Protein AF-0000000074489204 (afdb_homodimer)

Structure (mmCIF, N/CA/C/O backbone):
data_AF-0000000074489204-model_v1
#
loop_
_entity.id
_entity.type
_entity.pdbx_description
1 polymer 'CTLH domain-containing protein'
#
loop_
_atom_site.group_PDB
_atom_site.id
_atom_site.type_symbol
_atom_site.label_atom_id
_atom_site.label_alt_id
_atom_site.label_comp_id
_atom_site.label_asym_id
_atom_site.label_entity_id
_atom_site.label_seq_id
_atom_site.pdbx_PDB_ins_code
_atom_site.Cartn_x
_atom_site.Cartn_y
_atom_site.Cartn_z
_atom_site.occupancy
_atom_site.B_iso_or_equiv
_atom_site.auth_seq_id
_atom_site.auth_comp_id
_atom_site.auth_asym_id
_atom_site.auth_atom_id
_atom_site.pdbx_PDB_model_num
ATOM 1 N N . MET A 1 1 ? -36.438 -19.734 43.625 1 25.48 1 MET A N 1
ATOM 2 C CA . MET A 1 1 ? -35.062 -19.844 43.156 1 25.48 1 MET A CA 1
ATOM 3 C C . MET A 1 1 ? -34.969 -19.75 41.625 1 25.48 1 MET A C 1
ATOM 5 O O . MET A 1 1 ? -35.312 -20.703 40.938 1 25.48 1 MET A O 1
ATOM 9 N N . SER A 1 2 ? -35.375 -18.625 41 1 30.36 2 SER A N 1
ATOM 10 C CA . SER A 1 2 ? -35.656 -18.375 39.594 1 30.36 2 SER A CA 1
ATOM 11 C C . SER A 1 2 ? -34.406 -18.547 38.75 1 30.36 2 SER A C 1
ATOM 13 O O . SER A 1 2 ? -33.375 -17.938 39.031 1 30.36 2 SER A O 1
ATOM 15 N N . SER A 1 3 ? -34.125 -19.828 38.281 1 34.47 3 SER A N 1
ATOM 16 C CA . SER A 1 3 ? -32.969 -20.203 37.438 1 34.47 3 SER A CA 1
ATOM 17 C C . SER A 1 3 ? -32.844 -19.25 36.219 1 34.47 3 SER A C 1
ATOM 19 O O . SER A 1 3 ? -33.688 -19.25 35.344 1 34.47 3 SER A O 1
ATOM 21 N N . THR A 1 4 ? -32.469 -18 36.469 1 32.53 4 THR A N 1
ATOM 22 C CA . THR A 1 4 ? -32.125 -17.062 35.375 1 32.53 4 THR A CA 1
ATOM 23 C C . THR A 1 4 ? -31.188 -17.703 34.375 1 32.53 4 THR A C 1
ATOM 25 O O . THR A 1 4 ? -30.031 -18.016 34.688 1 32.53 4 THR A O 1
ATOM 28 N N . ASN A 1 5 ? -31.641 -18.688 33.594 1 31.75 5 ASN A N 1
ATOM 29 C CA . ASN A 1 5 ? -30.938 -19.281 32.469 1 31.75 5 ASN A CA 1
ATOM 30 C C . ASN A 1 5 ? -30.219 -18.219 31.625 1 31.75 5 ASN A C 1
ATOM 32 O O . ASN A 1 5 ? -30.859 -17.438 30.938 1 31.75 5 ASN A O 1
ATOM 36 N N . GLN A 1 6 ? -29.25 -17.484 32.219 1 32.38 6 GLN A N 1
ATOM 37 C CA . GLN A 1 6 ? -28.344 -16.641 31.469 1 32.38 6 GLN A CA 1
ATOM 38 C C . GLN A 1 6 ? -27.922 -17.328 30.156 1 32.38 6 GLN A C 1
ATOM 40 O O . GLN A 1 6 ? -27.328 -18.406 30.188 1 32.38 6 GLN A O 1
ATOM 45 N N . ASN A 1 7 ? -28.719 -17.453 29.125 1 34.62 7 ASN A N 1
ATOM 46 C CA . ASN A 1 7 ? -28.484 -17.922 27.75 1 34.62 7 ASN A CA 1
ATOM 47 C C . ASN A 1 7 ? -27.109 -17.5 27.25 1 34.62 7 ASN A C 1
ATOM 49 O O . ASN A 1 7 ? -26.891 -16.328 26.938 1 34.62 7 ASN A O 1
ATOM 53 N N . ASN A 1 8 ? -25.969 -17.797 27.812 1 42.25 8 ASN A N 1
ATOM 54 C CA . ASN A 1 8 ? -24.547 -17.734 27.484 1 42.25 8 ASN A CA 1
ATOM 55 C C . ASN A 1 8 ? -24.297 -18.078 26.016 1 42.25 8 ASN A C 1
ATOM 57 O O . ASN A 1 8 ? -24.203 -19.266 25.672 1 42.25 8 ASN A O 1
ATOM 61 N N . GLY A 1 9 ? -25.031 -17.609 25.094 1 47.66 9 GLY A N 1
ATOM 62 C CA . GLY A 1 9 ? -25.078 -18 23.688 1 47.66 9 GLY A CA 1
ATOM 63 C C . GLY A 1 9 ? -23.703 -18.234 23.094 1 47.66 9 GLY A C 1
ATOM 64 O O . GLY A 1 9 ? -22.781 -17.453 23.297 1 47.66 9 GLY A O 1
ATOM 65 N N . ALA A 1 10 ? -23.266 -19.422 22.766 1 56.78 10 ALA A N 1
ATOM 66 C CA . ALA A 1 10 ? -22.031 -20 22.219 1 56.78 10 ALA A CA 1
ATOM 67 C C . ALA A 1 10 ? -21.516 -19.172 21.047 1 56.78 10 ALA A C 1
ATOM 69 O O . ALA A 1 10 ? -22.266 -18.844 20.141 1 56.78 10 ALA A O 1
ATOM 70 N N . LYS A 1 11 ? -20.406 -18.422 21.25 1 72.75 11 LYS A N 1
ATOM 71 C CA . LYS A 1 11 ? -19.734 -17.688 20.172 1 72.75 11 LYS A CA 1
ATOM 72 C C . LYS A 1 11 ? -19.562 -18.562 18.938 1 72.75 11 LYS A C 1
ATOM 74 O O . LYS A 1 11 ? -19.219 -19.734 19.047 1 72.75 11 LYS A O 1
ATOM 79 N N . LYS A 1 12 ? -20 -18.078 17.75 1 84.19 12 LYS A N 1
ATOM 80 C CA . LYS A 1 12 ? -19.719 -18.719 16.469 1 84.19 12 LYS A CA 1
ATOM 81 C C . LYS A 1 12 ? -18.219 -18.922 16.266 1 84.19 12 LYS A C 1
ATOM 83 O O . LYS A 1 12 ? -17.422 -18.062 16.609 1 84.19 12 LYS A O 1
ATOM 88 N N . ILE A 1 13 ? -17.812 -20.172 15.961 1 86.44 13 ILE A N 1
ATOM 89 C CA . ILE A 1 13 ? -16.406 -20.5 15.742 1 86.44 13 ILE A CA 1
ATOM 90 C C . ILE A 1 13 ? -16.141 -20.75 14.258 1 86.44 13 ILE A C 1
ATOM 92 O O . ILE A 1 13 ? -16.859 -21.531 13.625 1 86.44 13 ILE A O 1
ATOM 96 N N . ILE A 1 14 ? -15.258 -20 13.711 1 87.81 14 ILE A N 1
ATOM 97 C CA . ILE A 1 14 ? -14.805 -20.25 12.352 1 87.81 14 ILE A CA 1
ATOM 98 C C . ILE A 1 14 ? -13.344 -20.703 12.367 1 87.81 14 ILE A C 1
ATOM 100 O O . ILE A 1 14 ? -12.477 -20 12.883 1 87.81 14 ILE A O 1
ATOM 104 N N . GLY A 1 15 ? -13.086 -21.875 11.812 1 86.44 15 GLY A N 1
ATOM 105 C CA . GLY A 1 15 ? -11.742 -22.422 11.758 1 86.44 15 GLY A CA 1
ATOM 106 C C . GLY A 1 15 ? -10.898 -21.812 10.648 1 86.44 15 GLY A C 1
ATOM 107 O O . GLY A 1 15 ? -11.406 -21.062 9.812 1 86.44 15 GLY A O 1
ATOM 108 N N . LEU A 1 16 ? -9.617 -22.203 10.625 1 86.69 16 LEU A N 1
ATOM 109 C CA . LEU A 1 16 ? -8.648 -21.609 9.711 1 86.69 16 LEU A CA 1
ATOM 110 C C . LEU A 1 16 ? -8.984 -21.938 8.258 1 86.69 16 LEU A C 1
ATOM 112 O O . LEU A 1 16 ? -8.961 -21.062 7.395 1 86.69 16 LEU A O 1
ATOM 116 N N . GLU A 1 17 ? -9.273 -23.172 7.98 1 86.75 17 GLU A N 1
ATOM 117 C CA . GLU A 1 17 ? -9.547 -23.609 6.613 1 86.75 17 GLU A CA 1
ATOM 118 C C . GLU A 1 17 ? -10.789 -22.922 6.055 1 86.75 17 GLU A C 1
ATOM 120 O O . GLU A 1 17 ? -10.781 -22.453 4.922 1 86.75 17 GLU A O 1
ATOM 125 N N . GLU A 1 18 ? -11.82 -22.953 6.844 1 86.69 18 GLU A N 1
ATOM 126 C CA . GLU A 1 18 ? -13.055 -22.297 6.422 1 86.69 18 GLU A CA 1
ATOM 127 C C . GLU A 1 18 ? -12.836 -20.797 6.23 1 86.69 18 GLU A C 1
ATOM 129 O O . GLU A 1 18 ? -13.375 -20.203 5.293 1 86.69 18 GLU A O 1
ATOM 134 N N . TRP A 1 19 ? -12.086 -20.281 7.059 1 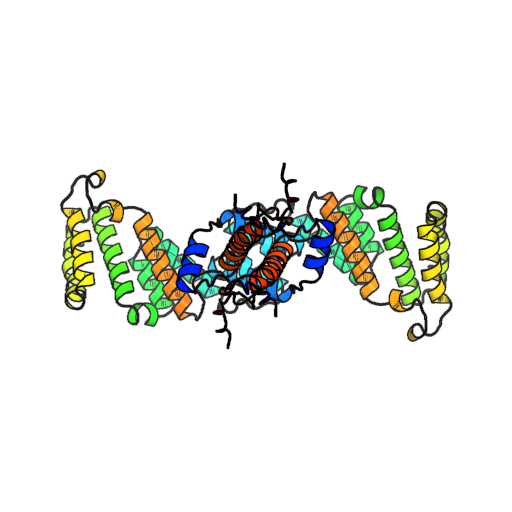85.06 19 TRP A N 1
ATOM 135 C CA . TRP A 1 19 ? -11.789 -18.859 7.016 1 85.06 19 TRP A CA 1
ATOM 136 C C . TRP A 1 19 ? -11.047 -18.5 5.734 1 85.06 19 TRP A C 1
ATOM 138 O O . TRP A 1 19 ? -11.391 -17.531 5.059 1 85.06 19 TRP A O 1
ATOM 148 N N . GLU A 1 20 ? -10.078 -19.297 5.418 1 86.44 20 GLU A N 1
ATOM 149 C CA . GLU A 1 20 ? -9.312 -19.062 4.199 1 86.44 20 GLU A CA 1
ATOM 150 C C . GLU A 1 20 ? -10.203 -19.156 2.963 1 86.44 20 GLU A C 1
ATOM 152 O O . GLU A 1 20 ? -10.031 -18.391 2.01 1 86.44 20 GLU A O 1
ATOM 157 N N . ARG A 1 21 ? -11.094 -20.047 3.01 1 89.88 21 ARG A N 1
ATOM 158 C CA . ARG A 1 21 ? -12.039 -20.188 1.906 1 89.88 21 ARG A CA 1
ATOM 159 C C . ARG A 1 21 ? -12.922 -18.953 1.778 1 89.88 21 ARG A C 1
ATOM 161 O O . ARG A 1 21 ? -13.141 -18.453 0.673 1 89.88 21 ARG A O 1
ATOM 168 N N . LYS A 1 22 ? -13.422 -18.484 2.898 1 87.56 22 LYS A N 1
ATOM 169 C CA . LYS A 1 22 ? -14.273 -17.297 2.91 1 87.56 22 LYS A CA 1
ATOM 170 C C . LYS A 1 22 ? -13.5 -16.078 2.426 1 87.56 22 LYS A C 1
ATOM 172 O O . LYS A 1 22 ? -14.039 -15.25 1.682 1 87.56 22 LYS A O 1
ATOM 177 N N . LEU A 1 23 ? -12.273 -15.945 2.848 1 88.25 23 LEU A N 1
ATOM 178 C CA . LEU A 1 23 ? -11.445 -14.82 2.432 1 88.25 23 LEU A CA 1
ATOM 179 C C . LEU A 1 23 ? -11.172 -14.867 0.931 1 88.25 23 LEU A C 1
ATOM 181 O O . LEU A 1 23 ? -11.094 -13.828 0.276 1 88.25 23 LEU A O 1
ATOM 185 N N . ALA A 1 24 ? -11 -16.094 0.431 1 88.81 24 ALA A N 1
ATOM 186 C CA . ALA A 1 24 ? -10.703 -16.281 -0.987 1 88.81 24 ALA A CA 1
ATOM 187 C C . ALA A 1 24 ? -11.859 -15.805 -1.856 1 88.81 24 ALA A C 1
ATOM 189 O O . ALA A 1 24 ? -11.672 -15.484 -3.033 1 88.81 24 ALA A O 1
ATOM 190 N N . GLU A 1 25 ? -13.039 -15.719 -1.336 1 90.44 25 GLU A N 1
ATOM 191 C CA . GLU A 1 25 ? -14.227 -15.289 -2.07 1 90.44 25 GLU A CA 1
ATOM 192 C C . GLU A 1 25 ? -14.258 -13.773 -2.244 1 90.44 25 GLU A C 1
ATOM 194 O O . GLU A 1 25 ? -14.977 -13.258 -3.094 1 90.44 25 GLU A O 1
ATOM 199 N N . VAL A 1 26 ? -13.578 -13.141 -1.346 1 90.25 26 VAL A N 1
ATOM 200 C CA . VAL A 1 26 ? -13.523 -11.688 -1.426 1 90.25 26 VAL A CA 1
ATOM 201 C C . VAL A 1 26 ? -12.57 -11.266 -2.541 1 90.25 26 VAL A C 1
ATOM 203 O O . VAL A 1 26 ? -11.422 -11.719 -2.586 1 90.25 26 VAL A O 1
ATOM 206 N N . LYS A 1 27 ? -13.062 -10.508 -3.451 1 88.88 27 LYS A N 1
ATOM 207 C CA . LYS A 1 27 ? -12.266 -10.086 -4.602 1 88.88 27 LYS A CA 1
ATOM 208 C C . LYS A 1 27 ? -11.672 -8.695 -4.383 1 88.88 27 LYS A C 1
ATOM 210 O O . LYS A 1 27 ? -12.398 -7.75 -4.07 1 88.88 27 LYS A O 1
ATOM 215 N N . VAL A 1 28 ? -10.43 -8.57 -4.434 1 92.19 28 VAL A N 1
ATOM 216 C CA . VAL A 1 28 ? -9.672 -7.32 -4.453 1 92.19 28 VAL A CA 1
ATOM 217 C C . VAL A 1 28 ? -8.812 -7.258 -5.711 1 92.19 28 VAL A C 1
ATOM 219 O O . VAL A 1 28 ? -7.934 -8.102 -5.918 1 92.19 28 VAL A O 1
ATOM 222 N N . SER A 1 29 ? -9.102 -6.344 -6.551 1 93.88 29 SER A N 1
ATOM 223 C CA . SER A 1 29 ? -8.414 -6.316 -7.84 1 93.88 29 SER A CA 1
ATOM 224 C C . SER A 1 29 ? -7.012 -5.727 -7.707 1 93.88 29 SER A C 1
ATOM 226 O O . SER A 1 29 ? -6.773 -4.859 -6.863 1 93.88 29 SER A O 1
ATOM 228 N N . LYS A 1 30 ? -6.188 -6.137 -8.602 1 94.06 30 LYS A N 1
ATOM 229 C CA . LYS A 1 30 ? -4.832 -5.602 -8.672 1 94.06 30 LYS A CA 1
ATOM 230 C C . LYS A 1 30 ? -4.852 -4.109 -9.008 1 94.06 30 LYS A C 1
ATOM 232 O O . LYS A 1 30 ? -4.051 -3.342 -8.469 1 94.06 30 LYS A O 1
ATOM 237 N N . GLN A 1 31 ? -5.703 -3.77 -9.859 1 95.25 31 GLN A N 1
ATOM 238 C CA . GLN A 1 31 ? -5.82 -2.371 -10.266 1 95.25 31 GLN A CA 1
ATOM 239 C C . GLN A 1 31 ? -6.16 -1.484 -9.07 1 95.25 31 GLN A C 1
ATOM 241 O O . GLN A 1 31 ? -5.578 -0.411 -8.898 1 95.25 31 GLN A O 1
ATOM 246 N N . ASP A 1 32 ? -7.102 -1.905 -8.25 1 95.5 32 ASP A N 1
ATOM 247 C CA . ASP A 1 32 ? -7.477 -1.153 -7.059 1 95.5 32 ASP A CA 1
ATOM 248 C C . ASP A 1 32 ? -6.312 -1.069 -6.074 1 95.5 32 ASP A C 1
ATOM 250 O O . ASP A 1 32 ? -6.078 -0.022 -5.465 1 95.5 32 ASP A O 1
ATOM 254 N N . LEU A 1 33 ? -5.633 -2.182 -5.957 1 97.31 33 LEU A N 1
ATOM 255 C CA . LEU A 1 33 ? -4.461 -2.193 -5.09 1 97.31 33 LEU A CA 1
ATOM 256 C C . LEU A 1 33 ? -3.406 -1.205 -5.582 1 97.31 33 LEU A C 1
ATOM 258 O O . LEU A 1 33 ? -2.838 -0.451 -4.789 1 97.31 33 LEU A O 1
ATOM 262 N N . ASN A 1 34 ? -3.207 -1.206 -6.863 1 97.62 34 ASN A N 1
ATOM 263 C CA . ASN A 1 34 ? -2.246 -0.277 -7.449 1 97.62 34 ASN A CA 1
ATOM 264 C C . ASN A 1 34 ? -2.65 1.174 -7.207 1 97.62 34 ASN A C 1
ATOM 266 O O . ASN A 1 34 ? -1.799 2.025 -6.949 1 97.62 34 ASN A O 1
ATOM 270 N N . LYS A 1 35 ? -3.891 1.444 -7.312 1 96.75 35 LYS A N 1
ATOM 271 C CA . LYS A 1 35 ? -4.379 2.795 -7.051 1 96.75 35 LYS A CA 1
ATOM 272 C C . LYS A 1 35 ? -4.113 3.205 -5.605 1 96.75 35 LYS A C 1
ATOM 274 O O . LYS A 1 35 ? -3.74 4.348 -5.34 1 96.75 35 LYS A O 1
ATOM 279 N N . LEU A 1 36 ? -4.305 2.311 -4.676 1 96.94 36 LEU A N 1
ATOM 280 C CA . LEU A 1 36 ? -4.043 2.574 -3.266 1 96.94 36 LEU A CA 1
ATOM 281 C C . LEU A 1 36 ? -2.564 2.857 -3.031 1 96.94 36 LEU A C 1
ATOM 283 O O . LEU A 1 36 ? -2.215 3.773 -2.285 1 96.94 36 LEU A O 1
ATOM 287 N N . ILE A 1 37 ? -1.752 2.027 -3.682 1 98.06 37 ILE A N 1
ATOM 288 C CA . ILE A 1 37 ? -0.309 2.207 -3.568 1 98.06 37 ILE A CA 1
ATOM 289 C C . ILE A 1 37 ? 0.089 3.568 -4.137 1 98.06 37 ILE A C 1
ATOM 291 O O . ILE A 1 37 ? 0.86 4.305 -3.516 1 98.06 37 ILE A O 1
ATOM 295 N N . MET A 1 38 ? -0.449 3.885 -5.305 1 97.06 38 MET A N 1
ATOM 296 C CA . MET A 1 38 ? -0.164 5.172 -5.934 1 97.06 38 MET A CA 1
ATOM 297 C C . MET A 1 38 ? -0.583 6.324 -5.031 1 97.06 38 MET A C 1
ATOM 299 O O . MET A 1 38 ? 0.178 7.273 -4.832 1 97.06 38 MET A O 1
ATOM 303 N N . ASN A 1 39 ? -1.773 6.258 -4.508 1 96.06 39 ASN A N 1
ATOM 304 C CA . ASN A 1 39 ? -2.271 7.258 -3.566 1 96.06 39 ASN A CA 1
ATOM 305 C C . ASN A 1 39 ? -1.312 7.449 -2.395 1 96.06 39 ASN A C 1
ATOM 307 O O . ASN A 1 39 ? -0.996 8.578 -2.027 1 96.06 39 ASN A O 1
ATOM 311 N N . TYR A 1 40 ? -0.854 6.426 -1.801 1 97.25 40 TYR A N 1
ATOM 312 C CA . TYR A 1 40 ? 0.065 6.48 -0.669 1 97.25 40 TYR A CA 1
ATOM 313 C C . TYR A 1 40 ? 1.376 7.148 -1.062 1 97.25 40 TYR A C 1
ATOM 315 O O . TYR A 1 40 ? 1.86 8.039 -0.36 1 97.25 40 TYR A O 1
ATOM 323 N N . LEU A 1 41 ? 1.992 6.703 -2.193 1 97.25 41 LEU A N 1
ATOM 324 C CA . LEU A 1 41 ? 3.27 7.238 -2.65 1 97.25 41 LEU A CA 1
ATOM 325 C C . LEU A 1 41 ? 3.172 8.742 -2.898 1 97.25 41 LEU A C 1
ATOM 327 O O . LEU A 1 41 ? 4.066 9.5 -2.514 1 97.25 41 LEU A O 1
ATOM 331 N N . VAL A 1 42 ? 2.094 9.188 -3.451 1 95.06 42 VAL A N 1
ATOM 332 C CA . VAL A 1 42 ? 1.898 10.586 -3.822 1 95.06 42 VAL A CA 1
ATOM 333 C C . VAL A 1 42 ? 1.697 11.43 -2.566 1 95.06 42 VAL A C 1
ATOM 335 O O . VAL A 1 42 ? 2.393 12.43 -2.365 1 95.06 42 VAL A O 1
ATOM 338 N N . ILE A 1 43 ? 0.815 11.039 -1.712 1 94 43 ILE A N 1
ATOM 339 C CA . ILE A 1 43 ? 0.449 11.836 -0.546 1 94 43 ILE A CA 1
ATOM 340 C C . ILE A 1 43 ? 1.626 11.898 0.425 1 94 43 ILE A C 1
ATOM 342 O O . ILE A 1 43 ? 1.904 12.953 1.003 1 94 43 ILE A O 1
ATOM 346 N N . GLU A 1 44 ? 2.365 10.828 0.59 1 93.69 44 GLU A N 1
ATOM 347 C CA . GLU A 1 44 ? 3.492 10.781 1.519 1 93.69 44 GLU A CA 1
ATOM 348 C C . GLU A 1 44 ? 4.711 11.492 0.94 1 93.69 44 GLU A C 1
ATOM 350 O O . GLU A 1 44 ? 5.676 11.773 1.659 1 93.69 44 GLU A O 1
ATOM 355 N N . GLY A 1 45 ? 4.707 11.703 -0.385 1 94.12 45 GLY A N 1
ATOM 356 C CA . GLY A 1 45 ? 5.75 12.516 -0.991 1 94.12 45 GLY A CA 1
ATOM 357 C C . GLY A 1 45 ? 6.891 11.695 -1.559 1 94.12 45 GLY A C 1
ATOM 358 O O . GLY A 1 45 ? 8.023 12.18 -1.665 1 94.12 45 GLY A O 1
ATOM 359 N N . TYR A 1 46 ? 6.68 10.422 -1.811 1 95.62 46 TYR A N 1
ATOM 360 C CA . TYR A 1 46 ? 7.676 9.586 -2.465 1 95.62 46 TYR A CA 1
ATOM 361 C C . TYR A 1 46 ? 7.641 9.773 -3.977 1 95.62 46 TYR A C 1
ATOM 363 O O . TYR A 1 46 ? 7.23 8.875 -4.711 1 95.62 46 TYR A O 1
ATOM 371 N N . LYS A 1 47 ? 8.117 10.867 -4.379 1 95.88 47 LYS A N 1
ATOM 372 C CA . LYS A 1 47 ? 7.945 11.344 -5.746 1 95.88 47 LYS A CA 1
ATOM 373 C C . LYS A 1 47 ? 8.594 10.391 -6.75 1 95.88 47 LYS A C 1
ATOM 375 O O . LYS A 1 47 ? 7.965 9.992 -7.73 1 95.88 47 LYS A O 1
ATOM 380 N N . ASP A 1 48 ? 9.922 10.109 -6.547 1 96.81 48 ASP A N 1
ATOM 381 C CA . ASP A 1 48 ? 10.641 9.266 -7.496 1 96.81 48 ASP A CA 1
ATOM 382 C C . ASP A 1 48 ? 10.023 7.871 -7.566 1 96.81 48 ASP A C 1
ATOM 384 O O . ASP A 1 48 ? 9.898 7.293 -8.648 1 96.81 48 ASP A O 1
ATOM 388 N N . ALA A 1 49 ? 9.664 7.328 -6.484 1 97.56 49 ALA A N 1
ATOM 389 C CA . ALA A 1 49 ? 8.984 6.039 -6.449 1 97.56 49 ALA A CA 1
ATOM 390 C C . ALA A 1 49 ? 7.656 6.098 -7.203 1 97.56 49 ALA A C 1
ATOM 392 O O . ALA A 1 49 ? 7.332 5.191 -7.977 1 97.56 49 ALA A O 1
ATOM 393 N N . ALA A 1 50 ? 6.875 7.156 -6.98 1 97.44 50 ALA A N 1
ATOM 394 C CA . ALA A 1 50 ? 5.598 7.328 -7.668 1 97.44 50 ALA A CA 1
ATOM 395 C C . ALA A 1 50 ? 5.793 7.367 -9.18 1 97.44 50 ALA A C 1
ATOM 397 O O . ALA A 1 50 ? 5.004 6.777 -9.93 1 97.44 50 ALA A O 1
ATOM 398 N N . GLU A 1 51 ? 6.762 8.008 -9.578 1 97.25 51 GLU A N 1
ATOM 399 C CA . GLU A 1 51 ? 7.059 8.117 -11 1 97.25 51 GLU A CA 1
ATOM 400 C C . GLU A 1 51 ? 7.344 6.75 -11.617 1 97.25 51 GLU A C 1
ATOM 402 O O . GLU A 1 51 ? 6.793 6.406 -12.664 1 97.25 51 GLU A O 1
ATOM 407 N N . LYS A 1 52 ? 8.273 6.035 -11.031 1 97.62 52 LYS A N 1
ATOM 408 C CA . LYS A 1 52 ? 8.625 4.715 -11.539 1 97.62 52 LYS A CA 1
ATOM 409 C C . LYS A 1 52 ? 7.434 3.76 -11.461 1 97.62 52 LYS A C 1
ATOM 411 O O . LYS A 1 52 ? 7.195 2.98 -12.391 1 97.62 52 LYS A O 1
ATOM 416 N N . PHE A 1 53 ? 6.676 3.836 -10.414 1 98 53 PHE A N 1
ATOM 417 C CA . PHE A 1 53 ? 5.5 2.986 -10.25 1 98 53 PHE A CA 1
ATOM 418 C C . PHE A 1 53 ? 4.461 3.279 -11.32 1 98 53 PHE A C 1
ATOM 420 O O . PHE A 1 53 ? 3.844 2.359 -11.859 1 98 53 PHE A O 1
ATOM 427 N N . SER A 1 54 ? 4.25 4.547 -11.516 1 97.12 54 SER A N 1
ATOM 428 C CA . SER A 1 54 ? 3.336 4.949 -12.578 1 97.12 54 SER A CA 1
ATOM 429 C C . SER A 1 54 ? 3.734 4.324 -13.914 1 97.12 54 SER A C 1
ATOM 431 O O . SER A 1 54 ? 2.893 3.764 -14.617 1 97.12 54 SER A O 1
ATOM 433 N N . ARG A 1 55 ? 4.961 4.367 -14.242 1 96.56 55 ARG A N 1
ATOM 434 C CA . ARG A 1 55 ? 5.473 3.826 -15.492 1 96.56 55 ARG A CA 1
ATOM 435 C C . ARG A 1 55 ? 5.301 2.311 -15.547 1 96.56 55 ARG A C 1
ATOM 437 O O . ARG A 1 55 ? 4.836 1.768 -16.547 1 96.56 55 ARG A O 1
ATOM 444 N N . GLU A 1 56 ? 5.672 1.652 -14.508 1 95.81 56 GLU A N 1
ATOM 445 C CA . GLU A 1 56 ? 5.676 0.193 -14.484 1 95.81 56 GLU A CA 1
ATOM 446 C C . GLU A 1 56 ? 4.254 -0.362 -14.422 1 95.81 56 GLU A C 1
ATOM 448 O O . GLU A 1 56 ? 3.979 -1.44 -14.953 1 95.81 56 GLU A O 1
ATOM 453 N N . SER A 1 57 ? 3.404 0.276 -13.742 1 95.81 57 SER A N 1
ATOM 454 C CA . SER A 1 57 ? 2.041 -0.212 -13.555 1 95.81 57 SER A CA 1
ATOM 455 C C . SER A 1 57 ? 1.118 0.29 -14.664 1 95.81 57 SER A C 1
ATOM 457 O O . SER A 1 57 ? 0.019 -0.237 -14.844 1 95.81 57 SER A O 1
ATOM 459 N N . GLY A 1 58 ? 1.453 1.39 -15.273 1 94.88 58 GLY A N 1
ATOM 460 C CA . GLY A 1 58 ? 0.618 2.021 -16.281 1 94.88 58 GLY A CA 1
ATOM 461 C C . GLY A 1 58 ? -0.432 2.945 -15.695 1 94.88 58 GLY A C 1
ATOM 462 O O . GLY A 1 58 ? -1.286 3.463 -16.422 1 94.88 58 GLY A O 1
ATOM 463 N N . LEU A 1 59 ? -0.333 3.232 -14.398 1 94.44 59 LEU A N 1
ATOM 464 C CA . LEU A 1 59 ? -1.302 4.09 -13.727 1 94.44 59 LEU A CA 1
ATOM 465 C C . LEU A 1 59 ? -0.837 5.543 -13.727 1 94.44 59 LEU A C 1
ATOM 467 O O . LEU A 1 59 ? 0.354 5.816 -13.562 1 94.44 59 LEU A O 1
ATOM 471 N N . GLN A 1 60 ? -1.783 6.367 -13.828 1 91.62 60 GLN A N 1
ATOM 472 C CA . GLN A 1 60 ? -1.475 7.789 -13.688 1 91.62 60 GLN A CA 1
ATOM 473 C C . GLN A 1 60 ? -1.578 8.234 -12.234 1 91.62 60 GLN A C 1
ATOM 475 O O . GLN A 1 60 ? -2.498 7.832 -11.523 1 91.62 60 GLN A O 1
ATOM 480 N N . PRO A 1 61 ? -0.651 9.008 -11.758 1 87.94 61 PRO A N 1
ATOM 481 C CA . PRO A 1 61 ? -0.646 9.438 -10.359 1 87.94 61 PRO A CA 1
ATOM 482 C C . PRO A 1 61 ? -1.835 10.336 -10.016 1 87.94 61 PRO A C 1
ATOM 484 O O . PRO A 1 61 ? -2.203 10.453 -8.844 1 87.94 61 PRO A O 1
ATOM 487 N N . GLY A 1 62 ? -2.453 10.867 -10.93 1 82.94 62 GLY A N 1
ATOM 488 C CA . GLY A 1 62 ? -3.588 11.742 -10.672 1 82.94 62 GLY A CA 1
ATOM 489 C C . GLY A 1 62 ? -3.184 13.172 -10.344 1 82.94 62 GLY A C 1
ATOM 490 O O . GLY A 1 62 ? -4.039 14.031 -10.141 1 82.94 62 GLY A O 1
ATOM 491 N N . ILE A 1 63 ? -2.014 13.469 -10.109 1 84.88 63 ILE A N 1
ATOM 492 C CA . ILE A 1 63 ? -1.467 14.797 -9.852 1 84.88 63 ILE A CA 1
ATOM 493 C C . ILE A 1 63 ? -0.167 14.977 -10.633 1 84.88 63 ILE A C 1
ATOM 495 O O . ILE A 1 63 ? 0.459 14 -11.047 1 84.88 63 ILE A O 1
ATOM 499 N N . ASP A 1 64 ? 0.17 16.234 -10.836 1 86.94 64 ASP A N 1
ATOM 500 C CA . ASP A 1 64 ? 1.477 16.547 -11.398 1 86.94 64 ASP A CA 1
ATOM 501 C C . ASP A 1 64 ? 2.602 16.172 -10.438 1 86.94 64 ASP A C 1
ATOM 503 O O . ASP A 1 64 ? 2.727 16.75 -9.359 1 86.94 64 ASP A O 1
ATOM 507 N N . LEU A 1 65 ? 3.455 15.25 -10.852 1 88.69 65 LEU A N 1
ATOM 508 C CA . LEU A 1 65 ? 4.523 14.734 -10 1 88.69 65 LEU A CA 1
ATOM 509 C C . LEU A 1 65 ? 5.484 15.852 -9.602 1 88.69 65 LEU A C 1
ATOM 511 O O . LEU A 1 65 ? 6.07 15.812 -8.516 1 88.69 65 LEU A O 1
ATOM 515 N N . ALA A 1 66 ? 5.656 16.859 -10.453 1 88.19 66 ALA A N 1
ATOM 516 C CA . ALA A 1 66 ? 6.48 18.016 -10.117 1 88.19 66 ALA A CA 1
ATOM 517 C C . ALA A 1 66 ? 5.926 18.75 -8.891 1 88.19 66 ALA A C 1
ATOM 519 O O . ALA A 1 66 ? 6.688 19.297 -8.086 1 88.19 66 ALA A O 1
ATOM 520 N N . SER A 1 67 ? 4.68 18.703 -8.758 1 90.44 67 SER A N 1
ATOM 521 C CA . SER A 1 67 ? 4.043 19.375 -7.621 1 90.44 67 SER A CA 1
ATOM 522 C C . SER A 1 67 ? 4.379 18.656 -6.316 1 90.44 67 SER A C 1
ATOM 524 O O . SER A 1 67 ? 4.414 19.281 -5.254 1 90.44 67 SER A O 1
ATOM 526 N N . ILE A 1 68 ? 4.609 17.359 -6.391 1 92.12 68 ILE A N 1
ATOM 527 C CA . ILE A 1 68 ? 5 16.609 -5.207 1 92.12 68 ILE A CA 1
ATOM 528 C C . ILE A 1 68 ? 6.344 17.109 -4.691 1 92.12 68 ILE A C 1
ATOM 530 O O . ILE A 1 68 ? 6.516 17.312 -3.484 1 92.12 68 ILE A O 1
ATOM 534 N N . GLU A 1 69 ? 7.215 17.344 -5.598 1 91.31 69 GLU A N 1
ATOM 535 C CA . GLU A 1 69 ? 8.531 17.859 -5.23 1 91.31 69 GLU A CA 1
ATOM 536 C C . GLU A 1 69 ? 8.414 19.25 -4.594 1 91.31 69 GLU A C 1
ATOM 538 O O . GLU A 1 69 ? 9.094 19.531 -3.607 1 91.31 69 GLU A O 1
ATOM 543 N N . ASP A 1 70 ? 7.688 20.047 -5.207 1 94.12 70 ASP A N 1
ATOM 544 C CA . ASP A 1 70 ? 7.465 21.375 -4.652 1 94.12 70 ASP A CA 1
ATOM 545 C C . ASP A 1 70 ? 6.922 21.297 -3.229 1 94.12 70 ASP A C 1
ATOM 547 O O . ASP A 1 70 ? 7.395 22.016 -2.34 1 94.12 70 ASP A O 1
ATOM 551 N N . ARG A 1 71 ? 5.996 20.469 -3.113 1 95.31 71 ARG A N 1
ATOM 552 C CA . ARG A 1 71 ? 5.391 20.297 -1.795 1 95.31 71 ARG A CA 1
ATOM 553 C C . ARG A 1 71 ? 6.434 19.875 -0.766 1 95.31 71 ARG A C 1
ATOM 555 O O . ARG A 1 71 ? 6.465 20.391 0.349 1 95.31 71 ARG A O 1
ATOM 562 N N . MET A 1 72 ? 7.297 18.938 -1.109 1 93.94 72 MET A N 1
ATOM 563 C CA . MET A 1 72 ? 8.32 18.469 -0.182 1 93.94 72 MET A CA 1
ATOM 564 C C . MET A 1 72 ? 9.328 19.562 0.124 1 93.94 72 MET A C 1
ATOM 566 O O . MET A 1 72 ? 9.797 19.688 1.26 1 93.94 72 MET A O 1
ATOM 570 N N . ASN A 1 73 ? 9.656 20.359 -0.858 1 95.44 73 ASN A N 1
ATOM 571 C CA . ASN A 1 73 ? 10.57 21.469 -0.652 1 95.44 73 ASN A CA 1
ATOM 572 C C . ASN A 1 73 ? 9.977 22.516 0.289 1 95.44 73 ASN A C 1
ATOM 574 O O . ASN A 1 73 ? 10.68 23.062 1.135 1 95.44 73 ASN A O 1
ATOM 578 N N . ILE A 1 74 ? 8.766 22.75 0.14 1 97.56 74 ILE A N 1
ATOM 579 C CA . ILE A 1 74 ? 8.055 23.688 1.003 1 97.56 74 ILE A CA 1
ATOM 580 C C . ILE A 1 74 ? 8.055 23.172 2.439 1 97.56 74 ILE A C 1
ATOM 582 O O . ILE A 1 74 ? 8.398 23.906 3.369 1 97.56 74 ILE A O 1
ATOM 586 N N . ARG A 1 75 ? 7.691 21.969 2.588 1 96.06 75 ARG A N 1
ATOM 587 C CA . ARG A 1 75 ? 7.684 21.344 3.908 1 96.06 75 ARG A CA 1
ATOM 588 C C . ARG A 1 75 ? 9.062 21.422 4.559 1 96.06 75 ARG A C 1
ATOM 590 O O . ARG A 1 75 ? 9.18 21.781 5.73 1 96.06 75 ARG A O 1
ATOM 597 N N . ASN A 1 76 ? 10.055 21.125 3.812 1 94.94 76 ASN A N 1
ATOM 598 C CA . ASN A 1 76 ? 11.422 21.156 4.312 1 94.94 76 ASN A CA 1
ATOM 599 C C . ASN A 1 76 ? 11.828 22.578 4.719 1 94.94 76 ASN A C 1
ATOM 601 O O . ASN A 1 76 ? 12.555 22.75 5.699 1 94.94 76 ASN A O 1
ATOM 605 N N . ALA A 1 77 ? 11.453 23.484 3.971 1 97.44 77 ALA A N 1
ATOM 606 C CA . ALA A 1 77 ? 11.758 24.891 4.281 1 97.44 77 ALA A CA 1
ATOM 607 C C . ALA A 1 77 ? 11.188 25.281 5.637 1 97.44 77 ALA A C 1
ATOM 609 O O . ALA A 1 77 ? 11.883 25.891 6.453 1 97.44 77 ALA A O 1
ATOM 610 N N . ILE A 1 78 ? 9.961 24.906 5.914 1 98 78 ILE A N 1
ATOM 611 C CA . ILE A 1 78 ? 9.336 25.219 7.191 1 98 78 ILE A CA 1
ATOM 612 C C . ILE A 1 78 ? 10.062 24.484 8.32 1 98 78 ILE A C 1
ATOM 614 O O . ILE A 1 78 ? 10.367 25.078 9.359 1 98 78 ILE A O 1
ATOM 618 N N . GLN A 1 79 ? 10.352 23.281 8.062 1 95.5 79 GLN A N 1
ATOM 619 C CA . GLN A 1 79 ? 10.977 22.453 9.086 1 95.5 79 GLN A CA 1
ATOM 620 C C . GLN A 1 79 ? 12.383 22.938 9.414 1 95.5 79 GLN A C 1
ATOM 622 O O . GLN A 1 79 ? 12.883 22.734 10.523 1 95.5 79 GLN A O 1
ATOM 627 N N . SER A 1 80 ? 12.969 23.641 8.461 1 95.62 80 SER A N 1
ATOM 628 C CA . SER A 1 80 ? 14.297 24.203 8.68 1 95.62 80 SER A CA 1
ATOM 629 C C . SER A 1 80 ? 14.227 25.625 9.195 1 95.62 80 SER A C 1
ATOM 631 O O . SER A 1 80 ? 15.258 26.266 9.398 1 95.62 80 SER A O 1
ATOM 633 N N . GLY A 1 81 ? 13.039 26.172 9.305 1 96.44 81 GLY A N 1
ATOM 634 C CA . GLY A 1 81 ? 12.836 27.5 9.867 1 96.44 81 GLY A CA 1
ATOM 635 C C . GLY A 1 81 ? 12.867 28.594 8.82 1 96.44 81 GLY A C 1
ATOM 636 O O . GLY A 1 81 ? 12.844 29.781 9.156 1 96.44 81 GLY A O 1
ATOM 637 N N . ASP A 1 82 ? 12.961 28.203 7.594 1 97.56 82 ASP A N 1
ATOM 638 C CA . ASP A 1 82 ? 12.961 29.188 6.523 1 97.56 82 ASP A CA 1
ATOM 639 C C . ASP A 1 82 ? 11.547 29.438 6.008 1 97.56 82 ASP A C 1
ATOM 641 O O . ASP A 1 82 ? 11.203 29.031 4.895 1 97.56 82 ASP A O 1
ATOM 645 N N . ILE A 1 83 ? 10.852 30.25 6.75 1 98.38 83 ILE A N 1
ATOM 646 C CA . ILE A 1 83 ? 9.438 30.469 6.48 1 98.38 83 I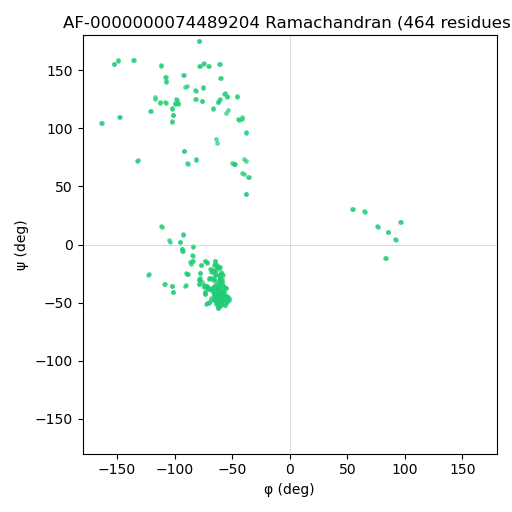LE A CA 1
ATOM 647 C C . ILE A 1 83 ? 9.273 31.344 5.25 1 98.38 83 ILE A C 1
ATOM 649 O O . ILE A 1 83 ? 8.344 31.172 4.461 1 98.38 83 ILE A O 1
ATOM 653 N N . GLU A 1 84 ? 10.109 32.25 5.074 1 97.19 84 GLU A N 1
ATOM 654 C CA . GLU A 1 84 ? 10.047 33.125 3.912 1 97.19 84 GLU A CA 1
ATOM 655 C C . GLU A 1 84 ? 10.156 32.344 2.613 1 97.19 84 GLU A C 1
ATOM 657 O O . GLU A 1 84 ? 9.391 32.562 1.673 1 97.19 84 GLU A O 1
ATOM 662 N N . ASP A 1 85 ? 11.133 31.484 2.627 1 97.88 85 ASP A N 1
ATOM 663 C CA . ASP A 1 85 ? 11.297 30.625 1.455 1 97.88 85 ASP A CA 1
ATOM 664 C C . ASP A 1 85 ? 10.047 29.766 1.225 1 97.88 85 ASP A C 1
ATOM 666 O O . ASP A 1 85 ? 9.609 29.594 0.085 1 97.88 85 ASP A O 1
ATOM 670 N N . ALA A 1 86 ? 9.484 29.219 2.264 1 98.44 86 ALA A N 1
ATOM 671 C CA . ALA A 1 86 ? 8.266 28.422 2.156 1 98.44 86 ALA A CA 1
ATOM 672 C C . ALA A 1 86 ? 7.129 29.234 1.544 1 98.44 86 ALA A C 1
ATOM 674 O O . ALA A 1 86 ? 6.434 28.75 0.643 1 98.44 86 ALA A O 1
ATOM 675 N N . ILE A 1 87 ? 6.977 30.469 1.985 1 98.06 87 ILE A N 1
ATOM 676 C CA . ILE A 1 87 ? 5.906 31.344 1.506 1 98.06 87 ILE A CA 1
ATOM 677 C C . ILE A 1 87 ? 6.125 31.656 0.028 1 98.06 87 ILE A C 1
ATOM 679 O O . ILE A 1 87 ? 5.18 31.625 -0.763 1 98.06 87 ILE A O 1
ATOM 683 N N . GLU A 1 88 ? 7.316 31.891 -0.328 1 97.88 88 GLU A N 1
ATOM 684 C CA . GLU A 1 88 ? 7.637 32.188 -1.726 1 97.88 88 GLU A CA 1
ATOM 685 C C . GLU A 1 88 ? 7.32 30.969 -2.613 1 97.88 88 GLU A C 1
ATOM 687 O O . GLU A 1 88 ? 6.703 31.125 -3.67 1 97.88 88 GLU A O 1
ATOM 692 N N . ARG A 1 89 ? 7.738 29.844 -2.201 1 97.19 89 ARG A N 1
ATOM 693 C CA . ARG A 1 89 ? 7.535 28.625 -2.973 1 97.19 89 ARG A CA 1
ATOM 694 C C . ARG A 1 89 ? 6.051 28.312 -3.123 1 97.19 89 ARG A C 1
ATOM 696 O O . ARG A 1 89 ? 5.605 27.891 -4.191 1 97.19 89 ARG A O 1
ATOM 703 N N . VAL A 1 90 ? 5.289 28.453 -2.068 1 97.56 90 VAL A N 1
ATOM 704 C CA . VAL A 1 90 ? 3.859 28.172 -2.141 1 97.56 90 VAL A CA 1
ATOM 705 C C . VAL A 1 90 ? 3.182 29.156 -3.086 1 97.56 90 VAL A C 1
ATOM 707 O O . VAL A 1 90 ? 2.287 28.781 -3.848 1 97.56 90 VAL A O 1
ATOM 710 N N . ASN A 1 91 ? 3.578 30.375 -3.059 1 96.75 91 ASN A N 1
ATOM 711 C CA . ASN A 1 91 ? 3.025 31.375 -3.967 1 96.75 91 ASN A CA 1
ATOM 712 C C . ASN A 1 91 ? 3.359 31.062 -5.422 1 96.75 91 ASN A C 1
ATOM 714 O O . ASN A 1 91 ? 2.555 31.312 -6.316 1 96.75 91 ASN A O 1
ATOM 718 N N . ASP A 1 92 ? 4.57 30.547 -5.648 1 95.38 92 ASP A N 1
ATOM 719 C CA . ASP A 1 92 ? 4.953 30.109 -6.984 1 95.38 92 ASP A CA 1
ATOM 720 C C . ASP A 1 92 ? 4.105 28.922 -7.441 1 95.38 92 ASP A C 1
ATOM 722 O O . ASP A 1 92 ? 3.787 28.797 -8.625 1 95.38 92 ASP A O 1
ATOM 726 N N . LEU A 1 93 ? 3.793 28.078 -6.508 1 93.62 93 LEU A N 1
ATOM 727 C CA . LEU A 1 93 ? 2.986 26.891 -6.793 1 93.62 93 LEU A CA 1
ATOM 728 C C . LEU A 1 93 ? 1.544 27.281 -7.098 1 93.62 93 LEU A C 1
ATOM 730 O O . LEU A 1 93 ? 0.97 26.828 -8.094 1 93.62 93 LEU A O 1
ATOM 734 N N . ASP A 1 94 ? 0.91 28.078 -6.301 1 94.94 94 ASP A N 1
ATOM 735 C CA . ASP A 1 94 ? -0.463 28.562 -6.426 1 94.94 94 ASP A CA 1
ATOM 736 C C . ASP A 1 94 ? -0.709 29.766 -5.52 1 94.94 94 ASP A C 1
ATOM 738 O O . ASP A 1 94 ? -0.944 29.609 -4.32 1 94.94 94 ASP A O 1
ATOM 742 N N . PRO A 1 95 ? -0.763 30.938 -6.074 1 94.75 95 PRO A N 1
ATOM 743 C CA . PRO A 1 95 ? -0.877 32.156 -5.262 1 94.75 95 PRO A CA 1
ATOM 744 C C . PRO A 1 95 ? -2.193 32.219 -4.492 1 94.75 95 PRO A C 1
ATOM 746 O O . PRO A 1 95 ? -2.305 32.969 -3.525 1 94.75 95 PRO A O 1
ATOM 749 N N . GLU A 1 96 ? -3.182 31.375 -4.848 1 96.69 96 GLU A N 1
ATOM 750 C CA . GLU A 1 96 ? -4.496 31.453 -4.223 1 96.69 96 GLU A CA 1
ATOM 751 C C . GLU A 1 96 ? -4.527 30.688 -2.902 1 96.69 96 GLU A C 1
ATOM 753 O O . GLU A 1 96 ? -5.422 30.891 -2.08 1 96.69 96 GLU A O 1
ATOM 758 N N . ILE A 1 97 ? -3.525 29.844 -2.623 1 96.75 97 ILE A N 1
ATOM 759 C CA . ILE A 1 97 ? -3.553 28.984 -1.451 1 96.75 97 ILE A CA 1
ATOM 760 C C . ILE A 1 97 ? -3.539 29.828 -0.181 1 96.75 97 ILE A C 1
ATOM 762 O O . ILE A 1 97 ? -4.402 29.672 0.687 1 96.75 97 ILE A O 1
ATOM 766 N N . LEU A 1 98 ? -2.635 30.719 -0.098 1 97.19 98 LEU A N 1
ATOM 767 C CA . LEU A 1 98 ? -2.531 31.531 1.109 1 97.19 98 LEU A CA 1
ATOM 768 C C . LEU A 1 98 ? -3.586 32.625 1.113 1 97.19 98 LEU A C 1
ATOM 770 O O . LEU A 1 98 ? -4.102 33 2.172 1 97.19 98 LEU A O 1
ATOM 774 N N . ASP A 1 99 ? -4 33.125 -0.054 1 95.75 99 ASP A N 1
ATOM 775 C CA . ASP A 1 99 ? -5.008 34.156 -0.165 1 95.75 99 ASP A CA 1
ATOM 776 C C . ASP A 1 99 ? -6.359 33.688 0.366 1 95.75 99 ASP A C 1
ATOM 778 O O . ASP A 1 99 ? -7.117 34.469 0.938 1 95.75 99 ASP A O 1
ATOM 782 N N . THR A 1 100 ? -6.621 32.469 0.145 1 96.31 100 THR A N 1
ATOM 783 C CA . THR A 1 100 ? -7.926 31.953 0.517 1 96.31 100 THR A CA 1
ATOM 784 C C . THR A 1 100 ? -7.871 31.297 1.893 1 96.31 100 THR A C 1
ATOM 786 O O . THR A 1 100 ? -8.875 30.75 2.367 1 96.31 100 THR A O 1
ATOM 789 N N . ASN A 1 101 ? -6.723 31.312 2.562 1 96.06 101 ASN A N 1
ATOM 790 C CA . ASN A 1 101 ? -6.543 30.75 3.896 1 96.06 101 ASN A CA 1
ATOM 791 C C . ASN A 1 101 ? -5.824 31.719 4.824 1 96.06 101 ASN A C 1
ATOM 793 O O . ASN A 1 101 ? -4.68 31.484 5.211 1 96.06 101 ASN A O 1
ATOM 797 N N . PRO A 1 102 ? -6.516 32.781 5.25 1 94.81 102 PRO A N 1
ATOM 798 C CA . PRO A 1 102 ? -5.859 33.812 6.062 1 94.81 102 PRO A CA 1
ATOM 799 C C . PRO A 1 102 ? -5.328 33.281 7.387 1 94.81 102 PRO A C 1
ATOM 801 O O . PRO A 1 102 ? -4.309 33.75 7.887 1 94.81 102 PRO A O 1
ATOM 804 N N . LYS A 1 103 ? -6.039 32.312 7.949 1 96.38 103 LYS A N 1
ATOM 805 C CA . LYS A 1 103 ? -5.574 31.734 9.195 1 96.38 103 LYS A CA 1
ATOM 806 C C . LYS A 1 103 ? -4.242 31.016 9 1 96.38 103 LYS A C 1
ATOM 808 O O . LYS A 1 103 ? -3.33 31.156 9.82 1 96.38 103 LYS A O 1
ATOM 813 N N . LEU A 1 104 ? -4.164 30.266 7.93 1 97.62 104 LEU A N 1
ATOM 814 C CA . LEU A 1 104 ? -2.91 29.594 7.59 1 97.62 104 LEU A CA 1
ATOM 815 C C . LEU A 1 104 ? -1.791 30.609 7.383 1 97.62 104 LEU A C 1
ATOM 817 O O . LEU A 1 104 ? -0.672 30.406 7.863 1 97.62 104 LEU A O 1
ATOM 821 N N . TYR A 1 105 ? -2.062 31.641 6.684 1 97.31 105 TYR A N 1
ATOM 822 C CA . TYR A 1 105 ? -1.062 32.688 6.453 1 97.31 105 TYR A CA 1
ATOM 823 C C . TYR A 1 105 ? -0.602 33.281 7.77 1 97.31 105 TYR A C 1
ATOM 825 O O . TYR A 1 105 ? 0.59 33.562 7.957 1 97.31 105 TYR A O 1
ATOM 833 N N . PHE A 1 106 ? -1.489 33.531 8.68 1 97.38 106 PHE A N 1
ATOM 834 C CA . PHE A 1 106 ? -1.129 34.062 9.984 1 97.38 106 PHE A CA 1
ATOM 835 C C . PHE A 1 106 ? -0.205 33.094 10.734 1 97.38 106 PHE A C 1
ATOM 837 O O . PHE A 1 106 ? 0.774 33.531 11.344 1 97.38 106 PHE A O 1
ATOM 844 N N . HIS A 1 107 ? -0.548 31.828 10.656 1 97.62 107 HIS A N 1
ATOM 845 C CA . HIS A 1 107 ? 0.282 30.828 11.328 1 97.62 107 HIS A CA 1
ATOM 846 C C . HIS A 1 107 ? 1.697 30.828 10.758 1 97.62 107 HIS A C 1
ATOM 848 O O . HIS A 1 107 ? 2.664 30.625 11.5 1 97.62 107 HIS A O 1
ATOM 854 N N . LEU A 1 108 ? 1.832 31 9.492 1 98.31 108 LEU A N 1
ATOM 855 C CA . LEU A 1 108 ? 3.148 31.094 8.867 1 98.31 108 LEU A CA 1
ATOM 856 C C . LEU A 1 108 ? 3.906 32.312 9.367 1 98.31 108 LEU A C 1
ATOM 858 O O . LEU A 1 108 ? 5.082 32.219 9.727 1 98.31 108 LEU A O 1
ATOM 862 N N . GLN A 1 109 ? 3.254 33.438 9.422 1 97.75 109 GLN A N 1
ATOM 863 C CA . GLN A 1 109 ? 3.873 34.656 9.93 1 97.75 109 GLN A CA 1
ATOM 864 C C . GLN A 1 109 ? 4.238 34.5 11.406 1 97.75 109 GLN A C 1
ATOM 866 O O . GLN A 1 109 ? 5.281 35 11.844 1 97.75 109 GLN A O 1
ATOM 871 N N . GLN A 1 110 ? 3.311 33.906 12.086 1 97.75 110 GLN A N 1
ATOM 872 C CA . GLN A 1 110 ? 3.607 33.625 13.484 1 97.75 110 GLN A CA 1
ATOM 873 C C . GLN A 1 110 ? 4.875 32.781 13.625 1 97.75 110 GLN A C 1
ATOM 875 O O . GLN A 1 110 ? 5.707 33.031 14.492 1 97.75 110 GLN A O 1
ATOM 880 N N . GLN A 1 111 ? 4.988 31.75 12.773 1 98.12 111 GLN A N 1
ATOM 881 C CA . GLN A 1 111 ? 6.191 30.938 12.797 1 98.12 111 GLN A CA 1
ATOM 882 C C . GLN A 1 111 ? 7.434 31.75 12.477 1 98.12 111 GLN A C 1
ATOM 884 O O . GLN A 1 111 ? 8.5 31.531 13.055 1 98.12 111 GLN A O 1
ATOM 889 N N . ARG A 1 112 ? 7.34 32.656 11.578 1 97.69 112 ARG A N 1
ATOM 890 C CA . ARG A 1 112 ? 8.445 33.531 11.266 1 97.69 112 ARG A CA 1
ATOM 891 C C . ARG A 1 112 ? 8.859 34.344 12.492 1 97.69 112 ARG A C 1
ATOM 893 O O . ARG A 1 112 ? 10.047 34.531 12.758 1 97.69 112 ARG A O 1
ATOM 900 N N . LEU A 1 113 ? 7.875 34.844 13.219 1 97.69 113 LEU A N 1
ATOM 901 C CA . LEU A 1 113 ? 8.141 35.562 14.453 1 97.69 113 LEU A CA 1
ATOM 902 C C . LEU A 1 113 ? 8.891 34.688 15.453 1 97.69 113 LEU A C 1
ATOM 904 O O . LEU A 1 113 ? 9.859 35.125 16.062 1 97.69 113 LEU A O 1
ATOM 908 N N . ILE A 1 114 ? 8.398 33.5 15.586 1 97.31 114 ILE A N 1
ATOM 909 C CA . ILE A 1 114 ? 9.031 32.562 16.5 1 97.31 114 ILE A CA 1
ATOM 910 C C . ILE A 1 114 ? 10.492 32.375 16.109 1 97.31 114 ILE A C 1
ATOM 912 O O . ILE A 1 114 ? 11.375 32.312 16.969 1 97.31 114 ILE A O 1
ATOM 916 N N . GLU A 1 115 ? 10.797 32.281 14.805 1 97.5 115 GLU A N 1
ATOM 917 C CA . GLU A 1 115 ? 12.164 32.094 14.344 1 97.5 115 GLU A CA 1
ATOM 918 C C . GLU A 1 115 ? 13.039 33.312 14.719 1 97.5 115 GLU A C 1
ATOM 920 O O . GLU A 1 115 ? 14.211 33.125 15.086 1 97.5 115 GLU A O 1
ATOM 925 N N . PHE A 1 116 ? 12.516 34.531 14.586 1 96 116 PHE A N 1
ATOM 926 C CA . PHE A 1 116 ? 13.258 35.719 15.023 1 96 116 PHE A CA 1
ATOM 927 C C . PHE A 1 116 ? 13.648 35.594 16.484 1 96 116 PHE A C 1
ATOM 929 O O . PHE A 1 116 ? 14.797 35.844 16.859 1 96 116 PHE A O 1
ATOM 936 N N . ILE A 1 117 ? 12.703 35.219 17.297 1 94.38 117 ILE A N 1
ATOM 937 C CA . ILE A 1 117 ? 12.922 35.094 18.734 1 94.38 117 ILE A CA 1
ATOM 938 C C . ILE A 1 117 ? 13.953 34.031 19.016 1 94.38 117 ILE A C 1
ATOM 940 O O . ILE A 1 117 ? 14.867 34.219 19.812 1 94.38 117 ILE A O 1
ATOM 944 N N . ARG A 1 118 ? 13.727 32.875 18.328 1 92.69 118 ARG A N 1
ATOM 945 C CA . ARG A 1 118 ? 14.648 31.766 18.484 1 92.69 118 ARG A CA 1
ATOM 946 C C . ARG A 1 118 ? 16.078 32.188 18.172 1 92.69 118 ARG A C 1
ATOM 948 O O . ARG A 1 118 ? 17.016 31.734 18.812 1 92.69 118 ARG A O 1
ATOM 955 N N . ASP A 1 119 ? 16.25 33.031 17.203 1 93.44 119 ASP A N 1
ATOM 956 C CA . ASP A 1 119 ? 17.562 33.469 16.734 1 93.44 119 ASP A CA 1
ATOM 957 C C . ASP A 1 119 ? 18.094 34.625 17.594 1 93.44 119 ASP A C 1
ATOM 959 O O . ASP A 1 119 ? 19.188 35.125 17.328 1 93.44 119 ASP A O 1
ATOM 963 N N . GLY A 1 120 ? 17.328 35.031 18.5 1 91.62 120 GLY A N 1
ATOM 964 C CA . GLY A 1 120 ? 17.75 36.125 19.375 1 91.62 120 GLY A CA 1
ATOM 965 C C . GLY A 1 120 ? 17.656 37.5 18.719 1 91.62 120 GLY A C 1
ATOM 966 O O . GLY A 1 120 ? 18.281 38.438 19.188 1 91.62 120 GLY A O 1
ATOM 967 N N . ARG A 1 121 ? 16.969 37.562 17.656 1 94.94 121 ARG A N 1
ATOM 968 C CA . ARG A 1 121 ? 16.766 38.812 16.953 1 94.94 121 ARG A CA 1
ATOM 969 C C . ARG A 1 121 ? 15.539 39.562 17.469 1 94.94 121 ARG A C 1
ATOM 971 O O . ARG A 1 121 ? 14.586 39.781 16.734 1 94.94 121 ARG A O 1
ATOM 978 N N . VAL A 1 122 ? 15.609 40.062 18.656 1 92.75 122 VAL A N 1
ATOM 979 C CA . VAL A 1 122 ? 14.484 40.562 19.422 1 92.75 122 VAL A CA 1
ATOM 980 C C . VAL A 1 122 ? 13.945 41.844 18.75 1 92.75 122 VAL A C 1
ATOM 982 O O . VAL A 1 122 ? 12.727 42 18.625 1 92.75 122 VAL A O 1
ATOM 985 N N . GLY A 1 123 ? 14.805 42.719 18.422 1 94.19 123 GLY A N 1
ATOM 986 C CA . GLY A 1 123 ? 14.359 43.938 17.75 1 94.19 123 GLY A CA 1
ATOM 987 C C . GLY A 1 123 ? 13.555 43.688 16.5 1 94.19 123 GLY A C 1
ATOM 988 O O . GLY A 1 123 ? 12.492 44.281 16.297 1 94.19 123 GLY A O 1
ATOM 989 N N . GLU A 1 124 ? 14.125 42.844 15.672 1 96.19 124 GLU A N 1
ATOM 990 C CA . GLU A 1 124 ? 13.43 42.469 14.445 1 96.19 124 GLU A CA 1
ATOM 991 C C . GLU A 1 124 ? 12.109 41.781 14.742 1 96.19 124 GLU A C 1
ATOM 993 O O . GLU A 1 124 ? 11.125 41.969 14.023 1 96.19 124 GLU A O 1
ATOM 998 N N . ALA A 1 125 ? 12.078 41 15.766 1 96.12 125 ALA A N 1
ATOM 999 C CA . ALA A 1 125 ? 10.867 40.281 16.172 1 96.12 125 ALA A CA 1
ATOM 1000 C C . ALA A 1 125 ? 9.75 41.25 16.531 1 96.12 125 ALA A C 1
ATOM 1002 O O . ALA A 1 125 ?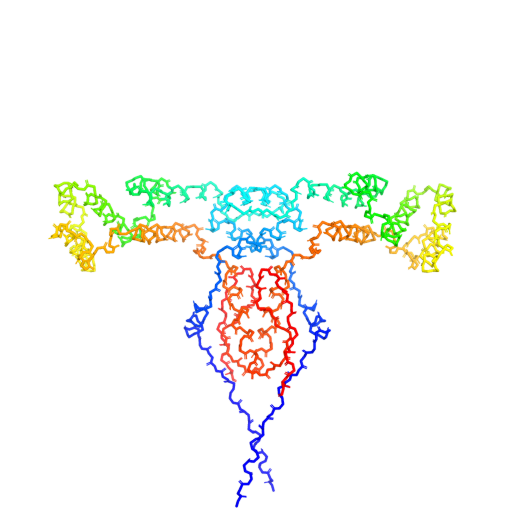 8.609 41.094 16.078 1 96.12 125 ALA A O 1
ATOM 1003 N N . ILE A 1 126 ? 10.086 42.125 17.328 1 93.88 126 ILE A N 1
ATOM 1004 C CA . ILE A 1 126 ? 9.102 43.094 17.781 1 93.88 126 ILE A CA 1
ATOM 1005 C C . ILE A 1 126 ? 8.578 43.906 16.594 1 93.88 126 ILE A C 1
ATOM 1007 O O . ILE A 1 126 ? 7.375 44.125 16.453 1 93.88 126 ILE A O 1
ATOM 1011 N N . GLU A 1 127 ? 9.508 44.406 15.789 1 96.44 127 GLU A N 1
ATOM 1012 C CA . GLU A 1 127 ? 9.117 45.156 14.602 1 96.44 127 GLU A CA 1
ATOM 1013 C C . GLU A 1 127 ? 8.211 44.344 13.695 1 96.44 127 GLU A C 1
ATOM 1015 O O . GLU A 1 127 ? 7.203 44.844 13.188 1 96.44 127 GLU A O 1
ATOM 1020 N N . PHE A 1 128 ? 8.594 43.125 13.477 1 96.94 128 PHE A N 1
ATOM 1021 C CA . PHE A 1 128 ? 7.832 42.219 12.625 1 96.94 128 PHE A CA 1
ATOM 1022 C C . PHE A 1 128 ? 6.434 42 13.188 1 96.94 128 PHE A C 1
ATOM 1024 O O . PHE A 1 128 ? 5.453 42 12.445 1 96.94 128 PHE A O 1
ATOM 1031 N N . ALA A 1 129 ? 6.301 41.719 14.453 1 96.19 129 ALA A N 1
ATOM 1032 C CA . ALA A 1 129 ? 5.012 41.531 15.109 1 96.19 129 ALA A CA 1
ATOM 1033 C C . ALA A 1 129 ? 4.105 42.719 14.906 1 96.19 129 ALA A C 1
ATOM 1035 O O . ALA A 1 129 ? 2.918 42.594 14.609 1 96.19 129 ALA A O 1
ATOM 1036 N N . GLN A 1 130 ? 4.66 43.844 15.062 1 95.06 130 GLN A N 1
ATOM 1037 C CA . GLN A 1 130 ? 3.898 45.094 14.977 1 95.06 130 GLN A CA 1
ATOM 1038 C C . GLN A 1 130 ? 3.455 45.375 13.547 1 95.06 130 GLN A C 1
ATOM 1040 O O . GLN A 1 130 ? 2.336 45.812 13.312 1 95.06 130 GLN A O 1
ATOM 1045 N N . GLU A 1 131 ? 4.297 45.062 12.617 1 95.19 131 GLU A N 1
ATOM 1046 C CA . GLU A 1 131 ? 4.043 45.469 11.234 1 95.19 131 GLU A CA 1
ATOM 1047 C C . GLU A 1 131 ? 3.25 44.375 10.492 1 95.19 131 GLU A C 1
ATOM 1049 O O . GLU A 1 131 ? 2.404 44.688 9.656 1 95.19 131 GLU A O 1
ATOM 1054 N N . GLU A 1 132 ? 3.506 43.156 10.789 1 94.5 132 GLU A N 1
ATOM 1055 C CA . GLU A 1 132 ? 2.979 42.094 9.953 1 94.5 132 GLU A CA 1
ATOM 1056 C C . GLU A 1 132 ? 1.863 41.312 10.664 1 94.5 132 GLU A C 1
ATOM 1058 O O . GLU A 1 132 ? 0.911 40.875 10.031 1 94.5 132 GLU A O 1
ATOM 1063 N N . LEU A 1 133 ? 1.952 41.156 11.977 1 95.62 133 LEU A N 1
ATOM 1064 C CA . LEU A 1 133 ? 1.018 40.281 12.664 1 95.62 133 LEU A CA 1
ATOM 1065 C C . LEU A 1 133 ? -0.078 41.062 13.359 1 95.62 133 LEU A C 1
ATOM 1067 O O . LEU A 1 133 ? -1.256 40.719 13.281 1 95.62 133 LEU A O 1
ATOM 1071 N N . ALA A 1 134 ? 0.237 42.156 13.969 1 92.62 134 ALA A N 1
ATOM 1072 C CA . ALA A 1 134 ? -0.706 42.938 14.766 1 92.62 134 ALA A CA 1
ATOM 1073 C C . ALA A 1 134 ? -1.883 43.406 13.914 1 92.62 134 ALA A C 1
ATOM 1075 O O . ALA A 1 134 ? -3.041 43.25 14.312 1 92.62 134 ALA A O 1
ATOM 1076 N N . PRO A 1 135 ? -1.647 43.969 12.688 1 92.12 135 PRO A N 1
ATOM 1077 C CA . PRO A 1 135 ? -2.775 44.406 11.859 1 92.12 135 PRO A CA 1
ATOM 1078 C C . PRO A 1 135 ? -3.729 43.281 11.508 1 92.12 135 PRO A C 1
ATOM 1080 O O . PRO A 1 135 ? -4.941 43.469 11.43 1 92.12 135 PRO A O 1
ATOM 1083 N N . ARG A 1 136 ? -3.256 42.125 11.336 1 89.88 136 ARG A N 1
ATOM 1084 C CA . ARG A 1 136 ? -4.062 40.969 10.992 1 89.88 136 ARG A CA 1
ATOM 1085 C C . ARG A 1 136 ? -4.844 40.438 12.195 1 89.88 136 ARG A C 1
ATOM 1087 O O . ARG A 1 136 ? -5.953 39.938 12.055 1 89.88 136 ARG A O 1
ATOM 1094 N N . GLY A 1 137 ? -4.293 40.562 13.312 1 86.62 137 GLY A N 1
ATOM 1095 C CA . GLY A 1 137 ? -4.953 40.188 14.547 1 86.62 137 GLY A CA 1
ATOM 1096 C C . GLY A 1 137 ? -6.152 41.062 14.875 1 86.62 137 GLY A C 1
ATOM 1097 O O . GLY A 1 137 ? -7.113 40.594 15.492 1 86.62 137 GLY A O 1
ATOM 1098 N N . GLU A 1 138 ? -6.09 42.25 14.477 1 85.75 138 GLU A N 1
ATOM 1099 C CA . GLU A 1 138 ? -7.191 43.188 14.734 1 85.75 138 GLU A CA 1
ATOM 1100 C C . GLU A 1 138 ? -8.461 42.75 14 1 85.75 138 GLU A C 1
ATOM 1102 O O . GLU A 1 138 ? -9.57 42.969 14.492 1 85.75 138 GLU A O 1
ATOM 1107 N N . GLU A 1 139 ? -8.273 42.062 12.984 1 84.12 139 GLU A N 1
ATOM 1108 C CA . GLU A 1 139 ? -9.398 41.594 12.172 1 84.12 139 GLU A CA 1
ATOM 1109 C C . GLU A 1 139 ? -9.977 40.281 12.703 1 84.12 139 GLU A C 1
ATOM 1111 O O . GLU A 1 139 ? -11.133 39.969 12.438 1 84.12 139 GLU A O 1
ATOM 1116 N N . ASN A 1 140 ? -9.227 39.625 13.531 1 89.56 140 ASN A N 1
ATOM 1117 C CA . ASN A 1 140 ? -9.617 38.312 14.055 1 89.56 140 ASN A CA 1
ATOM 1118 C C . ASN A 1 140 ? -9.102 38.094 15.477 1 89.56 140 ASN A C 1
ATOM 1120 O O . ASN A 1 140 ? -7.914 37.812 15.672 1 89.56 140 ASN A O 1
ATOM 1124 N N . PRO A 1 141 ? -9.969 38.094 16.375 1 87.75 141 PRO A N 1
ATOM 1125 C CA . PRO A 1 141 ? -9.562 38 17.781 1 87.75 141 PRO A CA 1
ATOM 1126 C C . PRO A 1 141 ? -8.727 36.75 18.062 1 87.75 141 PRO A C 1
ATOM 1128 O O . PRO A 1 141 ? -7.832 36.781 18.906 1 87.75 141 PRO A O 1
ATOM 1131 N N . GLU A 1 142 ? -8.977 35.656 17.469 1 91.06 142 GLU A N 1
ATOM 1132 C CA . GLU A 1 142 ? -8.195 34.438 17.656 1 91.06 142 GLU A CA 1
ATOM 1133 C C . GLU A 1 142 ? -6.727 34.656 17.281 1 91.06 142 GLU A C 1
ATOM 1135 O O . GLU A 1 142 ? -5.832 34.094 17.922 1 91.06 142 GLU A O 1
ATOM 1140 N N . PHE A 1 143 ? -6.469 35.531 16.375 1 92.81 143 PHE A N 1
ATOM 1141 C CA . PHE A 1 143 ? -5.109 35.844 15.938 1 92.81 143 PHE A CA 1
ATOM 1142 C C . PHE A 1 143 ? -4.367 36.625 17 1 92.81 143 PHE A C 1
ATOM 1144 O O . PHE A 1 143 ? -3.17 36.438 17.219 1 92.81 143 PHE A O 1
ATOM 1151 N N . LEU A 1 144 ? -5.145 37.469 17.625 1 90.81 144 LEU A N 1
ATOM 1152 C CA . LEU A 1 144 ? -4.535 38.281 18.656 1 90.81 144 LEU A CA 1
ATOM 1153 C C . LEU A 1 144 ? -4.078 37.438 19.844 1 90.81 144 LEU A C 1
ATOM 1155 O O . LEU A 1 144 ? -3.043 37.719 20.453 1 90.81 144 LEU A O 1
ATOM 1159 N N . GLU A 1 145 ? -4.871 36.5 20.156 1 91.94 145 GLU A N 1
ATOM 1160 C CA . GLU A 1 145 ? -4.488 35.594 21.234 1 91.94 145 GLU A CA 1
ATOM 1161 C C . GLU A 1 145 ? -3.205 34.844 20.906 1 91.94 145 GLU A C 1
ATOM 1163 O O . GLU A 1 145 ? -2.312 34.719 21.734 1 91.94 145 GLU A O 1
ATOM 1168 N N . ASP A 1 146 ? -3.092 34.344 19.734 1 93.5 146 ASP A N 1
ATOM 1169 C CA . ASP A 1 146 ? -1.894 33.656 19.281 1 93.5 146 ASP A CA 1
ATOM 1170 C C . ASP A 1 146 ? -0.679 34.562 19.281 1 93.5 146 ASP A C 1
ATOM 1172 O O . ASP A 1 146 ? 0.417 34.156 19.672 1 93.5 146 ASP A O 1
ATOM 1176 N N . LEU A 1 147 ? -0.889 35.75 18.844 1 94.38 147 LEU A N 1
ATOM 1177 C CA . LEU A 1 147 ? 0.191 36.75 18.844 1 94.38 147 LEU A CA 1
ATOM 1178 C C . LEU A 1 147 ? 0.673 37 20.266 1 94.38 147 LEU A C 1
ATOM 1180 O O . LEU A 1 147 ? 1.879 37.062 20.516 1 94.38 147 LEU A O 1
ATOM 1184 N N . GLU A 1 148 ? -0.234 37.125 21.141 1 92.56 148 GLU A N 1
ATOM 1185 C CA . GLU A 1 148 ? 0.103 37.406 22.531 1 92.56 148 GLU A CA 1
ATOM 1186 C C . GLU A 1 148 ? 0.924 36.25 23.125 1 92.56 148 GLU A C 1
ATOM 1188 O O . GLU A 1 148 ? 1.908 36.5 23.828 1 92.56 148 GLU A O 1
ATOM 1193 N N . ARG A 1 149 ? 0.465 35.156 22.875 1 92.12 149 ARG A N 1
ATOM 1194 C CA . ARG A 1 149 ? 1.181 33.969 23.375 1 92.12 149 ARG A CA 1
ATOM 1195 C C . ARG A 1 149 ? 2.6 33.938 22.812 1 92.12 149 ARG A C 1
ATOM 1197 O O . ARG A 1 149 ? 3.547 33.625 23.547 1 92.12 149 ARG A O 1
ATOM 1204 N N . THR A 1 150 ? 2.789 34.219 21.578 1 95.19 150 THR A N 1
ATOM 1205 C CA . THR A 1 150 ? 4.105 34.188 20.953 1 95.19 150 THR A CA 1
ATOM 1206 C C . THR A 1 150 ? 5 35.281 21.5 1 95.19 150 THR A C 1
ATOM 1208 O O . THR A 1 150 ? 6.176 35.062 21.781 1 95.19 150 THR A O 1
ATOM 1211 N N . MET A 1 151 ? 4.453 36.469 21.734 1 92.88 151 MET A N 1
ATOM 1212 C CA . MET A 1 151 ? 5.207 37.594 22.266 1 92.88 151 MET A CA 1
ATOM 1213 C C . MET A 1 151 ? 5.668 37.312 23.688 1 92.88 151 MET A C 1
ATOM 1215 O O . MET A 1 151 ? 6.703 37.812 24.125 1 92.88 151 MET A O 1
ATOM 1219 N N . ALA A 1 152 ? 4.883 36.531 24.359 1 91.12 152 ALA A N 1
ATOM 1220 C CA . ALA A 1 152 ? 5.219 36.188 25.734 1 91.12 152 ALA A CA 1
ATOM 1221 C C . ALA A 1 152 ? 6.559 35.438 25.812 1 91.12 152 ALA A C 1
ATOM 1223 O O . ALA A 1 152 ? 7.227 35.469 26.844 1 91.12 152 ALA A O 1
ATOM 1224 N N . LEU A 1 153 ? 6.996 34.875 24.734 1 91.5 153 LEU A N 1
ATOM 1225 C CA . LEU A 1 153 ? 8.289 34.219 24.688 1 91.5 153 LEU A CA 1
ATOM 1226 C C . LEU A 1 153 ? 9.414 35.188 25.031 1 91.5 153 LEU A C 1
ATOM 1228 O O . LEU A 1 153 ? 10.438 34.781 25.594 1 91.5 153 LEU A O 1
ATOM 1232 N N . LEU A 1 154 ? 9.25 36.438 24.688 1 89.69 154 LEU A N 1
ATOM 1233 C CA . LEU A 1 154 ? 10.273 37.438 24.875 1 89.69 154 LEU A CA 1
ATOM 1234 C C . LEU A 1 154 ? 10.414 37.812 26.359 1 89.69 154 LEU A C 1
ATOM 1236 O O . LEU A 1 154 ? 11.43 38.375 26.766 1 89.69 154 LEU A O 1
ATOM 1240 N N . ALA A 1 155 ? 9.414 37.406 27.125 1 85.12 155 ALA A N 1
ATOM 1241 C CA . ALA A 1 155 ? 9.406 37.75 28.547 1 85.12 155 ALA A CA 1
ATOM 1242 C C . ALA A 1 155 ? 10.234 36.75 29.359 1 85.12 155 ALA A C 1
ATOM 1244 O O . ALA A 1 155 ? 10.57 37.031 30.516 1 85.12 155 ALA A O 1
ATOM 1245 N N . PHE A 1 156 ? 10.602 35.719 28.703 1 81.75 156 PHE A N 1
ATOM 1246 C CA . PHE A 1 156 ? 11.312 34.688 29.453 1 81.75 156 PHE A CA 1
ATOM 1247 C C . PHE A 1 156 ? 12.734 34.5 28.938 1 81.75 156 PHE A C 1
ATOM 1249 O O . PHE A 1 156 ? 12.945 34.344 27.719 1 81.75 156 PHE A O 1
ATOM 1256 N N . GLU A 1 157 ? 13.695 34.594 29.75 1 75.31 157 GLU A N 1
ATOM 1257 C CA . GLU A 1 157 ? 15.086 34.344 29.375 1 75.31 157 GLU A CA 1
ATOM 1258 C C . GLU A 1 157 ? 15.336 32.844 29.188 1 75.31 157 GLU A C 1
ATOM 1260 O O . GLU A 1 157 ? 16 32.438 28.219 1 75.31 157 GLU A O 1
ATOM 1265 N N . ASP A 1 158 ? 14.727 32.094 30.172 1 81.38 158 ASP A N 1
ATOM 1266 C CA . ASP A 1 158 ? 14.844 30.656 30.125 1 81.38 158 ASP A CA 1
ATOM 1267 C C . ASP A 1 158 ? 13.555 30.016 29.594 1 81.38 158 ASP A C 1
ATOM 1269 O O . ASP A 1 158 ? 12.555 29.953 30.312 1 81.38 158 ASP A O 1
ATOM 1273 N N . THR A 1 159 ? 13.656 29.578 28.391 1 77.5 159 THR A N 1
ATOM 1274 C CA . THR A 1 159 ? 12.477 29.062 27.703 1 77.5 159 THR A CA 1
ATOM 1275 C C . THR A 1 159 ? 12.008 27.766 28.344 1 77.5 159 THR A C 1
ATOM 1277 O O . THR A 1 159 ? 10.844 27.375 28.188 1 77.5 159 THR A O 1
ATOM 1280 N N . SER A 1 160 ? 12.867 27.031 29.031 1 80.5 160 SER A N 1
ATOM 1281 C CA . SER A 1 160 ? 12.508 25.766 29.656 1 80.5 160 SER A CA 1
ATOM 1282 C C . SER A 1 160 ? 11.469 25.969 30.75 1 80.5 160 SER A C 1
ATOM 1284 O O . SER A 1 160 ? 10.727 25.047 31.094 1 80.5 160 SER A O 1
ATOM 1286 N N . VAL A 1 161 ? 11.398 27.125 31.328 1 82.38 161 VAL A N 1
ATOM 1287 C CA . VAL A 1 161 ? 10.453 27.375 32.406 1 82.38 161 VAL A CA 1
ATOM 1288 C C . VAL A 1 161 ? 9.281 28.203 31.875 1 82.38 161 VAL A C 1
ATOM 1290 O O . VAL A 1 161 ? 8.359 28.531 32.625 1 82.38 161 VAL A O 1
ATOM 1293 N N . SER A 1 162 ? 9.266 28.484 30.688 1 87.06 162 SER A N 1
ATOM 1294 C CA . SER A 1 162 ? 8.203 29.266 30.078 1 87.06 162 SER A CA 1
ATOM 1295 C C . SER A 1 162 ? 6.988 28.406 29.75 1 87.06 162 SER A C 1
ATOM 1297 O O . SER A 1 162 ? 7.137 27.297 29.234 1 87.06 162 SER A O 1
ATOM 1299 N N . PRO A 1 163 ? 5.727 28.844 30.109 1 90.31 163 PRO A N 1
ATOM 1300 C CA . PRO A 1 163 ? 4.512 28.094 29.766 1 90.31 163 PRO A CA 1
ATOM 1301 C C . PRO A 1 163 ? 4.273 28.031 28.25 1 90.31 163 PRO A C 1
ATOM 1303 O O . PRO A 1 163 ? 3.477 27.219 27.781 1 90.31 163 PRO A O 1
ATOM 1306 N N . VAL A 1 164 ? 4.926 28.891 27.516 1 92.06 164 VAL A N 1
ATOM 1307 C CA . VAL A 1 164 ? 4.738 28.922 26.078 1 92.06 164 VAL A CA 1
ATOM 1308 C C . VAL A 1 164 ? 6.012 28.438 25.375 1 92.06 164 VAL A C 1
ATOM 1310 O O . VAL A 1 164 ? 6.211 28.703 24.188 1 92.06 164 VAL A O 1
ATOM 1313 N N . GLY A 1 165 ? 6.891 27.812 26.094 1 92.12 165 GLY A N 1
ATOM 1314 C CA . GLY A 1 165 ? 8.148 27.312 25.562 1 92.12 165 GLY A CA 1
ATOM 1315 C C . GLY A 1 165 ? 7.969 26.312 24.438 1 92.12 165 GLY A C 1
ATOM 1316 O O . GLY A 1 165 ? 8.867 26.141 23.609 1 92.12 165 GLY A O 1
ATOM 1317 N N . TYR A 1 166 ? 6.77 25.641 24.422 1 92.06 166 TYR A N 1
ATOM 1318 C CA . TYR A 1 166 ? 6.477 24.641 23.391 1 92.06 166 TYR A CA 1
ATOM 1319 C C . TYR A 1 166 ? 6.5 25.266 22 1 92.06 166 TYR A C 1
ATOM 1321 O O . TYR A 1 166 ? 6.742 24.578 21.016 1 92.06 166 TYR A O 1
ATOM 1329 N N . LEU A 1 167 ? 6.379 26.578 21.891 1 94.94 167 LEU A N 1
ATOM 1330 C CA . LEU A 1 167 ? 6.398 27.281 20.609 1 94.94 167 LEU A CA 1
ATOM 1331 C C . LEU A 1 167 ? 7.781 27.203 19.969 1 94.94 167 LEU A C 1
ATOM 1333 O O . LEU A 1 167 ? 7.922 27.375 18.766 1 94.94 167 LEU A O 1
ATOM 1337 N N . LEU A 1 168 ? 8.812 26.953 20.781 1 94 168 LEU A N 1
ATOM 1338 C CA . LEU A 1 168 ? 10.18 26.922 20.297 1 94 168 LEU A CA 1
ATOM 1339 C C . LEU A 1 168 ? 10.578 25.484 19.922 1 94 168 LEU A C 1
ATOM 1341 O O . LEU A 1 168 ? 11.656 25.266 19.359 1 94 168 LEU A O 1
ATOM 1345 N N . ASP A 1 169 ? 9.672 24.594 20.219 1 92.06 169 ASP A N 1
ATOM 1346 C CA . ASP A 1 169 ? 9.953 23.203 19.938 1 92.06 169 ASP A CA 1
ATOM 1347 C C . ASP A 1 169 ? 9.836 22.906 18.438 1 92.06 169 ASP A C 1
ATOM 1349 O O . ASP A 1 169 ? 9.086 23.578 17.734 1 92.06 169 ASP A O 1
ATOM 1353 N N . HIS A 1 170 ? 10.531 21.859 18.016 1 92.38 170 HIS A N 1
ATOM 1354 C CA . HIS A 1 170 ? 10.461 21.406 16.625 1 92.38 170 HIS A CA 1
ATOM 1355 C C . HIS A 1 170 ? 9.0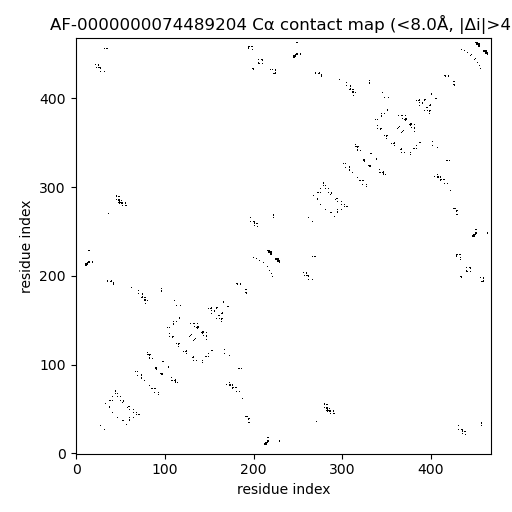47 20.984 16.25 1 92.38 170 HIS A C 1
ATOM 1357 O O . HIS A 1 170 ? 8.633 21.141 15.102 1 92.38 170 HIS A O 1
ATOM 1363 N N . ALA A 1 171 ? 8.352 20.594 17.219 1 94.19 171 ALA A N 1
ATOM 1364 C CA . ALA A 1 171 ? 6.965 20.188 16.984 1 94.19 171 ALA A CA 1
ATOM 1365 C C . ALA A 1 171 ? 6.129 21.344 16.453 1 94.19 171 ALA A C 1
ATOM 1367 O O . ALA A 1 171 ? 5.191 21.125 15.68 1 94.19 171 ALA A O 1
ATOM 1368 N N . GLN A 1 172 ? 6.414 22.5 16.875 1 95.88 172 GLN A N 1
ATOM 1369 C CA . GLN A 1 172 ? 5.707 23.672 16.391 1 95.88 172 GLN A CA 1
ATOM 1370 C C . GLN A 1 172 ? 5.914 23.875 14.891 1 95.88 172 GLN A C 1
ATOM 1372 O O . GLN A 1 172 ? 4.961 24.125 14.156 1 95.88 172 GLN A O 1
ATOM 1377 N N . ARG A 1 173 ? 7.141 23.703 14.398 1 95.75 173 ARG A N 1
ATOM 1378 C CA . ARG A 1 173 ? 7.441 23.766 12.969 1 95.75 173 ARG A CA 1
ATOM 1379 C C . ARG A 1 173 ? 6.684 22.672 12.211 1 95.75 173 ARG A C 1
ATOM 1381 O O . ARG A 1 173 ? 6.145 22.922 11.133 1 95.75 173 ARG A O 1
ATOM 1388 N N . GLN A 1 174 ? 6.656 21.5 12.781 1 95.56 174 GLN A N 1
ATOM 1389 C CA . GLN A 1 174 ? 6.008 20.359 12.148 1 95.56 174 GLN A CA 1
ATOM 1390 C C . GLN A 1 174 ? 4.508 20.609 11.984 1 95.56 174 GLN A C 1
ATOM 1392 O O . GLN A 1 174 ? 3.928 20.266 10.953 1 95.56 174 GLN A O 1
ATOM 1397 N N . LYS A 1 175 ? 3.957 21.141 13 1 96.75 175 LYS A N 1
ATOM 1398 C CA . LYS A 1 175 ? 2.531 21.453 12.961 1 96.75 175 LYS A CA 1
ATOM 1399 C C . LYS A 1 175 ? 2.215 22.438 11.836 1 96.75 175 LYS A C 1
ATOM 1401 O O . LYS A 1 175 ? 1.271 22.234 11.07 1 96.75 175 LYS A O 1
ATOM 1406 N N . THR A 1 176 ? 2.941 23.469 11.758 1 97.75 176 THR A N 1
ATOM 1407 C CA . THR A 1 176 ? 2.75 24.469 10.727 1 97.75 176 THR A CA 1
ATOM 1408 C C . THR A 1 176 ? 2.975 23.875 9.344 1 97.75 176 THR A C 1
ATOM 1410 O O . THR A 1 176 ? 2.215 24.156 8.406 1 97.75 176 THR A O 1
ATOM 1413 N N . ALA A 1 177 ? 4.07 23.031 9.195 1 97.25 177 ALA A N 1
ATOM 1414 C CA . ALA A 1 177 ? 4.355 22.359 7.93 1 97.25 177 ALA A CA 1
ATOM 1415 C C . ALA A 1 177 ? 3.199 21.469 7.508 1 97.25 177 ALA A C 1
ATOM 1417 O O . ALA A 1 177 ? 2.814 21.453 6.336 1 97.25 177 ALA A O 1
ATOM 1418 N N . SER A 1 178 ? 2.658 20.766 8.414 1 95.56 178 SER A N 1
ATOM 1419 C CA . SER A 1 178 ? 1.546 19.859 8.141 1 95.56 178 SER A CA 1
ATOM 1420 C C . SER A 1 178 ? 0.309 20.625 7.688 1 95.56 178 SER A C 1
ATOM 1422 O O . SER A 1 178 ? -0.401 20.203 6.777 1 95.56 178 SER A O 1
ATOM 1424 N N . GLU A 1 179 ? 0.044 21.719 8.406 1 97.12 179 GLU A N 1
ATOM 1425 C CA . GLU A 1 179 ? -1.093 22.562 8.039 1 97.12 179 GLU A CA 1
ATOM 1426 C C . GLU A 1 179 ? -0.96 23.062 6.605 1 97.12 179 GLU A C 1
ATOM 1428 O O . GLU A 1 179 ? -1.918 23.016 5.832 1 97.12 179 GLU A O 1
ATOM 1433 N N . LEU A 1 180 ? 0.208 23.547 6.266 1 97.56 180 LEU A N 1
ATOM 1434 C CA . LEU A 1 180 ? 0.446 24.062 4.914 1 97.56 180 LEU A CA 1
ATOM 1435 C C . LEU A 1 180 ? 0.367 22.922 3.895 1 97.56 180 LEU A C 1
ATOM 1437 O O . LEU A 1 180 ? -0.223 23.094 2.824 1 97.56 180 LEU A O 1
ATOM 1441 N N . ASN A 1 181 ? 0.972 21.812 4.215 1 94.62 181 ASN A N 1
ATOM 1442 C CA . ASN A 1 181 ? 0.906 20.656 3.344 1 94.62 181 ASN A CA 1
ATOM 1443 C C . ASN A 1 181 ? -0.537 20.25 3.045 1 94.62 181 ASN A C 1
ATOM 1445 O O . ASN A 1 181 ? -0.882 19.969 1.895 1 94.62 181 ASN A O 1
ATOM 1449 N N . ALA A 1 182 ? -1.326 20.219 4.055 1 95.12 182 ALA A N 1
ATOM 1450 C CA . ALA A 1 182 ? -2.736 19.875 3.895 1 95.12 182 ALA A CA 1
ATOM 1451 C C . ALA A 1 182 ? -3.443 20.859 2.969 1 95.12 182 ALA A C 1
ATOM 1453 O O . ALA A 1 182 ? -4.262 20.453 2.137 1 95.12 182 ALA A O 1
ATOM 1454 N N . ALA A 1 183 ? -3.182 22.094 3.131 1 96.12 183 ALA A N 1
ATOM 1455 C CA . ALA A 1 183 ? -3.787 23.125 2.293 1 96.12 183 ALA A CA 1
ATOM 1456 C C . ALA A 1 183 ? -3.375 22.953 0.833 1 96.12 183 ALA A C 1
ATOM 1458 O O . ALA A 1 183 ? -4.188 23.141 -0.074 1 96.12 183 ALA A O 1
ATOM 1459 N N . ILE A 1 184 ? -2.092 22.656 0.593 1 95.75 184 ILE A N 1
ATOM 1460 C CA . ILE A 1 184 ? -1.596 22.453 -0.763 1 95.75 184 ILE A CA 1
ATOM 1461 C C . ILE A 1 184 ? -2.32 21.266 -1.4 1 95.75 184 ILE A C 1
ATOM 1463 O O . ILE A 1 184 ? -2.795 21.359 -2.535 1 95.75 184 ILE A O 1
ATOM 1467 N N . LEU A 1 185 ? -2.418 20.203 -0.697 1 93.25 185 LEU A N 1
ATOM 1468 C CA . LEU A 1 185 ? -3.092 19.016 -1.2 1 93.25 185 LEU A CA 1
ATOM 1469 C C . LEU A 1 185 ? -4.555 19.312 -1.521 1 93.25 185 LEU A C 1
ATOM 1471 O O . LEU A 1 185 ? -5.059 18.891 -2.564 1 93.25 185 LEU A O 1
ATOM 1475 N N . THR A 1 186 ? -5.219 20.031 -0.619 1 92.44 186 THR A N 1
ATOM 1476 C CA . THR A 1 186 ? -6.613 20.391 -0.824 1 92.44 186 THR A CA 1
ATOM 1477 C C . THR A 1 186 ? -6.77 21.234 -2.092 1 92.44 186 THR A C 1
ATOM 1479 O O . THR A 1 186 ? -7.691 21 -2.879 1 92.44 186 THR A O 1
ATOM 1482 N N . ALA A 1 187 ? -5.922 22.125 -2.223 1 91.25 187 ALA A N 1
ATOM 1483 C CA . ALA A 1 187 ? -5.949 22.984 -3.408 1 91.25 187 ALA A CA 1
ATOM 1484 C C . ALA A 1 187 ? -5.773 22.156 -4.68 1 91.25 187 ALA A C 1
ATOM 1486 O O . ALA A 1 187 ? -6.254 22.547 -5.75 1 91.25 187 ALA A O 1
ATOM 1487 N N . GLN A 1 188 ? -5.121 21.078 -4.648 1 88.12 188 GLN A N 1
ATOM 1488 C CA . GLN A 1 188 ? -4.879 20.188 -5.781 1 88.12 188 GLN A CA 1
ATOM 1489 C C . GLN A 1 188 ? -5.949 19.109 -5.867 1 88.12 188 GLN A C 1
ATOM 1491 O O . GLN A 1 188 ? -5.789 18.125 -6.602 1 88.12 188 GLN A O 1
ATOM 1496 N N . CYS A 1 189 ? -7.016 19.188 -5.07 1 84.56 189 CYS A N 1
ATOM 1497 C CA . CYS A 1 189 ? -8.156 18.281 -5.055 1 84.56 189 CYS A CA 1
ATOM 1498 C C . CYS A 1 189 ? -7.73 16.891 -4.605 1 84.56 189 CYS A C 1
ATOM 1500 O O . CYS A 1 189 ? -8.203 15.883 -5.152 1 84.56 189 CYS A O 1
ATOM 1502 N N . GLN A 1 190 ? -6.715 16.938 -3.822 1 82.62 190 GLN A N 1
ATOM 1503 C CA . GLN A 1 190 ? -6.258 15.711 -3.186 1 82.62 190 GLN A CA 1
ATOM 1504 C C . GLN A 1 190 ? -6.598 15.695 -1.698 1 82.62 190 GLN A C 1
ATOM 1506 O O . GLN A 1 190 ? -6.559 16.734 -1.04 1 82.62 190 GLN A O 1
ATOM 1511 N N . GLU A 1 191 ? -6.918 14.492 -1.271 1 83.25 191 GLU A N 1
ATOM 1512 C CA . GLU A 1 191 ? -7.094 14.359 0.172 1 83.25 191 GLU A CA 1
ATOM 1513 C C . GLU A 1 191 ? -5.758 14.461 0.904 1 83.25 191 GLU A C 1
ATOM 1515 O O . GLU A 1 191 ? -4.715 14.094 0.361 1 83.25 191 GLU A O 1
ATOM 1520 N N . LYS A 1 192 ? -5.812 14.883 2.152 1 87.44 192 LYS A N 1
ATOM 1521 C CA . LYS A 1 192 ? -4.594 15.164 2.904 1 87.44 192 LYS A CA 1
ATOM 1522 C C . LYS A 1 192 ? -3.951 13.883 3.416 1 87.44 192 LYS A C 1
ATOM 1524 O O . LYS A 1 192 ? -2.729 13.797 3.539 1 87.44 192 LYS A O 1
ATOM 1529 N N . ASP A 1 193 ? -4.84 12.945 3.732 1 89.69 193 ASP A N 1
ATOM 1530 C CA . ASP A 1 193 ? -4.312 11.695 4.27 1 89.69 193 ASP A CA 1
ATOM 1531 C C . ASP A 1 193 ? -4.422 10.57 3.246 1 89.69 193 ASP A C 1
ATOM 1533 O O . ASP A 1 193 ? -5.418 10.469 2.529 1 89.69 193 ASP A O 1
ATOM 1537 N N . PRO A 1 194 ? -3.314 9.711 3.232 1 93.25 194 PRO A N 1
ATOM 1538 C CA . PRO A 1 194 ? -3.484 8.516 2.4 1 93.25 194 PRO A CA 1
ATOM 1539 C C . PRO A 1 194 ? -4.637 7.629 2.871 1 93.25 194 PRO A C 1
ATOM 1541 O O . PRO A 1 194 ? -4.996 7.656 4.051 1 93.25 194 PRO A O 1
ATOM 1544 N N . LYS A 1 195 ? -5.195 6.84 1.962 1 95.31 195 LYS A N 1
ATOM 1545 C CA . LYS A 1 195 ? -6.363 6.008 2.24 1 95.31 195 LYS A CA 1
ATOM 1546 C C . LYS A 1 195 ? -5.973 4.75 3.008 1 95.31 195 LYS A C 1
ATOM 1548 O O . LYS A 1 195 ? -6.746 4.254 3.832 1 95.31 195 LYS A O 1
ATOM 1553 N N . LEU A 1 196 ? -4.809 4.27 2.834 1 96.38 196 LEU A N 1
ATOM 1554 C CA . LEU A 1 196 ? -4.379 2.963 3.324 1 96.38 196 LEU A CA 1
ATOM 1555 C C . LEU A 1 196 ? -4.422 2.914 4.848 1 96.38 196 LEU A C 1
ATOM 1557 O O . LEU A 1 196 ? -4.934 1.954 5.43 1 96.38 196 LEU A O 1
ATOM 1561 N N . PRO A 1 197 ? -3.967 3.971 5.562 1 95.12 197 PRO A N 1
ATOM 1562 C CA . PRO A 1 197 ? -4.023 3.92 7.027 1 95.12 197 PRO A CA 1
ATOM 1563 C C . PRO A 1 197 ? -5.445 3.74 7.555 1 95.12 197 PRO A C 1
ATOM 1565 O O . PRO A 1 197 ? -5.672 2.945 8.469 1 95.12 197 PRO A O 1
ATOM 1568 N N . SER A 1 198 ? -6.363 4.453 7.012 1 93.69 198 SER A N 1
ATOM 1569 C CA . SER A 1 198 ? -7.75 4.355 7.465 1 93.69 198 SER A CA 1
ATOM 1570 C C . SER A 1 198 ? -8.305 2.953 7.242 1 93.69 198 SER A C 1
ATOM 1572 O O . SER A 1 198 ? -9.055 2.436 8.078 1 93.69 198 SER A O 1
ATOM 1574 N N . LEU A 1 199 ? -7.98 2.336 6.102 1 96.75 199 LEU A N 1
ATOM 1575 C CA . LEU A 1 199 ? -8.422 0.978 5.809 1 96.75 199 LEU A CA 1
ATOM 1576 C C . LEU A 1 199 ? -7.883 -0.006 6.84 1 96.75 199 LEU A C 1
ATOM 1578 O O . LEU A 1 199 ? -8.625 -0.846 7.352 1 96.75 199 LEU A O 1
ATOM 1582 N N . LEU A 1 200 ? -6.645 0.097 7.156 1 96.94 200 LEU A N 1
ATOM 1583 C CA . LEU A 1 200 ? -6.02 -0.833 8.094 1 96.94 200 LEU A CA 1
ATOM 1584 C C . LEU A 1 200 ? -6.52 -0.598 9.508 1 96.94 200 LEU A C 1
ATOM 1586 O O . LEU A 1 200 ? -6.688 -1.547 10.281 1 96.94 200 LEU A O 1
ATOM 1590 N N . LYS A 1 201 ? -6.734 0.684 9.898 1 95.56 201 LYS A N 1
ATOM 1591 C CA . LYS A 1 201 ? -7.355 0.979 11.188 1 95.56 201 LYS A CA 1
ATOM 1592 C C . LYS A 1 201 ? -8.742 0.344 11.289 1 95.56 201 LYS A C 1
ATOM 1594 O O . LYS A 1 201 ? -9.094 -0.218 12.328 1 95.56 201 LYS A O 1
ATOM 1599 N N . MET A 1 202 ? -9.531 0.49 10.234 1 94.56 202 MET A N 1
ATOM 1600 C CA . MET A 1 202 ? -10.859 -0.118 10.188 1 94.56 202 MET A CA 1
ATOM 1601 C C . MET A 1 202 ? -10.766 -1.63 10.375 1 94.56 202 MET A C 1
ATOM 1603 O O . MET A 1 202 ? -11.594 -2.225 11.07 1 94.56 202 MET A O 1
ATOM 1607 N N . LEU A 1 203 ? -9.812 -2.252 9.719 1 96.12 203 LEU A N 1
ATOM 1608 C CA . LEU A 1 203 ? -9.609 -3.691 9.859 1 96.12 203 LEU A CA 1
ATOM 1609 C C . LEU A 1 203 ? -9.391 -4.07 11.32 1 96.12 203 LEU A C 1
ATOM 1611 O O . LEU A 1 203 ? -10.055 -4.969 11.844 1 96.12 203 LEU A O 1
ATOM 1615 N N . VAL A 1 204 ? -8.461 -3.398 11.977 1 95.06 204 VAL A N 1
ATOM 1616 C CA . VAL A 1 204 ? -8.133 -3.688 13.367 1 95.06 204 VAL A CA 1
ATOM 1617 C C . VAL A 1 204 ? -9.367 -3.48 14.242 1 95.06 204 VAL A C 1
ATOM 1619 O O . VAL A 1 204 ? -9.695 -4.328 15.07 1 95.06 204 VAL A O 1
ATOM 1622 N N . TRP A 1 205 ? -10.008 -2.416 14.055 1 93.12 205 TRP A N 1
ATOM 1623 C CA . TRP A 1 205 ? -11.203 -2.107 14.828 1 93.12 205 TRP A CA 1
ATOM 1624 C C . TRP A 1 205 ? -12.273 -3.18 14.633 1 93.12 205 TRP A C 1
ATOM 1626 O O . TRP A 1 205 ? -12.859 -3.658 15.602 1 93.12 205 TRP A O 1
ATOM 1636 N N . ALA A 1 206 ? -12.578 -3.482 13.352 1 92.5 206 ALA A N 1
ATOM 1637 C CA . ALA A 1 206 ? -13.594 -4.48 13.023 1 92.5 206 ALA A CA 1
ATOM 1638 C C . ALA A 1 206 ? -13.266 -5.824 13.672 1 92.5 206 ALA A C 1
ATOM 1640 O O . ALA A 1 206 ? -14.156 -6.492 14.211 1 92.5 206 ALA A O 1
ATOM 1641 N N . GLN A 1 207 ? -12.016 -6.234 13.57 1 93.12 207 GLN A N 1
ATOM 1642 C CA . GLN A 1 207 ? -11.609 -7.488 14.195 1 93.12 207 GLN A CA 1
ATOM 1643 C C . GLN A 1 207 ? -11.859 -7.453 15.703 1 93.12 207 GLN A C 1
ATOM 1645 O O . GLN A 1 207 ? -12.289 -8.453 16.297 1 93.12 207 GLN A O 1
ATOM 1650 N N . ASN A 1 208 ? -11.5 -6.355 16.344 1 91.44 208 ASN A N 1
ATOM 1651 C CA . ASN A 1 208 ? -11.711 -6.215 17.781 1 91.44 208 ASN A CA 1
ATOM 1652 C C . ASN A 1 208 ? -13.188 -6.348 18.156 1 91.44 208 ASN A C 1
ATOM 1654 O O . ASN A 1 208 ? -13.523 -6.984 19.141 1 91.44 208 ASN A O 1
ATOM 1658 N N . GLN A 1 209 ? -14.047 -5.738 17.344 1 89.19 209 GLN A N 1
ATOM 1659 C CA . GLN A 1 209 ? -15.484 -5.844 17.578 1 89.19 209 GLN A CA 1
ATOM 1660 C C . GLN A 1 209 ? -15.969 -7.277 17.391 1 89.19 209 GLN A C 1
ATOM 1662 O O . GLN A 1 209 ? -16.781 -7.777 18.156 1 89.19 209 GLN A O 1
ATOM 1667 N N . LEU A 1 210 ? -15.492 -7.926 16.359 1 90.69 210 LEU A N 1
ATOM 1668 C CA . LEU A 1 210 ? -15.914 -9.281 16.016 1 90.69 210 LEU A CA 1
ATOM 1669 C C . LEU A 1 210 ? -15.492 -10.273 17.094 1 90.69 210 LEU A C 1
ATOM 1671 O O . LEU A 1 210 ? -16.188 -11.258 17.344 1 90.69 210 LEU A O 1
ATOM 1675 N N . GLU A 1 211 ? -14.336 -9.977 17.609 1 89.38 211 GLU A N 1
ATOM 1676 C CA . GLU A 1 211 ? -13.789 -10.883 18.625 1 89.38 211 GLU A CA 1
ATOM 1677 C C . GLU A 1 211 ? -14.734 -11.016 19.812 1 89.38 211 GLU A C 1
ATOM 1679 O O . GLU A 1 211 ? -14.703 -12.023 20.531 1 89.38 211 GLU A O 1
ATOM 1684 N N . GLU A 1 212 ? -15.555 -10.047 20.062 1 86.19 212 GLU A N 1
ATOM 1685 C CA . GLU A 1 212 ? -16.531 -10.086 21.156 1 86.19 212 GLU A CA 1
ATOM 1686 C C . GLU A 1 212 ? -17.672 -11.055 20.844 1 86.19 212 GLU A C 1
ATOM 1688 O O . GLU A 1 212 ? -18.344 -11.523 21.766 1 86.19 212 GLU A O 1
ATOM 1693 N N . LYS A 1 213 ? -17.812 -11.461 19.656 1 84.69 213 LYS A N 1
ATOM 1694 C CA . LYS A 1 213 ? -19.016 -12.195 19.25 1 84.69 213 LYS A CA 1
ATOM 1695 C C . LYS A 1 213 ? -18.656 -13.562 18.672 1 84.69 213 LYS A C 1
ATOM 1697 O O . LYS A 1 213 ? -19.484 -14.469 18.656 1 84.69 213 LYS A O 1
ATOM 1702 N N . MET A 1 214 ? -17.469 -13.648 18.156 1 87.5 214 MET A N 1
ATOM 1703 C CA . MET A 1 214 ? -17.109 -14.906 17.516 1 87.5 214 MET A CA 1
ATOM 1704 C C . MET A 1 214 ? -15.609 -15.172 17.641 1 87.5 214 MET A C 1
ATOM 1706 O O . MET A 1 214 ? -14.828 -14.25 17.906 1 87.5 214 MET A O 1
ATOM 1710 N N . LEU A 1 215 ? -15.297 -16.469 17.5 1 90.44 215 LEU A N 1
ATOM 1711 C CA . LEU A 1 215 ? -13.906 -16.906 17.391 1 90.44 215 LEU A CA 1
ATOM 1712 C C . LEU A 1 215 ? -13.516 -17.125 15.938 1 90.44 215 LEU A C 1
ATOM 1714 O O . LEU A 1 215 ? -14.203 -17.844 15.211 1 90.44 215 LEU A O 1
ATOM 1718 N N . PHE A 1 216 ? -12.484 -16.469 15.492 1 92.12 216 PHE A N 1
ATOM 1719 C CA . PHE A 1 216 ? -12.023 -16.547 14.117 1 92.12 216 PHE A CA 1
ATOM 1720 C C . PHE A 1 216 ? -10.531 -16.266 14.023 1 92.12 216 PHE A C 1
ATOM 1722 O O . PHE A 1 216 ? -9.938 -15.711 14.953 1 92.12 216 PHE A O 1
ATOM 1729 N N . PRO A 1 217 ? -9.875 -16.75 13 1 92.5 217 PRO A N 1
ATOM 1730 C CA . PRO A 1 217 ? -8.469 -16.391 12.82 1 92.5 217 PRO A CA 1
ATOM 1731 C C . PRO A 1 217 ? -8.273 -14.883 12.641 1 92.5 217 PRO A C 1
ATOM 1733 O O . PRO A 1 217 ? -8.898 -14.273 11.773 1 92.5 217 PRO A O 1
ATOM 1736 N N . LYS A 1 218 ? -7.453 -14.305 13.438 1 92.69 218 LYS A N 1
ATOM 1737 C CA . LYS A 1 218 ? -7.246 -12.859 13.422 1 92.69 218 LYS A CA 1
ATOM 1738 C C . LYS A 1 218 ? -5.844 -12.508 12.93 1 92.69 218 LYS A C 1
ATOM 1740 O O . LYS A 1 218 ? -4.941 -13.344 12.969 1 92.69 218 LYS A O 1
ATOM 1745 N N . ILE A 1 219 ? -5.754 -11.344 12.398 1 93.19 219 ILE A N 1
ATOM 1746 C CA . ILE A 1 219 ? -4.457 -10.773 12.047 1 93.19 219 ILE A CA 1
ATOM 1747 C C . ILE A 1 219 ? -4.051 -9.734 13.094 1 93.19 219 ILE A C 1
ATOM 1749 O O . ILE A 1 219 ? -4.707 -8.703 13.242 1 93.19 219 ILE A O 1
ATOM 1753 N N . ARG A 1 220 ? -2.996 -9.945 13.797 1 90.81 220 ARG A N 1
ATOM 1754 C CA . ARG A 1 220 ? -2.553 -9.031 14.844 1 90.81 220 ARG A CA 1
ATOM 1755 C C . ARG A 1 220 ? -1.39 -8.172 14.352 1 90.81 220 ARG A C 1
ATOM 1757 O O . ARG A 1 220 ? -1.255 -7.012 14.758 1 90.81 220 ARG A O 1
ATOM 1764 N N . ASN A 1 221 ? -0.579 -8.797 13.555 1 93.81 221 ASN A N 1
ATOM 1765 C CA . ASN A 1 221 ? 0.538 -8.086 12.938 1 93.81 221 ASN A CA 1
ATOM 1766 C C . ASN A 1 221 ? 0.24 -7.723 11.484 1 93.81 221 ASN A C 1
ATOM 1768 O O . ASN A 1 221 ? 0.218 -8.594 10.617 1 93.81 221 ASN A O 1
ATOM 1772 N N . LEU A 1 222 ? 0.083 -6.477 11.18 1 93.94 222 LEU A N 1
ATOM 1773 C CA . LEU A 1 222 ? -0.327 -6.016 9.859 1 93.94 222 LEU A CA 1
ATOM 1774 C C . LEU A 1 222 ? 0.789 -6.223 8.836 1 93.94 222 LEU A C 1
ATOM 1776 O O . LEU A 1 222 ? 0.524 -6.379 7.645 1 93.94 222 LEU A O 1
ATOM 1780 N N . VAL A 1 223 ? 2.064 -6.188 9.297 1 93.31 223 VAL A N 1
ATOM 1781 C CA . VAL A 1 223 ? 3.207 -6.289 8.398 1 93.31 223 VAL A CA 1
ATOM 1782 C C . VAL A 1 223 ? 3.348 -7.73 7.902 1 93.31 223 VAL A C 1
ATOM 1784 O O . VAL A 1 223 ? 3.566 -7.969 6.715 1 93.31 223 VAL A O 1
ATOM 1787 N N . THR A 1 224 ? 3.15 -8.695 8.805 1 92.25 224 THR A N 1
ATOM 1788 C CA . THR A 1 224 ? 3.299 -10.094 8.422 1 92.25 224 THR A CA 1
ATOM 1789 C C . THR A 1 224 ? 1.979 -10.648 7.898 1 92.25 224 THR A C 1
ATOM 1791 O O . THR A 1 224 ? 1.964 -11.656 7.188 1 92.25 224 THR A O 1
ATOM 1794 N N . ALA A 1 225 ? 0.852 -10.055 8.336 1 92.62 225 ALA A N 1
ATOM 1795 C CA . ALA A 1 225 ? -0.503 -10.461 7.973 1 92.62 225 ALA A CA 1
ATOM 1796 C C . ALA A 1 225 ? -0.734 -11.938 8.273 1 92.62 225 ALA A C 1
ATOM 1798 O O . ALA A 1 225 ? -1.456 -12.617 7.547 1 92.62 225 ALA A O 1
ATOM 1799 N N . GLU A 1 226 ? -0.076 -12.414 9.25 1 90.44 226 GLU A N 1
ATOM 1800 C CA . GLU A 1 226 ? -0.242 -13.812 9.625 1 90.44 226 GLU A CA 1
ATOM 1801 C C . GLU A 1 226 ? -1.561 -14.031 10.367 1 90.44 226 GLU A C 1
ATOM 1803 O O . GLU A 1 226 ? -1.943 -13.227 11.211 1 90.44 226 GLU A O 1
ATOM 1808 N N . LEU A 1 227 ? -2.219 -15.094 9.969 1 89.06 227 LEU A N 1
ATOM 1809 C CA . LEU A 1 227 ? -3.455 -15.445 10.656 1 89.06 227 LEU A CA 1
ATOM 1810 C C . LEU A 1 227 ? -3.166 -16.219 11.938 1 89.06 227 LEU A C 1
ATOM 1812 O O . LEU A 1 227 ? -2.402 -17.188 11.914 1 89.06 227 LEU A O 1
ATOM 1816 N N . GLU A 1 228 ? -3.658 -15.75 12.992 1 88.5 228 GLU A N 1
ATOM 1817 C CA . GLU A 1 228 ? -3.562 -16.453 14.266 1 88.5 228 GLU A CA 1
ATOM 1818 C C . GLU A 1 228 ? -4.855 -17.203 14.586 1 88.5 228 GLU A C 1
ATOM 1820 O O . GLU A 1 228 ? -5.934 -16.594 14.617 1 88.5 228 GLU A O 1
ATOM 1825 N N . ALA A 1 229 ? -4.652 -18.484 14.734 1 84.25 229 ALA A N 1
ATOM 1826 C CA . ALA A 1 229 ? -5.805 -19.312 15.078 1 84.25 229 ALA A CA 1
ATOM 1827 C C . ALA A 1 229 ? -6.426 -18.859 16.406 1 84.25 229 ALA A C 1
ATOM 1829 O O . ALA A 1 229 ? -5.719 -18.391 17.297 1 84.25 229 ALA A O 1
ATOM 1830 N N . PRO A 1 230 ? -7.766 -18.938 16.438 1 80.38 230 PRO A N 1
ATOM 1831 C CA . PRO A 1 230 ? -8.406 -18.578 17.703 1 80.38 230 PRO A CA 1
ATOM 1832 C C . PRO A 1 230 ? -8 -19.5 18.859 1 80.38 230 PRO A C 1
ATOM 1834 O O . PRO A 1 230 ? -7.754 -20.688 18.641 1 80.38 230 PRO A O 1
ATOM 1837 N N . ALA A 1 231 ? -7.422 -18.875 19.969 1 63 231 ALA A N 1
ATOM 1838 C CA . ALA A 1 231 ? -7.09 -19.688 21.141 1 63 231 ALA A CA 1
ATOM 1839 C C . ALA A 1 231 ? -8.32 -20.422 21.656 1 63 231 ALA A C 1
ATOM 1841 O O . ALA A 1 231 ? -9.414 -19.859 21.719 1 63 231 ALA A O 1
ATOM 1842 N N . PRO A 1 232 ? -8.125 -21.797 21.875 1 55.22 232 PRO A N 1
ATOM 1843 C CA . PRO A 1 232 ? -9.234 -22.531 22.5 1 55.22 232 PRO A CA 1
ATOM 1844 C C . PRO A 1 232 ? -9.68 -21.922 23.828 1 55.22 232 PRO A C 1
ATOM 1846 O O . PRO A 1 232 ? -8.867 -21.297 24.516 1 55.22 232 PRO A O 1
ATOM 1849 N N . SER A 1 233 ? -10.883 -21.375 23.938 1 47.19 233 SER A N 1
ATOM 1850 C CA . SER A 1 233 ? -11.328 -21.062 25.297 1 47.19 233 SER A CA 1
ATOM 1851 C C . SER A 1 233 ? -10.883 -22.141 26.281 1 47.19 233 SER A C 1
ATOM 1853 O O . SER A 1 233 ? -11.086 -23.328 26.047 1 47.19 233 SER A O 1
ATOM 1855 N N . GLY A 1 234 ? -9.773 -21.953 27 1 36.75 234 GLY A N 1
ATOM 1856 C CA . GLY A 1 234 ? -9.688 -22.797 28.188 1 36.75 234 GLY A CA 1
ATOM 1857 C C . GLY A 1 234 ? -10.977 -22.844 28.984 1 36.75 234 GLY A C 1
ATOM 1858 O O . GLY A 1 234 ? -11.82 -21.969 28.859 1 36.75 234 GLY A O 1
ATOM 1859 N N . MET B 1 1 ? -51.531 -19.562 24.25 1 25.2 1 MET B N 1
ATOM 1860 C CA . MET B 1 1 ? -51.031 -18.594 23.281 1 25.2 1 MET B CA 1
ATOM 1861 C C . MET B 1 1 ? -49.688 -18.031 23.703 1 25.2 1 MET B C 1
ATOM 1863 O O . MET B 1 1 ? -49.594 -17.188 24.578 1 25.2 1 MET B O 1
ATOM 1867 N N . SER B 1 2 ? -48.625 -18.875 23.844 1 29.39 2 SER B N 1
ATOM 1868 C CA . SER B 1 2 ? -47.312 -18.641 24.484 1 29.39 2 SER B CA 1
ATOM 1869 C C . SER B 1 2 ? -46.531 -17.578 23.75 1 29.39 2 SER B C 1
ATOM 1871 O O . SER B 1 2 ? -46.312 -17.688 22.531 1 29.39 2 SER B O 1
ATOM 1873 N N . SER B 1 3 ? -46.688 -16.266 24.156 1 33.16 3 SER B N 1
ATOM 1874 C CA . SER B 1 3 ? -46 -15.094 23.609 1 33.16 3 SER B CA 1
ATOM 1875 C C . SER B 1 3 ? -44.5 -15.336 23.516 1 33.16 3 SER B C 1
ATOM 1877 O O . SER B 1 3 ? -43.812 -15.43 24.547 1 33.16 3 SER B O 1
ATOM 1879 N N . THR B 1 4 ? -44.062 -16.219 22.625 1 31.48 4 THR B N 1
ATOM 1880 C CA . THR B 1 4 ? -42.625 -16.406 22.344 1 31.48 4 THR B CA 1
ATOM 1881 C C . THR B 1 4 ? -41.938 -15.055 22.109 1 31.48 4 THR B C 1
ATOM 1883 O O . THR B 1 4 ? -42.25 -14.367 21.125 1 31.48 4 THR B O 1
ATOM 1886 N N . ASN B 1 5 ? -41.781 -14.211 23.125 1 31.34 5 ASN B N 1
ATOM 1887 C CA . ASN B 1 5 ? -41 -12.977 23.125 1 31.34 5 ASN B CA 1
ATOM 1888 C C . ASN B 1 5 ? -39.688 -13.133 22.359 1 31.34 5 ASN B C 1
ATOM 1890 O O . ASN B 1 5 ? -38.781 -13.789 22.844 1 31.34 5 ASN B O 1
ATOM 1894 N N . GLN B 1 6 ? -39.75 -13.453 21.047 1 32.25 6 GLN B N 1
ATOM 1895 C CA . GLN B 1 6 ? -38.594 -13.367 20.156 1 32.25 6 GLN B CA 1
ATOM 1896 C C . GLN B 1 6 ? -37.75 -12.141 20.484 1 32.25 6 GLN B C 1
ATOM 1898 O O . GLN B 1 6 ? -38.219 -11.008 20.391 1 32.25 6 GLN B O 1
ATOM 1903 N N . ASN B 1 7 ? -37 -12.039 21.562 1 34.47 7 ASN B N 1
ATOM 1904 C CA . ASN B 1 7 ? -36 -11.039 21.969 1 34.47 7 ASN B CA 1
ATOM 1905 C C . ASN B 1 7 ? -35.219 -10.516 20.781 1 34.47 7 ASN B C 1
ATOM 1907 O O . ASN B 1 7 ? -34.344 -11.219 20.25 1 34.47 7 ASN B O 1
ATOM 1911 N N . ASN B 1 8 ? -35.719 -9.93 19.734 1 42.16 8 ASN B N 1
ATOM 1912 C CA . ASN B 1 8 ? -35.25 -9.148 18.594 1 42.16 8 ASN B CA 1
ATOM 1913 C C . ASN B 1 8 ? -34.125 -8.195 18.984 1 42.16 8 ASN B C 1
ATOM 1915 O O . ASN B 1 8 ? -34.375 -7.109 19.5 1 42.16 8 ASN B O 1
ATOM 1919 N N . GLY B 1 9 ? -33.188 -8.562 19.719 1 47.5 9 GLY B N 1
ATOM 1920 C CA . GLY B 1 9 ? -32.156 -7.762 20.375 1 47.5 9 GLY B CA 1
ATOM 1921 C C . GLY B 1 9 ? -31.594 -6.664 19.484 1 47.5 9 GLY B C 1
ATOM 1922 O O . GLY B 1 9 ? -31.266 -6.91 18.328 1 47.5 9 GLY B O 1
ATOM 1923 N N . ALA B 1 10 ? -31.844 -5.398 19.656 1 56.78 10 ALA B N 1
ATOM 1924 C CA . ALA B 1 10 ? -31.531 -4.133 19.016 1 56.78 10 ALA B CA 1
ATOM 1925 C C . ALA B 1 10 ? -30.047 -4.074 18.625 1 56.78 10 ALA B C 1
ATOM 1927 O O . ALA B 1 10 ? -29.172 -4.363 19.453 1 56.78 10 ALA B O 1
ATOM 1928 N N . LYS B 1 11 ? -29.719 -4.18 17.328 1 71.69 11 LYS B N 1
ATOM 1929 C CA . LYS B 1 11 ? -28.359 -4.008 16.812 1 71.69 11 LYS B CA 1
ATOM 1930 C C . LYS B 1 11 ? -27.703 -2.768 17.422 1 71.69 11 LYS B C 1
ATOM 1932 O O . LYS B 1 11 ? -28.344 -1.72 17.547 1 71.69 11 LYS B O 1
ATOM 1937 N N . LYS B 1 12 ? -26.516 -2.918 18 1 83.88 12 LYS B N 1
ATOM 1938 C CA . LYS B 1 12 ? -25.688 -1.791 18.453 1 83.88 12 LYS B CA 1
ATOM 1939 C C . LYS B 1 12 ? -25.453 -0.81 17.297 1 83.88 12 LYS B C 1
ATOM 1941 O O . LYS B 1 12 ? -25.203 -1.221 16.172 1 83.88 12 LYS B O 1
ATOM 1946 N N . ILE B 1 13 ? -25.75 0.498 17.531 1 86.19 13 ILE B N 1
ATOM 1947 C CA . ILE B 1 13 ? -25.562 1.525 16.516 1 86.19 13 ILE B CA 1
ATOM 1948 C C . ILE B 1 13 ? -24.375 2.414 16.891 1 86.19 13 ILE B C 1
ATOM 1950 O O . ILE B 1 13 ? -24.297 2.912 18.016 1 86.19 13 ILE B O 1
ATOM 1954 N N . ILE B 1 14 ? -23.438 2.477 16.016 1 87.44 14 ILE B N 1
ATOM 1955 C CA . ILE B 1 14 ? -22.312 3.404 16.172 1 87.44 14 ILE B CA 1
ATOM 1956 C C . ILE B 1 14 ? -22.391 4.477 15.086 1 87.44 14 ILE B C 1
ATOM 1958 O O . ILE B 1 14 ? -22.391 4.164 13.891 1 87.44 14 ILE B O 1
ATOM 1962 N N . GLY B 1 15 ? -22.469 5.73 15.5 1 86 15 GLY B N 1
ATOM 1963 C CA . GLY B 1 15 ? -22.516 6.84 14.562 1 86 15 GLY B CA 1
ATOM 1964 C C . GLY B 1 15 ? -21.172 7.207 13.984 1 86 15 GLY B C 1
ATOM 1965 O O . GLY B 1 15 ? -20.141 6.676 14.406 1 86 15 GLY B O 1
ATOM 1966 N N . LEU B 1 16 ? -21.188 8.156 13.031 1 86.25 16 LEU B N 1
ATOM 1967 C CA . LEU B 1 16 ? -19.984 8.523 12.273 1 86.25 16 LEU B CA 1
ATOM 1968 C C . LEU B 1 16 ? -18.953 9.164 13.188 1 86.25 16 LEU B C 1
ATOM 1970 O O . LEU B 1 16 ? -17.766 8.82 13.117 1 86.25 16 LEU B O 1
ATOM 1974 N N . GLU B 1 17 ? -19.359 10.109 14.008 1 86.56 17 GLU B N 1
ATOM 1975 C CA . GLU B 1 17 ? -18.422 10.828 14.867 1 86.56 17 GLU B CA 1
ATOM 1976 C C . GLU B 1 17 ? -17.75 9.891 15.867 1 86.56 17 GLU B C 1
ATOM 1978 O O . GLU B 1 17 ? -16.547 9.961 16.062 1 86.56 17 GLU B O 1
ATOM 1983 N N . GLU B 1 18 ? -18.562 9.094 16.484 1 86.38 18 GLU B N 1
ATOM 1984 C CA . GLU B 1 18 ? -18.016 8.125 17.438 1 86.38 18 GLU B CA 1
ATOM 1985 C C . GLU B 1 18 ? -17.078 7.141 16.75 1 86.38 18 GLU B C 1
ATOM 1987 O O . GLU B 1 18 ? -16.047 6.77 17.297 1 86.38 18 GLU B O 1
ATOM 1992 N N . TRP B 1 19 ? -17.438 6.801 15.625 1 84.62 19 TRP B N 1
ATOM 1993 C CA . TRP B 1 19 ? -16.656 5.852 14.836 1 84.62 19 TRP B CA 1
ATOM 1994 C C . TRP B 1 19 ? -15.297 6.43 14.492 1 84.62 19 TRP B C 1
ATOM 1996 O O . TRP B 1 19 ? -14.273 5.758 14.648 1 84.62 19 TRP B O 1
ATOM 2006 N N . GLU B 1 20 ? -15.32 7.645 14.07 1 86.06 20 GLU B N 1
ATOM 2007 C CA . GLU B 1 20 ? -14.062 8.32 13.734 1 86.06 20 GLU B CA 1
ATOM 2008 C C . GLU B 1 20 ? -13.148 8.422 14.953 1 86.06 20 GLU B C 1
ATOM 2010 O O . GLU B 1 20 ? -11.93 8.273 14.836 1 86.06 20 GLU B O 1
ATOM 2015 N N . ARG B 1 21 ? -13.734 8.664 16.047 1 89.44 21 ARG B N 1
ATOM 2016 C CA . ARG B 1 21 ? -12.969 8.719 17.297 1 89.44 21 ARG B CA 1
ATOM 2017 C C . ARG B 1 21 ? -12.344 7.367 17.609 1 89.44 21 ARG B C 1
ATOM 2019 O O . ARG B 1 21 ? -11.172 7.293 17.984 1 89.44 21 ARG B O 1
ATOM 2026 N N . LYS B 1 22 ? -13.133 6.328 17.484 1 87.06 22 LYS B N 1
ATOM 2027 C CA . LYS B 1 22 ? -12.656 4.977 17.766 1 87.06 22 LYS B CA 1
ATOM 2028 C C . LYS B 1 22 ? -11.539 4.586 16.797 1 87.06 22 LYS B C 1
ATOM 2030 O O . LYS B 1 22 ? -10.555 3.959 17.203 1 87.06 22 LYS B O 1
ATOM 2035 N N . LEU B 1 23 ? -11.703 4.934 15.555 1 87.81 23 LEU B N 1
ATOM 2036 C CA . LEU B 1 23 ? -10.688 4.625 14.555 1 87.81 23 LEU B CA 1
ATOM 2037 C C . LEU B 1 23 ? -9.391 5.371 14.844 1 87.81 23 LEU B C 1
ATOM 2039 O O . LEU B 1 23 ? -8.297 4.844 14.602 1 87.81 23 LEU B O 1
ATOM 2043 N N . ALA B 1 24 ? -9.539 6.613 15.336 1 88.31 24 ALA B N 1
ATOM 2044 C CA . ALA B 1 24 ? -8.375 7.445 15.625 1 88.31 24 ALA B CA 1
ATOM 2045 C C . ALA B 1 24 ? -7.527 6.828 16.734 1 88.31 24 ALA B C 1
ATOM 2047 O O . ALA B 1 24 ? -6.336 7.125 16.844 1 88.31 24 ALA B O 1
ATOM 2048 N N . GLU B 1 25 ? -8.07 5.973 17.547 1 90.19 25 GLU B N 1
ATOM 2049 C CA . GLU B 1 25 ? -7.371 5.332 18.656 1 90.19 25 GLU B CA 1
ATOM 2050 C C . GLU B 1 25 ? -6.473 4.199 18.156 1 90.19 25 GLU B C 1
ATOM 2052 O O . GLU B 1 25 ? -5.566 3.764 18.875 1 90.19 25 GLU B O 1
ATOM 2057 N N . VAL B 1 26 ? -6.852 3.701 17.031 1 90.06 26 VAL B N 1
ATOM 2058 C CA . VAL B 1 26 ? -6.055 2.619 16.469 1 90.06 26 VAL B CA 1
ATOM 2059 C C . VAL B 1 26 ? -4.77 3.188 15.859 1 90.06 26 VAL B C 1
ATOM 2061 O O . VAL B 1 26 ? -4.812 4.125 15.062 1 90.06 26 VAL B O 1
ATOM 2064 N N . LYS B 1 27 ? -3.666 2.693 16.312 1 88.62 27 LYS B N 1
ATOM 2065 C CA . LYS B 1 27 ? -2.373 3.199 15.859 1 88.62 27 LYS B CA 1
ATOM 2066 C C . LYS B 1 27 ? -1.801 2.324 14.742 1 88.62 27 LYS B C 1
ATOM 2068 O O . LYS B 1 27 ? -1.67 1.11 14.906 1 88.62 27 LYS B O 1
ATOM 2073 N N . VAL B 1 28 ? -1.553 2.848 13.633 1 92 28 VAL B N 1
ATOM 2074 C CA . VAL B 1 28 ? -0.828 2.256 12.508 1 92 28 VAL B CA 1
ATOM 2075 C C . VAL B 1 28 ? 0.388 3.115 12.172 1 92 28 VAL B C 1
ATOM 2077 O O . VAL B 1 28 ? 0.247 4.285 11.805 1 92 28 VAL B O 1
ATOM 2080 N N . SER B 1 29 ? 1.53 2.598 12.344 1 93.88 29 SER B N 1
ATOM 2081 C CA . SER B 1 29 ? 2.732 3.406 12.172 1 93.88 29 SER B CA 1
ATOM 2082 C C . SER B 1 29 ? 3.072 3.588 10.695 1 93.88 29 SER B C 1
ATOM 2084 O O . SER B 1 29 ? 2.801 2.707 9.883 1 93.88 29 SER B O 1
ATOM 2086 N N . LYS B 1 30 ? 3.732 4.641 10.445 1 94.12 30 LYS B N 1
ATOM 2087 C CA . LYS B 1 30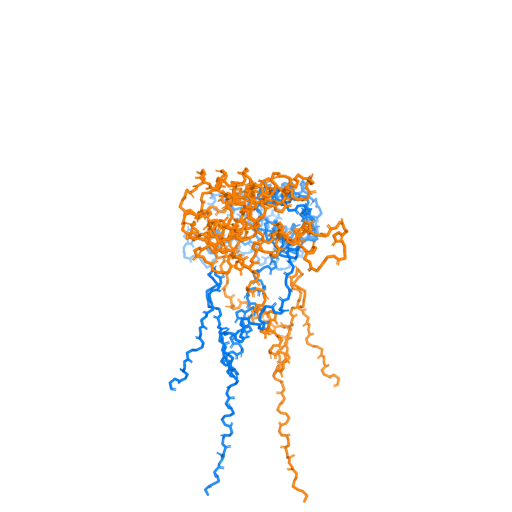 ? 4.223 4.914 9.102 1 94.12 30 LYS B CA 1
ATOM 2088 C C . LYS B 1 30 ? 5.242 3.867 8.656 1 94.12 30 LYS B C 1
ATOM 2090 O O . LYS B 1 30 ? 5.254 3.457 7.496 1 94.12 30 LYS B O 1
ATOM 2095 N N . GLN B 1 31 ? 6.059 3.51 9.547 1 95.25 31 GLN B N 1
ATOM 2096 C CA . GLN B 1 31 ? 7.078 2.51 9.25 1 95.25 31 GLN B CA 1
ATOM 2097 C C . GLN B 1 31 ? 6.449 1.194 8.805 1 95.25 31 GLN B C 1
ATOM 2099 O O . GLN B 1 31 ? 6.902 0.578 7.84 1 95.25 31 GLN B O 1
ATOM 2104 N N . ASP B 1 32 ? 5.426 0.747 9.508 1 95.44 32 ASP B N 1
ATOM 2105 C CA . ASP B 1 32 ? 4.727 -0.481 9.148 1 95.44 32 ASP B CA 1
ATOM 2106 C C . ASP B 1 32 ? 4.059 -0.348 7.781 1 95.44 32 ASP B C 1
ATOM 2108 O O . ASP B 1 32 ? 4.078 -1.284 6.98 1 95.44 32 ASP B O 1
ATOM 2112 N N . LEU B 1 33 ? 3.479 0.811 7.578 1 97.25 33 LEU B N 1
ATOM 2113 C CA . LEU B 1 33 ? 2.859 1.064 6.281 1 97.25 33 LEU B CA 1
ATOM 2114 C C . LEU B 1 33 ? 3.896 1 5.164 1 97.25 33 LEU B C 1
ATOM 2116 O O . LEU B 1 33 ? 3.654 0.389 4.121 1 97.25 33 LEU B O 1
ATOM 2120 N N . ASN B 1 34 ? 5.027 1.592 5.418 1 97.62 34 ASN B N 1
ATOM 2121 C CA . ASN B 1 34 ? 6.102 1.562 4.434 1 97.62 34 ASN B CA 1
ATOM 2122 C C . ASN B 1 34 ? 6.562 0.134 4.148 1 97.62 34 ASN B C 1
ATOM 2124 O O . ASN B 1 34 ? 6.859 -0.21 3.004 1 97.62 34 ASN B O 1
ATOM 2128 N N . LYS B 1 35 ? 6.641 -0.648 5.152 1 96.75 35 LYS B N 1
ATOM 2129 C CA . LYS B 1 35 ? 7.023 -2.045 4.973 1 96.75 35 LYS B CA 1
ATOM 2130 C C . LYS B 1 35 ? 6.016 -2.785 4.102 1 96.75 35 LYS B C 1
ATOM 2132 O O . LYS B 1 35 ? 6.395 -3.596 3.252 1 96.75 35 LYS B O 1
ATOM 2137 N N . LEU B 1 36 ? 4.754 -2.531 4.293 1 96.88 36 LEU B N 1
ATOM 2138 C CA . LEU B 1 36 ? 3.697 -3.145 3.494 1 96.88 36 LEU B CA 1
ATOM 2139 C C . LEU B 1 36 ? 3.809 -2.727 2.033 1 96.88 36 LEU B C 1
ATOM 2141 O O . LEU B 1 36 ? 3.656 -3.555 1.133 1 96.88 36 LEU B O 1
ATOM 2145 N N . ILE B 1 37 ? 4.055 -1.433 1.854 1 98.06 37 ILE B N 1
ATOM 2146 C CA . ILE B 1 37 ? 4.215 -0.904 0.503 1 98.06 37 ILE B CA 1
ATOM 2147 C C . ILE B 1 37 ? 5.418 -1.561 -0.167 1 98.06 37 ILE B C 1
ATOM 2149 O O . ILE B 1 37 ? 5.336 -1.993 -1.319 1 98.06 37 ILE B O 1
ATOM 2153 N N . MET B 1 38 ? 6.52 -1.636 0.577 1 97 38 MET B N 1
ATOM 2154 C CA . MET B 1 38 ? 7.73 -2.264 0.053 1 97 38 MET B CA 1
ATOM 2155 C C . MET B 1 38 ? 7.469 -3.717 -0.325 1 97 38 MET B C 1
ATOM 2157 O O . MET B 1 38 ? 7.855 -4.16 -1.407 1 97 38 MET B O 1
ATOM 2161 N N . ASN B 1 39 ? 6.852 -4.449 0.549 1 96 39 ASN B N 1
ATOM 2162 C CA . ASN B 1 39 ? 6.477 -5.832 0.282 1 96 39 ASN B CA 1
ATOM 2163 C C . ASN B 1 39 ? 5.676 -5.957 -1.012 1 96 39 ASN B C 1
ATOM 2165 O O . ASN B 1 39 ? 5.953 -6.828 -1.837 1 96 39 ASN B O 1
ATOM 2169 N N . TYR B 1 40 ? 4.707 -5.152 -1.221 1 97.12 40 TYR B N 1
ATOM 2170 C CA . TYR B 1 40 ? 3.867 -5.168 -2.412 1 97.12 40 TYR B CA 1
ATOM 2171 C C . TYR B 1 40 ? 4.691 -4.898 -3.664 1 97.12 40 TYR B C 1
ATOM 2173 O O . TYR B 1 40 ? 4.582 -5.621 -4.656 1 97.12 40 TYR B O 1
ATOM 2181 N N . LEU B 1 41 ? 5.516 -3.811 -3.643 1 97.19 41 LEU B N 1
ATOM 2182 C CA . LEU B 1 41 ? 6.328 -3.424 -4.793 1 97.19 41 LEU B CA 1
ATOM 2183 C C . LEU B 1 41 ? 7.27 -4.555 -5.195 1 97.19 41 LEU B C 1
ATOM 2185 O O . LEU B 1 41 ? 7.414 -4.852 -6.383 1 97.19 41 LEU B O 1
ATOM 2189 N N . VAL B 1 42 ? 7.848 -5.23 -4.25 1 95 42 VAL B N 1
ATOM 2190 C CA . VAL B 1 42 ? 8.836 -6.281 -4.492 1 95 42 VAL B CA 1
ATOM 2191 C C . VAL B 1 42 ? 8.141 -7.516 -5.062 1 95 42 VAL B C 1
ATOM 2193 O O . VAL B 1 42 ? 8.539 -8.031 -6.109 1 95 42 VAL B O 1
ATOM 2196 N N . ILE B 1 43 ? 7.105 -7.969 -4.441 1 93.88 43 ILE B N 1
ATOM 2197 C CA . ILE B 1 43 ? 6.449 -9.211 -4.82 1 93.88 43 ILE B CA 1
ATOM 2198 C C . ILE B 1 43 ? 5.785 -9.047 -6.184 1 93.88 43 ILE B C 1
ATOM 2200 O O . ILE B 1 43 ? 5.832 -9.953 -7.02 1 93.88 43 ILE B O 1
ATOM 2204 N N . GLU B 1 44 ? 5.203 -7.906 -6.465 1 93.62 44 GLU B N 1
ATOM 2205 C CA . GLU B 1 44 ? 4.516 -7.668 -7.73 1 93.62 44 GLU B CA 1
ATOM 2206 C C . GLU B 1 44 ? 5.508 -7.402 -8.859 1 93.62 44 GLU B C 1
ATOM 2208 O O . GLU B 1 44 ? 5.141 -7.41 -10.031 1 93.62 44 GLU B O 1
ATOM 2213 N N . GLY B 1 45 ? 6.754 -7.07 -8.5 1 94 45 GLY B N 1
ATOM 2214 C CA . GLY B 1 45 ? 7.801 -6.961 -9.5 1 94 45 GLY B CA 1
ATOM 2215 C C . GLY B 1 45 ? 8.023 -5.543 -9.984 1 94 45 GLY B C 1
ATOM 2216 O O . GLY B 1 45 ? 8.484 -5.324 -11.109 1 94 45 GLY B O 1
ATOM 2217 N N . TYR B 1 46 ? 7.582 -4.555 -9.227 1 95.56 46 TYR B N 1
ATOM 2218 C CA . TYR B 1 46 ? 7.852 -3.16 -9.547 1 95.56 46 TYR B CA 1
ATOM 2219 C C . TYR B 1 46 ? 9.242 -2.75 -9.078 1 95.56 46 TYR B C 1
ATOM 2221 O O . TYR B 1 46 ? 9.383 -1.966 -8.141 1 95.56 46 TYR B O 1
ATOM 2229 N N . LYS B 1 47 ? 10.188 -3.209 -9.773 1 95.88 47 LYS B N 1
ATOM 2230 C CA . LYS B 1 47 ? 11.586 -3.146 -9.344 1 95.88 47 LYS B CA 1
ATOM 2231 C C . LYS B 1 47 ? 12.055 -1.702 -9.203 1 95.88 47 LYS B C 1
ATOM 2233 O O . LYS B 1 47 ? 12.625 -1.323 -8.18 1 95.88 47 LYS B O 1
ATOM 2238 N N . ASP B 1 48 ? 11.891 -0.906 -10.305 1 96.88 48 ASP B N 1
ATOM 2239 C CA . ASP B 1 48 ? 12.375 0.471 -10.289 1 96.88 48 ASP B CA 1
ATOM 2240 C C . ASP B 1 48 ? 11.68 1.284 -9.203 1 96.88 48 ASP B C 1
ATOM 2242 O O . ASP B 1 48 ? 12.312 2.088 -8.516 1 96.88 48 ASP B O 1
ATOM 2246 N N . ALA B 1 49 ? 10.43 1.113 -9.047 1 97.62 49 ALA B N 1
ATOM 2247 C CA . ALA B 1 49 ? 9.688 1.773 -7.98 1 97.62 49 ALA B CA 1
ATOM 2248 C C . ALA B 1 49 ? 10.203 1.357 -6.609 1 97.62 49 ALA B C 1
ATOM 2250 O O . ALA B 1 49 ? 10.391 2.199 -5.727 1 97.62 49 ALA B O 1
ATOM 2251 N N . ALA B 1 50 ? 10.453 0.07 -6.414 1 97.5 50 ALA B N 1
ATOM 2252 C CA . ALA B 1 50 ? 10.977 -0.435 -5.145 1 97.5 50 ALA B CA 1
ATOM 2253 C C . ALA B 1 50 ? 12.32 0.206 -4.812 1 97.5 50 ALA B C 1
ATOM 2255 O O . ALA B 1 50 ? 12.578 0.562 -3.662 1 97.5 50 ALA B O 1
ATOM 2256 N N . GLU B 1 51 ? 13.094 0.341 -5.762 1 97.19 51 GLU B N 1
ATOM 2257 C CA . GLU B 1 51 ? 14.414 0.938 -5.578 1 97.19 51 GLU B CA 1
ATOM 2258 C C . GLU B 1 51 ? 14.305 2.383 -5.098 1 97.19 51 GLU B C 1
ATOM 2260 O O . GLU B 1 51 ? 14.969 2.777 -4.141 1 97.19 51 GLU B O 1
ATOM 2265 N N . LYS B 1 52 ? 13.555 3.174 -5.816 1 97.62 52 LYS B N 1
ATOM 2266 C CA . LYS B 1 52 ? 13.383 4.574 -5.445 1 97.62 52 LYS B CA 1
ATOM 2267 C C . LYS B 1 52 ? 12.703 4.703 -4.086 1 97.62 52 LYS B C 1
ATOM 2269 O O . LYS B 1 52 ? 13.086 5.547 -3.273 1 97.62 52 LYS B O 1
ATOM 2274 N N . PHE B 1 53 ? 11.75 3.879 -3.816 1 98 53 PHE B N 1
ATOM 2275 C CA . PHE B 1 53 ? 11.039 3.898 -2.539 1 98 53 PHE B CA 1
ATOM 2276 C C . PHE B 1 53 ? 11.992 3.564 -1.394 1 98 53 PHE B C 1
ATOM 2278 O O . PHE B 1 53 ? 11.93 4.184 -0.329 1 98 53 PHE B O 1
ATOM 2285 N N . SER B 1 54 ? 12.75 2.535 -1.628 1 97.12 54 SER B N 1
ATOM 2286 C CA . SER B 1 54 ? 13.766 2.176 -0.637 1 97.12 54 SER B CA 1
ATOM 2287 C C . SER B 1 54 ? 14.648 3.367 -0.296 1 97.12 54 SER B C 1
ATOM 2289 O O . SER B 1 54 ? 14.883 3.66 0.879 1 97.12 54 SER B O 1
ATOM 2291 N N . ARG B 1 55 ? 15.094 4.066 -1.26 1 96.5 55 ARG B N 1
ATOM 2292 C CA . ARG B 1 55 ? 15.969 5.219 -1.074 1 96.5 55 ARG B CA 1
ATOM 2293 C C . ARG B 1 55 ? 15.25 6.344 -0.335 1 96.5 55 ARG B C 1
ATOM 2295 O O . ARG B 1 55 ? 15.797 6.922 0.607 1 96.5 55 ARG B O 1
ATOM 2302 N N . GLU B 1 56 ? 14.07 6.641 -0.747 1 95.75 56 GLU B N 1
ATOM 2303 C CA . GLU B 1 56 ? 13.328 7.777 -0.205 1 95.75 56 GLU B CA 1
ATOM 2304 C C . GLU B 1 56 ? 12.828 7.488 1.208 1 95.75 56 GLU B C 1
ATOM 2306 O O . GLU B 1 56 ? 12.727 8.398 2.033 1 95.75 56 GLU B O 1
ATOM 2311 N N . SER B 1 57 ? 12.469 6.312 1.472 1 95.81 57 SER B N 1
ATOM 2312 C CA . SER B 1 57 ? 11.906 5.953 2.768 1 95.81 57 SER B CA 1
ATOM 2313 C C . SER B 1 57 ? 12.992 5.523 3.746 1 95.81 57 SER B C 1
ATOM 2315 O O . SER B 1 57 ? 12.758 5.465 4.953 1 95.81 57 SER B O 1
ATOM 2317 N N . GLY B 1 58 ? 14.102 5.066 3.248 1 94.81 58 GLY B N 1
ATOM 2318 C CA . GLY B 1 58 ? 15.188 4.543 4.066 1 94.81 58 GLY B CA 1
ATOM 2319 C C . GLY B 1 58 ? 15.016 3.08 4.422 1 94.81 58 GLY B C 1
ATOM 2320 O O . GLY B 1 58 ? 15.789 2.529 5.207 1 94.81 58 GLY B O 1
ATOM 2321 N N . LEU B 1 59 ? 14.055 2.414 3.793 1 94.31 59 LEU B N 1
ATOM 2322 C CA . LEU B 1 59 ? 13.789 1.008 4.074 1 94.31 59 LEU B CA 1
ATOM 2323 C C . LEU B 1 59 ? 14.57 0.104 3.131 1 94.31 59 LEU B C 1
ATOM 2325 O O . LEU B 1 59 ? 14.734 0.42 1.95 1 94.31 59 LEU B O 1
ATOM 2329 N N . GLN B 1 60 ? 14.938 -0.979 3.672 1 91.44 60 GLN B N 1
ATOM 2330 C CA . GLN B 1 60 ? 15.562 -1.991 2.826 1 91.44 60 GLN B CA 1
ATOM 2331 C C . GLN B 1 60 ? 14.516 -2.951 2.262 1 91.44 60 GLN B C 1
ATOM 2333 O O . GLN B 1 60 ? 13.594 -3.359 2.969 1 91.44 60 GLN B O 1
ATOM 2338 N N . PRO B 1 61 ? 14.578 -3.273 0.998 1 87.44 61 PRO B N 1
ATOM 2339 C CA . PRO B 1 61 ? 13.578 -4.141 0.361 1 87.44 61 PRO B CA 1
ATOM 2340 C C . PRO B 1 61 ? 13.586 -5.559 0.929 1 87.44 61 PRO B C 1
ATOM 2342 O O . PRO B 1 61 ? 12.586 -6.277 0.808 1 87.44 61 PRO B O 1
ATOM 2345 N N . GLY B 1 62 ? 14.555 -5.941 1.568 1 82.56 62 GLY B N 1
ATOM 2346 C CA . GLY B 1 62 ? 14.633 -7.281 2.127 1 82.56 62 GLY B CA 1
ATOM 2347 C C . GLY B 1 62 ? 15.109 -8.312 1.128 1 82.56 62 GLY B C 1
ATOM 2348 O O . GLY B 1 62 ? 15.281 -9.484 1.474 1 82.56 62 GLY B O 1
ATOM 2349 N N . ILE B 1 63 ? 15.188 -8.062 -0.077 1 84.56 63 ILE B N 1
ATOM 2350 C CA . ILE B 1 63 ? 15.695 -8.93 -1.136 1 84.56 63 ILE B CA 1
ATOM 2351 C C . ILE B 1 63 ? 16.609 -8.133 -2.059 1 84.56 63 ILE B C 1
ATOM 2353 O O . ILE B 1 63 ? 16.547 -6.898 -2.09 1 84.56 63 ILE B O 1
ATOM 2357 N N . ASP B 1 64 ? 17.438 -8.844 -2.754 1 86.75 64 ASP B N 1
ATOM 2358 C CA . ASP B 1 64 ? 18.25 -8.234 -3.807 1 86.75 64 ASP B CA 1
ATOM 2359 C C . ASP B 1 64 ? 17.375 -7.754 -4.957 1 86.75 64 ASP B C 1
ATOM 2361 O O . ASP B 1 64 ? 16.75 -8.562 -5.656 1 86.75 64 ASP B O 1
ATOM 2365 N N . LEU B 1 65 ? 17.359 -6.469 -5.195 1 88.69 65 LEU B N 1
ATOM 2366 C CA . LEU B 1 65 ? 16.5 -5.859 -6.203 1 88.69 65 LEU B CA 1
ATOM 2367 C C . LEU B 1 65 ? 16.812 -6.406 -7.594 1 88.69 65 LEU B C 1
ATOM 2369 O O . LEU B 1 65 ? 15.93 -6.496 -8.445 1 88.69 65 LEU B O 1
ATOM 2373 N N . ALA B 1 66 ? 18.078 -6.773 -7.848 1 88.12 66 ALA B N 1
ATOM 2374 C CA . ALA B 1 66 ? 18.453 -7.383 -9.117 1 88.12 66 ALA B CA 1
ATOM 2375 C C . ALA B 1 66 ? 17.703 -8.695 -9.336 1 88.12 66 ALA B C 1
ATOM 2377 O O . ALA B 1 66 ? 17.375 -9.047 -10.477 1 88.12 66 ALA B O 1
ATOM 2378 N N . SER B 1 67 ? 17.422 -9.336 -8.289 1 90.38 67 SER B N 1
ATOM 2379 C CA . SER B 1 67 ? 16.703 -10.602 -8.383 1 90.38 67 SER B CA 1
ATOM 2380 C C . SER B 1 67 ? 15.266 -10.383 -8.852 1 90.38 67 SER B C 1
ATOM 2382 O O . SER B 1 67 ? 14.672 -11.266 -9.477 1 90.38 67 SER B O 1
ATOM 2384 N N . ILE B 1 68 ? 14.703 -9.227 -8.539 1 91.94 68 ILE B N 1
ATOM 2385 C CA . ILE B 1 68 ? 13.352 -8.898 -8.984 1 91.94 68 ILE B CA 1
ATOM 2386 C C . ILE B 1 68 ? 13.312 -8.844 -10.508 1 91.94 68 ILE B C 1
ATOM 2388 O O . ILE B 1 68 ? 12.398 -9.383 -11.133 1 91.94 68 ILE B O 1
ATOM 2392 N N . GLU B 1 69 ? 14.305 -8.234 -11.055 1 91.19 69 GLU B N 1
ATOM 2393 C CA . GLU B 1 69 ? 14.398 -8.133 -12.508 1 91.19 69 GLU B CA 1
ATOM 2394 C C . GLU B 1 69 ? 14.531 -9.516 -13.141 1 91.19 69 GLU B C 1
ATOM 2396 O O . GLU B 1 69 ? 13.906 -9.797 -14.164 1 91.19 69 GLU B O 1
ATOM 2401 N N . ASP B 1 70 ? 15.375 -10.258 -12.609 1 94 70 ASP B N 1
ATOM 2402 C CA . ASP B 1 70 ? 15.547 -11.625 -13.102 1 94 70 ASP B CA 1
ATOM 2403 C C . ASP B 1 70 ? 14.219 -12.383 -13.086 1 94 70 ASP B C 1
ATOM 2405 O O . ASP B 1 70 ? 13.867 -13.047 -14.062 1 94 70 ASP B O 1
ATOM 2409 N N . ARG B 1 71 ? 13.594 -12.234 -12 1 95.12 71 ARG B N 1
ATOM 2410 C CA . ARG B 1 71 ? 12.312 -12.914 -11.859 1 95.12 71 ARG B CA 1
ATOM 2411 C C . ARG B 1 71 ? 11.336 -12.469 -12.945 1 95.12 71 ARG B C 1
ATOM 2413 O O . ARG B 1 71 ? 10.641 -13.297 -13.539 1 95.12 71 ARG B O 1
ATOM 2420 N N . MET B 1 72 ? 11.258 -11.188 -13.227 1 93.75 72 MET B N 1
ATOM 2421 C CA . MET B 1 72 ? 10.336 -10.672 -14.242 1 93.75 72 MET B CA 1
ATOM 2422 C C . MET B 1 72 ? 10.734 -11.148 -15.633 1 93.75 72 MET B C 1
ATOM 2424 O O . MET B 1 72 ? 9.875 -11.461 -16.453 1 93.75 72 MET B O 1
ATOM 2428 N N . ASN B 1 73 ? 12.023 -11.227 -15.883 1 95.25 73 ASN B N 1
ATOM 2429 C CA . ASN B 1 73 ? 12.508 -11.734 -17.156 1 95.25 73 ASN B CA 1
ATOM 2430 C C . ASN B 1 73 ? 12.148 -13.203 -17.344 1 95.25 73 ASN B C 1
ATOM 2432 O O . ASN B 1 73 ? 11.773 -13.617 -18.453 1 95.25 73 ASN B O 1
ATOM 2436 N N . ILE B 1 74 ? 12.258 -13.93 -16.344 1 97.5 74 ILE B N 1
ATOM 2437 C CA . ILE B 1 74 ? 11.898 -15.344 -16.375 1 97.5 74 ILE B CA 1
ATOM 2438 C C . ILE B 1 74 ? 10.406 -15.492 -16.656 1 97.5 74 ILE B C 1
ATOM 2440 O O . ILE B 1 74 ? 10.016 -16.25 -17.547 1 97.5 74 ILE B O 1
ATOM 2444 N N . ARG B 1 75 ? 9.633 -14.789 -15.938 1 95.94 75 ARG B N 1
ATOM 2445 C CA . ARG B 1 75 ? 8.188 -14.82 -16.141 1 95.94 75 ARG B CA 1
ATOM 2446 C C . ARG B 1 75 ? 7.828 -14.461 -17.578 1 95.94 75 ARG B C 1
ATOM 2448 O O . ARG B 1 75 ? 7.012 -15.133 -18.203 1 95.94 75 ARG B O 1
ATOM 2455 N N . ASN B 1 76 ? 8.445 -13.438 -18.062 1 94.81 76 ASN B N 1
ATOM 2456 C CA . ASN B 1 76 ? 8.188 -12.992 -19.438 1 94.81 76 ASN B CA 1
ATOM 2457 C C . ASN B 1 76 ? 8.594 -14.055 -20.453 1 94.81 76 ASN B C 1
ATOM 2459 O O . ASN B 1 76 ? 7.926 -14.227 -21.469 1 94.81 76 ASN B O 1
ATOM 2463 N N . ALA B 1 77 ? 9.648 -14.672 -20.219 1 97.44 77 ALA B N 1
ATOM 2464 C CA . ALA B 1 77 ? 10.109 -15.727 -21.125 1 97.44 77 ALA B CA 1
ATOM 2465 C C . ALA B 1 77 ? 9.078 -16.844 -21.234 1 97.44 77 ALA B C 1
ATOM 2467 O O . ALA B 1 77 ? 8.758 -17.297 -22.328 1 97.44 77 ALA B O 1
ATOM 2468 N N . ILE B 1 78 ? 8.508 -17.266 -20.125 1 97.94 78 ILE B N 1
ATOM 2469 C CA . ILE B 1 78 ? 7.496 -18.312 -20.125 1 97.94 78 ILE B CA 1
ATOM 2470 C C . ILE B 1 78 ? 6.25 -17.828 -20.859 1 97.94 78 ILE B C 1
ATOM 2472 O O . ILE B 1 78 ? 5.691 -18.531 -21.688 1 97.94 78 ILE B O 1
ATOM 2476 N N . GLN B 1 79 ? 5.887 -16.625 -20.562 1 95.5 79 GLN B N 1
ATOM 2477 C CA . GLN B 1 79 ? 4.664 -16.078 -21.141 1 95.5 79 GLN B CA 1
ATOM 2478 C C . GLN B 1 79 ? 4.793 -15.891 -22.641 1 95.5 79 GLN B C 1
ATOM 2480 O O . GLN B 1 79 ? 3.791 -15.914 -23.375 1 95.5 79 GLN B O 1
ATOM 2485 N N . SER B 1 80 ? 6.035 -15.781 -23.094 1 95.56 80 SER B N 1
ATOM 2486 C CA . SER B 1 80 ? 6.277 -15.641 -24.531 1 95.56 80 SER B CA 1
ATOM 2487 C C . SER B 1 80 ? 6.543 -17 -25.172 1 95.56 80 SER B C 1
ATOM 2489 O O . SER B 1 80 ? 6.812 -17.062 -26.375 1 95.56 80 SER B O 1
ATOM 2491 N N . GLY B 1 81 ? 6.59 -18.047 -24.391 1 96.38 81 GLY B N 1
ATOM 2492 C CA . GLY B 1 81 ? 6.746 -19.391 -24.906 1 96.38 81 GLY B CA 1
ATOM 2493 C C . GLY B 1 81 ? 8.195 -19.828 -24.984 1 96.38 81 GLY B C 1
ATOM 2494 O O . GLY B 1 81 ? 8.492 -20.906 -25.531 1 96.38 81 GLY B O 1
ATOM 2495 N N . ASP B 1 82 ? 9.055 -19 -24.516 1 97.5 82 ASP B N 1
ATOM 2496 C CA . ASP B 1 82 ? 10.469 -19.359 -24.531 1 97.5 82 ASP B CA 1
ATOM 2497 C C . ASP B 1 82 ? 10.875 -20.047 -23.234 1 97.5 82 ASP B C 1
ATOM 2499 O O . ASP B 1 82 ? 11.578 -19.453 -22.406 1 97.5 82 ASP B O 1
ATOM 2503 N N . ILE B 1 83 ? 10.562 -21.297 -23.188 1 98.38 83 ILE B N 1
ATOM 2504 C CA . ILE B 1 83 ? 10.734 -22.062 -21.953 1 98.38 83 ILE B CA 1
ATOM 2505 C C . ILE B 1 83 ? 12.219 -22.359 -21.734 1 98.38 83 ILE B C 1
ATOM 2507 O O . ILE B 1 83 ? 12.695 -22.375 -20.594 1 98.38 83 ILE B O 1
ATOM 2511 N N . GLU B 1 84 ? 12.922 -22.594 -22.734 1 97.12 84 GLU B N 1
ATOM 2512 C CA . GLU B 1 84 ? 14.352 -22.859 -22.625 1 97.12 84 GLU B CA 1
ATOM 2513 C C . 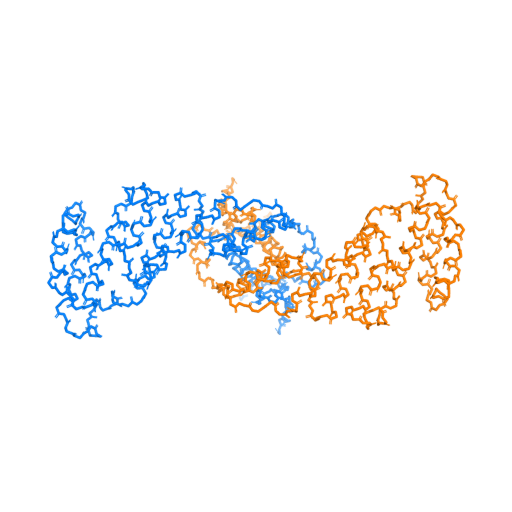GLU B 1 84 ? 15.086 -21.688 -21.984 1 97.12 84 GLU B C 1
ATOM 2515 O O . GLU B 1 84 ? 15.914 -21.875 -21.094 1 97.12 84 GLU B O 1
ATOM 2520 N N . ASP B 1 85 ? 14.758 -20.531 -22.516 1 97.88 85 ASP B N 1
ATOM 2521 C CA . ASP B 1 85 ? 15.352 -19.328 -21.938 1 97.88 85 ASP B CA 1
ATOM 2522 C C . ASP B 1 85 ? 14.984 -19.188 -20.453 1 97.88 85 ASP B C 1
ATOM 2524 O O . ASP B 1 85 ? 15.828 -18.828 -19.641 1 97.88 85 ASP B O 1
ATOM 2528 N N . ALA B 1 86 ? 13.742 -19.453 -20.109 1 98.44 86 ALA B N 1
ATOM 2529 C CA . ALA B 1 86 ? 13.297 -19.375 -18.719 1 98.44 86 ALA B CA 1
ATOM 2530 C C . ALA B 1 86 ? 14.094 -20.328 -17.844 1 98.44 86 ALA B C 1
ATOM 2532 O O . ALA B 1 86 ? 14.555 -19.953 -16.766 1 98.44 86 ALA B O 1
ATOM 2533 N N . ILE B 1 87 ? 14.312 -21.547 -18.312 1 98.06 87 ILE B N 1
ATOM 2534 C CA . ILE B 1 87 ? 15.039 -22.562 -17.562 1 98.06 87 ILE B CA 1
ATOM 2535 C C . ILE B 1 87 ? 16.484 -22.125 -17.375 1 98.06 87 ILE B C 1
ATOM 2537 O O . ILE B 1 87 ? 17.047 -22.266 -16.281 1 98.06 87 ILE B O 1
ATOM 2541 N N . GLU B 1 88 ? 17.062 -21.594 -18.375 1 97.88 88 GLU B N 1
ATOM 2542 C CA . GLU B 1 88 ? 18.438 -21.109 -18.297 1 97.88 88 GLU B CA 1
ATOM 2543 C C . GLU B 1 88 ? 18.562 -19.984 -17.266 1 97.88 88 GLU B C 1
ATOM 2545 O O . GLU B 1 88 ? 19.469 -20 -16.438 1 97.88 88 GLU B O 1
ATOM 2550 N N . ARG B 1 89 ? 17.688 -19.062 -17.344 1 97.12 89 ARG B N 1
ATOM 2551 C CA . ARG B 1 89 ? 17.719 -17.906 -16.453 1 97.12 89 ARG B CA 1
ATOM 2552 C C . ARG B 1 89 ? 17.516 -18.328 -15 1 97.12 89 ARG B C 1
ATOM 2554 O O . ARG B 1 89 ? 18.172 -17.812 -14.102 1 97.12 89 ARG B O 1
ATOM 2561 N N . VAL B 1 90 ? 16.594 -19.234 -14.75 1 97.56 90 VAL B N 1
ATOM 2562 C CA . VAL B 1 90 ? 16.344 -19.672 -13.383 1 97.56 90 VAL B CA 1
ATOM 2563 C C . VAL B 1 90 ? 17.562 -20.422 -12.852 1 97.56 90 VAL B C 1
ATOM 2565 O O . VAL B 1 90 ? 17.938 -20.266 -11.68 1 97.56 90 VAL B O 1
ATOM 2568 N N . ASN B 1 91 ? 18.203 -21.172 -13.656 1 96.69 91 ASN B N 1
ATOM 2569 C CA . ASN B 1 91 ? 19.406 -21.875 -13.25 1 96.69 91 ASN B CA 1
ATOM 2570 C C . ASN B 1 91 ? 20.547 -20.891 -12.938 1 96.69 91 ASN B C 1
ATOM 2572 O O . ASN B 1 91 ? 21.344 -21.141 -12.039 1 96.69 91 ASN B O 1
ATOM 2576 N N . ASP B 1 92 ? 20.625 -19.828 -13.703 1 95.25 92 ASP B N 1
ATOM 2577 C CA . ASP B 1 92 ? 21.609 -18.766 -13.43 1 95.25 92 ASP B CA 1
ATOM 2578 C C . ASP B 1 92 ? 21.312 -18.078 -12.102 1 95.25 92 ASP B C 1
ATOM 2580 O O . ASP B 1 92 ? 22.234 -17.688 -11.383 1 95.25 92 ASP B O 1
ATOM 2584 N N . LEU B 1 93 ? 20.047 -17.938 -11.82 1 93.38 93 LEU B N 1
ATOM 2585 C CA . LEU B 1 93 ? 19.609 -17.297 -10.578 1 93.38 93 LEU B CA 1
ATOM 2586 C C . LEU B 1 93 ? 19.906 -18.188 -9.375 1 93.38 93 LEU B C 1
ATOM 2588 O O . LEU B 1 93 ? 20.469 -17.734 -8.383 1 93.38 93 LEU B O 1
ATOM 2592 N N . ASP B 1 94 ? 19.531 -19.438 -9.406 1 94.75 94 ASP B N 1
ATOM 2593 C CA . ASP B 1 94 ? 19.719 -20.438 -8.359 1 94.75 94 ASP B CA 1
ATOM 2594 C C . ASP B 1 94 ? 19.531 -21.859 -8.906 1 94.75 94 ASP B C 1
ATOM 2596 O O . ASP B 1 94 ? 18.391 -22.312 -9.047 1 94.75 94 ASP B O 1
ATOM 2600 N N . PRO B 1 95 ? 20.578 -22.578 -9.109 1 94.56 95 PRO B N 1
ATOM 2601 C CA . PRO B 1 95 ? 20.484 -23.891 -9.742 1 94.56 95 PRO B CA 1
ATOM 2602 C C . PRO B 1 95 ? 19.703 -24.891 -8.898 1 94.56 95 PRO B C 1
ATOM 2604 O O . PRO B 1 95 ? 19.25 -25.922 -9.406 1 94.56 95 PRO B O 1
ATOM 2607 N N . GLU B 1 96 ? 19.453 -24.594 -7.609 1 96.56 96 GLU B N 1
ATOM 2608 C CA . GLU B 1 96 ? 18.797 -25.547 -6.715 1 96.56 96 GLU B CA 1
ATOM 2609 C C . GLU B 1 96 ? 17.281 -25.469 -6.84 1 96.56 96 GLU B C 1
ATOM 2611 O O . GLU B 1 96 ? 16.578 -26.375 -6.414 1 96.56 96 GLU B O 1
ATOM 2616 N N . ILE B 1 97 ? 16.734 -24.422 -7.477 1 96.69 97 ILE B N 1
ATOM 2617 C CA . ILE B 1 97 ? 15.297 -24.203 -7.52 1 96.69 97 ILE B CA 1
ATOM 2618 C C . ILE B 1 97 ? 14.633 -25.359 -8.273 1 96.69 97 ILE B C 1
ATOM 2620 O O . ILE B 1 97 ? 13.703 -25.984 -7.762 1 96.69 97 ILE B O 1
ATOM 2624 N N . LEU B 1 98 ? 15.109 -25.656 -9.422 1 97.19 98 LEU B N 1
ATOM 2625 C CA . LEU B 1 98 ? 14.492 -26.703 -10.219 1 97.19 98 LEU B CA 1
ATOM 2626 C C . LEU B 1 98 ? 14.914 -28.078 -9.719 1 97.19 98 LEU B C 1
ATOM 2628 O O . LEU B 1 98 ? 14.125 -29.031 -9.766 1 97.19 98 LEU B O 1
ATOM 2632 N N . ASP B 1 99 ? 16.109 -28.203 -9.164 1 95.69 99 ASP B N 1
ATOM 2633 C CA . ASP B 1 99 ? 16.609 -29.484 -8.656 1 95.69 99 ASP B CA 1
ATOM 2634 C C . ASP B 1 99 ? 15.766 -29.969 -7.488 1 95.69 99 ASP B C 1
ATOM 2636 O O . ASP B 1 99 ? 15.578 -31.188 -7.32 1 95.69 99 ASP B O 1
ATOM 2640 N N . THR B 1 100 ? 15.312 -29.062 -6.727 1 96.25 100 THR B N 1
ATOM 2641 C CA . THR B 1 100 ? 14.57 -29.438 -5.523 1 96.25 100 THR B CA 1
ATOM 2642 C C . THR B 1 100 ? 13.07 -29.422 -5.789 1 96.25 100 THR B C 1
ATOM 2644 O O . THR B 1 100 ? 12.273 -29.672 -4.879 1 96.25 100 THR B O 1
ATOM 2647 N N . ASN B 1 101 ? 12.633 -29.141 -7.012 1 96.06 101 ASN B N 1
ATOM 2648 C CA . ASN B 1 101 ? 11.227 -29.125 -7.406 1 96.06 101 ASN B CA 1
ATOM 2649 C C . ASN B 1 101 ? 11 -29.891 -8.703 1 96.06 101 ASN B C 1
ATOM 2651 O O . ASN B 1 101 ? 10.688 -29.297 -9.734 1 96.06 101 ASN B O 1
ATOM 2655 N N . PRO B 1 102 ? 11.102 -31.234 -8.656 1 94.81 102 PRO B N 1
ATOM 2656 C CA . PRO B 1 102 ? 10.992 -32.031 -9.883 1 94.81 102 PRO B CA 1
ATOM 2657 C C . PRO B 1 102 ? 9.648 -31.859 -10.578 1 94.81 102 PRO B C 1
ATOM 2659 O O . PRO B 1 102 ? 9.578 -31.922 -11.812 1 94.81 102 PRO B O 1
ATOM 2662 N N . LYS B 1 103 ? 8.609 -31.688 -9.805 1 96.38 103 LYS B N 1
ATOM 2663 C CA . LYS B 1 103 ? 7.289 -31.484 -10.406 1 96.38 103 LYS B CA 1
ATOM 2664 C C . LYS B 1 103 ? 7.254 -30.188 -11.219 1 96.38 103 LYS B C 1
ATOM 2666 O O . LYS B 1 103 ? 6.73 -30.172 -12.336 1 96.38 103 LYS B O 1
ATOM 2671 N N . LEU B 1 104 ? 7.809 -29.156 -10.641 1 97.62 104 LEU B N 1
ATOM 2672 C CA . LEU B 1 104 ? 7.91 -27.891 -11.359 1 97.62 104 LEU B CA 1
ATOM 2673 C C . LEU B 1 104 ? 8.719 -28.047 -12.633 1 97.62 104 LEU B C 1
ATOM 2675 O O . LEU B 1 104 ? 8.344 -27.531 -13.688 1 97.62 104 LEU B O 1
ATOM 2679 N N . TYR B 1 105 ? 9.82 -28.719 -12.555 1 97.31 105 TYR B N 1
ATOM 2680 C CA . TYR B 1 105 ? 10.648 -28.938 -13.734 1 97.31 105 TYR B CA 1
ATOM 2681 C C . TYR B 1 105 ? 9.883 -29.703 -14.805 1 97.31 105 TYR B C 1
ATOM 2683 O O . TYR B 1 105 ? 9.984 -29.391 -15.992 1 97.31 105 TYR B O 1
ATOM 2691 N N . PHE B 1 106 ? 9.109 -30.688 -14.43 1 97.38 106 PHE B N 1
ATOM 2692 C CA . PHE B 1 106 ? 8.297 -31.422 -15.383 1 97.38 106 PHE B CA 1
ATOM 2693 C C . PHE B 1 106 ? 7.289 -30.516 -16.078 1 97.38 106 PHE B C 1
ATOM 2695 O O . PHE B 1 106 ? 7.086 -30.609 -17.281 1 97.38 106 PHE B O 1
ATOM 2702 N N . HIS B 1 107 ? 6.672 -29.656 -15.258 1 97.62 107 HIS B N 1
ATOM 2703 C CA . HIS B 1 107 ? 5.695 -28.734 -15.828 1 97.62 107 HIS B CA 1
ATOM 2704 C C . HIS B 1 107 ? 6.34 -27.797 -16.859 1 97.62 107 HIS B C 1
ATOM 2706 O O . HI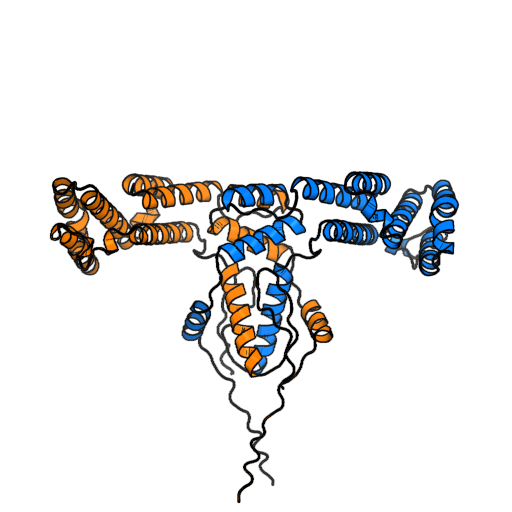S B 1 107 ? 5.719 -27.453 -17.859 1 97.62 107 HIS B O 1
ATOM 2712 N N . LEU B 1 108 ? 7.543 -27.391 -16.609 1 98.31 108 LEU B N 1
ATOM 2713 C CA . LEU B 1 108 ? 8.273 -26.562 -17.562 1 98.31 108 LEU B CA 1
ATOM 2714 C C . LEU B 1 108 ? 8.547 -27.344 -18.844 1 98.31 108 LEU B C 1
ATOM 2716 O O . LEU B 1 108 ? 8.32 -26.844 -19.953 1 98.31 108 LEU B O 1
ATOM 2720 N N . GLN B 1 109 ? 8.969 -28.562 -18.734 1 97.75 109 GLN B N 1
ATOM 2721 C CA . GLN B 1 109 ? 9.211 -29.406 -19.906 1 97.75 109 GLN B CA 1
ATOM 2722 C C . GLN B 1 109 ? 7.914 -29.688 -20.656 1 97.75 109 GLN B C 1
ATOM 2724 O O . GLN B 1 109 ? 7.906 -29.719 -21.891 1 97.75 109 GLN B O 1
ATOM 2729 N N . GLN B 1 110 ? 6.934 -29.938 -19.859 1 97.75 110 GLN B N 1
ATOM 2730 C CA . GLN B 1 110 ? 5.625 -30.109 -20.469 1 97.75 110 GLN B CA 1
ATOM 2731 C C . GLN B 1 110 ? 5.234 -28.891 -21.297 1 97.75 110 GLN B C 1
ATOM 2733 O O . GLN B 1 110 ? 4.715 -29.016 -22.406 1 97.75 110 GLN B O 1
ATOM 2738 N N . GLN B 1 111 ? 5.457 -27.719 -20.719 1 98.06 111 GLN B N 1
ATOM 2739 C CA . GLN B 1 111 ? 5.164 -26.484 -21.453 1 98.06 111 GLN B CA 1
ATOM 2740 C C . GLN B 1 111 ? 5.996 -26.391 -22.734 1 98.06 111 GLN B C 1
ATOM 2742 O O . GLN B 1 111 ? 5.508 -25.922 -23.766 1 98.06 111 GLN B O 1
ATOM 2747 N N . ARG B 1 112 ? 7.211 -26.766 -22.688 1 97.69 112 ARG B N 1
ATOM 2748 C CA . ARG B 1 112 ? 8.055 -26.797 -23.875 1 97.69 112 ARG B CA 1
ATOM 2749 C C . ARG B 1 112 ? 7.453 -27.703 -24.938 1 97.69 112 ARG B C 1
ATOM 2751 O O . ARG B 1 112 ? 7.449 -27.359 -26.125 1 97.69 112 ARG B O 1
ATOM 2758 N N . LEU B 1 113 ? 6.961 -28.859 -24.531 1 97.62 113 LEU B N 1
ATOM 2759 C CA . LEU B 1 113 ? 6.297 -29.781 -25.438 1 97.62 113 LEU B CA 1
ATOM 2760 C C . LEU B 1 113 ? 5.086 -29.125 -26.094 1 97.62 113 LEU B C 1
ATOM 2762 O O . LEU B 1 113 ? 4.891 -29.234 -27.312 1 97.62 113 LEU B O 1
ATOM 2766 N N . ILE B 1 114 ? 4.32 -28.484 -25.266 1 97.31 114 ILE B N 1
ATOM 2767 C CA . ILE B 1 114 ? 3.141 -27.781 -25.766 1 97.31 114 ILE B CA 1
ATOM 2768 C C . ILE B 1 114 ? 3.555 -26.766 -26.828 1 97.31 114 ILE B C 1
ATOM 2770 O O . ILE B 1 114 ? 2.881 -26.609 -27.844 1 97.31 114 ILE B O 1
ATOM 2774 N N . GLU B 1 115 ? 4.672 -26.062 -26.609 1 97.5 115 GLU B N 1
ATOM 2775 C CA . GLU B 1 115 ? 5.137 -25.062 -27.578 1 97.5 115 GLU B CA 1
ATOM 2776 C C . GLU B 1 115 ? 5.508 -25.719 -28.906 1 97.5 115 GLU B C 1
ATOM 2778 O O . GLU B 1 115 ? 5.246 -25.156 -29.969 1 97.5 115 GLU B O 1
ATOM 2783 N N . PHE B 1 116 ? 6.168 -26.875 -28.875 1 96 116 PHE B N 1
ATOM 2784 C CA . PHE B 1 116 ? 6.469 -27.594 -30.094 1 96 116 PHE B CA 1
ATOM 2785 C C . PHE B 1 116 ? 5.191 -27.891 -30.891 1 96 116 PHE B C 1
ATOM 2787 O O . PHE B 1 116 ? 5.141 -27.672 -32.094 1 96 116 PHE B O 1
ATOM 2794 N N . ILE B 1 117 ? 4.215 -28.359 -30.188 1 94.31 117 ILE B N 1
ATOM 2795 C CA . ILE B 1 117 ? 2.953 -28.719 -30.828 1 94.31 117 ILE B CA 1
ATOM 2796 C C . ILE B 1 117 ? 2.283 -27.484 -31.406 1 94.31 117 ILE B C 1
ATOM 2798 O O . ILE B 1 117 ? 1.802 -27.5 -32.531 1 94.31 117 ILE B O 1
ATOM 2802 N N . ARG B 1 118 ? 2.277 -26.453 -30.547 1 92.62 118 ARG B N 1
ATOM 2803 C CA . ARG B 1 118 ? 1.687 -25.188 -30.969 1 92.62 118 ARG B CA 1
ATOM 2804 C C . ARG B 1 118 ? 2.332 -24.688 -32.25 1 92.62 118 ARG B C 1
ATOM 2806 O O . ARG B 1 118 ? 1.653 -24.125 -33.125 1 92.62 118 ARG B O 1
ATOM 2813 N N . ASP B 1 119 ? 3.615 -24.875 -32.406 1 93.44 119 ASP B N 1
ATOM 2814 C CA . ASP B 1 119 ? 4.379 -24.391 -33.562 1 93.44 119 ASP B CA 1
ATOM 2815 C C . ASP B 1 119 ? 4.285 -25.359 -34.719 1 93.44 119 ASP B C 1
ATOM 2817 O O . ASP B 1 119 ? 4.883 -25.141 -35.781 1 93.44 119 ASP B O 1
ATOM 2821 N N . GLY B 1 120 ? 3.621 -26.422 -34.562 1 91.56 120 GLY B N 1
ATOM 2822 C CA . GLY B 1 120 ? 3.453 -27.406 -35.594 1 91.56 120 GLY B CA 1
ATOM 2823 C C . GLY B 1 120 ? 4.688 -28.266 -35.812 1 91.56 120 GLY B C 1
ATOM 2824 O O . GLY B 1 120 ? 4.848 -28.859 -36.875 1 91.56 120 GLY B O 1
ATOM 2825 N N . ARG B 1 121 ? 5.555 -28.25 -34.906 1 94.88 121 ARG B N 1
ATOM 2826 C CA . ARG B 1 121 ? 6.773 -29.047 -34.969 1 94.88 121 ARG B CA 1
ATOM 2827 C C . ARG B 1 121 ? 6.555 -30.422 -34.344 1 94.88 121 ARG B C 1
ATOM 2829 O O . ARG B 1 121 ? 7.195 -30.781 -33.375 1 94.88 121 ARG B O 1
ATOM 2836 N N . VAL B 1 122 ? 5.797 -31.25 -35 1 92.75 122 VAL B N 1
ATOM 2837 C CA . VAL B 1 122 ? 5.266 -32.5 -34.469 1 92.75 122 VAL B CA 1
ATOM 2838 C C . VAL B 1 122 ? 6.406 -33.5 -34.25 1 92.75 122 VAL B C 1
ATOM 2840 O O . VAL B 1 122 ? 6.473 -34.156 -33.219 1 92.75 122 VAL B O 1
ATOM 2843 N N . GLY B 1 123 ? 7.262 -33.625 -35.219 1 94.06 123 GLY B N 1
ATOM 2844 C CA . GLY B 1 123 ? 8.391 -34.531 -35.094 1 94.06 123 GLY B CA 1
ATOM 2845 C C . GLY B 1 123 ? 9.242 -34.25 -33.875 1 94.06 123 GLY B C 1
ATOM 2846 O O . GLY B 1 123 ? 9.578 -35.156 -33.094 1 94.06 123 GLY B O 1
ATOM 2847 N N . GLU B 1 124 ? 9.586 -33 -33.75 1 96.12 124 GLU B N 1
ATOM 2848 C CA . GLU B 1 124 ? 10.375 -32.562 -32.625 1 96.12 124 GLU B CA 1
ATOM 2849 C C . GLU B 1 124 ? 9.617 -32.781 -31.312 1 96.12 124 GLU B C 1
ATOM 2851 O O . GLU B 1 124 ? 10.211 -33.125 -30.281 1 96.12 124 GLU B O 1
ATOM 2856 N N . ALA B 1 125 ? 8.352 -32.594 -31.328 1 96.12 125 ALA B N 1
ATOM 2857 C CA . ALA B 1 125 ? 7.504 -32.781 -30.156 1 96.12 125 ALA B CA 1
ATOM 2858 C C . ALA B 1 125 ? 7.551 -34.25 -29.672 1 96.12 125 ALA B C 1
ATOM 2860 O O . ALA B 1 125 ? 7.738 -34.5 -28.484 1 96.12 125 ALA B O 1
ATOM 2861 N N . ILE B 1 126 ? 7.352 -35.062 -30.562 1 93.75 126 ILE B N 1
ATOM 2862 C CA . ILE B 1 126 ? 7.328 -36.5 -30.234 1 93.75 126 ILE B CA 1
ATOM 2863 C C . ILE B 1 126 ? 8.695 -36.906 -29.703 1 93.75 126 ILE B C 1
ATOM 2865 O O . ILE B 1 126 ? 8.781 -37.594 -28.688 1 93.75 126 ILE B O 1
ATOM 2869 N N . GLU B 1 127 ? 9.742 -36.531 -30.406 1 96.38 127 GLU B N 1
ATOM 2870 C CA . GLU B 1 127 ? 11.094 -36.844 -29.953 1 96.38 127 GLU B CA 1
ATOM 2871 C C . GLU B 1 127 ? 11.352 -36.281 -28.547 1 96.38 127 GLU B C 1
ATOM 2873 O O . GLU B 1 127 ? 11.922 -36.969 -27.703 1 96.38 127 GLU B O 1
ATOM 2878 N N . PHE B 1 128 ? 10.977 -35.062 -28.359 1 96.94 128 PHE B N 1
ATOM 2879 C CA . PHE B 1 128 ? 11.164 -34.406 -27.078 1 96.94 128 PHE B CA 1
ATOM 2880 C C . PHE B 1 128 ? 10.406 -35.125 -25.969 1 96.94 128 PHE B C 1
ATOM 2882 O O . PHE B 1 128 ? 10.93 -35.344 -24.875 1 96.94 128 PHE B O 1
ATOM 2889 N N . ALA B 1 129 ? 9.164 -35.469 -26.172 1 96.25 129 ALA B N 1
ATOM 2890 C CA . ALA B 1 129 ? 8.359 -36.219 -25.203 1 96.25 129 ALA B CA 1
ATOM 2891 C C . ALA B 1 129 ? 9.031 -37.531 -24.812 1 96.25 129 ALA B C 1
ATOM 2893 O O . ALA B 1 129 ? 9.086 -37.875 -23.625 1 96.25 129 ALA B O 1
ATOM 2894 N N . GLN B 1 130 ? 9.523 -38.188 -25.766 1 95 130 GLN B N 1
ATOM 2895 C CA . GLN B 1 130 ? 10.133 -39.469 -25.547 1 95 130 GLN B CA 1
ATOM 2896 C C . GLN B 1 130 ? 11.453 -39.344 -24.797 1 95 130 GLN B C 1
ATOM 2898 O O . GLN B 1 130 ? 11.75 -40.188 -23.922 1 95 130 GLN B O 1
ATOM 2903 N N . GLU B 1 131 ? 12.195 -38.344 -25.094 1 95.12 131 GLU B N 1
ATOM 2904 C CA . GLU B 1 131 ? 13.547 -38.25 -24.562 1 95.12 131 GLU B CA 1
ATOM 2905 C C . GLU B 1 131 ? 13.555 -37.5 -23.219 1 95.12 131 GLU B C 1
ATOM 2907 O O . GLU B 1 131 ? 14.336 -37.844 -22.328 1 95.12 131 GLU B O 1
ATOM 2912 N N . GLU B 1 132 ? 12.711 -36.531 -23.078 1 94.38 132 GLU B N 1
ATOM 2913 C CA . GLU B 1 132 ? 12.828 -35.656 -21.938 1 94.38 132 GLU B CA 1
ATOM 2914 C C . GLU B 1 132 ? 11.703 -35.875 -20.922 1 94.38 132 GLU B C 1
ATOM 2916 O O . GLU B 1 132 ? 11.906 -35.75 -19.719 1 94.38 132 GLU B O 1
ATOM 2921 N N . LEU B 1 133 ? 10.492 -36.219 -21.375 1 95.62 133 LEU B N 1
ATOM 2922 C CA . LEU B 1 133 ? 9.352 -36.25 -20.469 1 95.62 133 LEU B CA 1
ATOM 2923 C C . LEU B 1 133 ? 9.039 -37.688 -20.047 1 95.62 133 LEU B C 1
ATOM 2925 O O . LEU B 1 133 ? 8.781 -37.969 -18.875 1 95.62 133 LEU B O 1
ATOM 2929 N N . ALA B 1 134 ? 9.102 -38.594 -20.938 1 92.62 134 ALA B N 1
ATOM 2930 C CA . ALA B 1 134 ? 8.711 -40 -20.688 1 92.62 134 ALA B CA 1
ATOM 2931 C C . ALA B 1 134 ? 9.539 -40.594 -19.562 1 92.62 134 ALA B C 1
ATOM 2933 O O . ALA B 1 134 ? 8.992 -41.219 -18.641 1 92.62 134 ALA B O 1
ATOM 2934 N N . PRO B 1 135 ? 10.883 -40.469 -19.578 1 92.12 135 PRO B N 1
ATOM 2935 C CA . PRO B 1 135 ? 11.688 -41.031 -18.5 1 92.12 135 PRO B CA 1
ATOM 2936 C C . PRO B 1 135 ? 11.305 -40.469 -17.125 1 92.12 135 PRO B C 1
ATOM 2938 O O . PRO B 1 135 ? 11.336 -41.219 -16.125 1 92.12 135 PRO B O 1
ATOM 2941 N N . ARG B 1 136 ? 10.945 -39.281 -17.047 1 89.88 136 ARG B N 1
ATOM 2942 C CA . ARG B 1 136 ? 10.562 -38.625 -15.781 1 89.88 136 ARG B CA 1
ATOM 2943 C C . ARG B 1 136 ? 9.188 -39.094 -15.328 1 89.88 136 ARG B C 1
ATOM 2945 O O . ARG B 1 136 ? 8.922 -39.188 -14.125 1 89.88 136 ARG B O 1
ATOM 2952 N N . GLY B 1 137 ? 8.344 -39.344 -16.219 1 86.75 137 GLY B N 1
ATOM 2953 C CA . GLY B 1 137 ? 7.02 -39.875 -15.93 1 86.75 137 GLY B CA 1
ATOM 2954 C C . GLY B 1 137 ? 7.043 -41.25 -15.32 1 86.75 137 GLY B C 1
ATOM 2955 O O . GLY B 1 137 ? 6.164 -41.594 -14.523 1 86.75 137 GLY B O 1
ATOM 2956 N N . GLU B 1 138 ? 8 -42 -15.695 1 85.88 138 GLU B N 1
ATOM 2957 C CA . GLU B 1 138 ? 8.117 -43.375 -15.172 1 85.88 138 GLU B CA 1
ATOM 2958 C C . GLU B 1 138 ? 8.375 -43.344 -13.672 1 85.88 138 GLU B C 1
ATOM 2960 O O . GLU B 1 138 ? 7.945 -44.25 -12.953 1 85.88 138 GLU B O 1
ATOM 2965 N N . GLU B 1 139 ? 8.93 -42.312 -13.234 1 84.12 139 GLU B N 1
ATOM 2966 C CA . GLU B 1 139 ? 9.266 -42.219 -11.812 1 84.12 139 GLU B CA 1
ATOM 2967 C C . GLU B 1 139 ? 8.086 -41.688 -11.008 1 84.12 139 GLU B C 1
ATOM 2969 O O . GLU B 1 139 ? 8.023 -41.875 -9.789 1 84.12 139 GLU B O 1
ATOM 2974 N N . ASN B 1 140 ? 7.121 -41.125 -11.672 1 89.5 140 ASN B N 1
ATOM 2975 C CA . ASN B 1 140 ? 5.969 -40.5 -11.023 1 89.5 140 ASN B CA 1
ATOM 2976 C C . ASN B 1 140 ? 4.707 -40.625 -11.867 1 89.5 140 ASN B C 1
ATOM 2978 O O . ASN B 1 140 ? 4.535 -39.906 -12.852 1 89.5 140 ASN B O 1
ATOM 2982 N N . PRO B 1 141 ? 3.824 -41.406 -11.414 1 87.75 141 PRO B N 1
ATOM 2983 C CA . PRO B 1 141 ? 2.613 -41.688 -12.195 1 87.75 141 PRO B CA 1
ATOM 2984 C C . PRO B 1 141 ? 1.848 -40.406 -12.539 1 87.75 141 PRO B C 1
ATOM 2986 O O . PRO B 1 141 ? 1.233 -40.312 -13.609 1 87.75 141 PRO B O 1
ATOM 2989 N N . GLU B 1 142 ? 1.79 -39.469 -11.719 1 91.06 142 GLU B N 1
ATOM 2990 C CA . GLU B 1 142 ? 1.107 -38.188 -11.992 1 91.06 142 GLU B CA 1
ATOM 2991 C C . GLU B 1 142 ? 1.702 -37.5 -13.219 1 91.06 142 GLU B C 1
ATOM 2993 O O . GLU B 1 142 ? 0.981 -36.875 -13.992 1 91.06 142 GLU B O 1
ATOM 2998 N N . PHE B 1 143 ? 2.943 -37.688 -13.461 1 92.88 143 PHE B N 1
ATOM 2999 C CA . PHE B 1 143 ? 3.627 -37.094 -14.602 1 92.88 143 PHE B CA 1
ATOM 3000 C C . PHE B 1 143 ? 3.199 -37.75 -15.906 1 92.88 143 PHE B C 1
ATOM 3002 O O . PHE B 1 143 ? 3.045 -37.094 -16.938 1 92.88 143 PHE B O 1
ATOM 3009 N N . LEU B 1 144 ? 2.979 -39.031 -15.766 1 90.88 144 LEU B N 1
ATOM 3010 C CA . LEU B 1 144 ? 2.584 -39.781 -16.953 1 90.88 144 LEU B CA 1
ATOM 3011 C C . LEU B 1 144 ? 1.199 -39.344 -17.438 1 90.88 144 LEU B C 1
ATOM 3013 O O . LEU B 1 144 ? 0.943 -39.281 -18.641 1 90.88 144 LEU B O 1
ATOM 3017 N N . GLU B 1 145 ? 0.356 -39.125 -16.484 1 91.88 145 GLU B N 1
ATOM 3018 C CA . GLU B 1 145 ? -0.98 -38.656 -16.844 1 91.88 145 GLU B CA 1
ATOM 3019 C C . GLU B 1 145 ? -0.919 -37.281 -17.547 1 91.88 145 GLU B C 1
ATOM 3021 O O . GLU B 1 145 ? -1.601 -37.094 -18.547 1 91.88 145 GLU B O 1
ATOM 3026 N N . ASP B 1 146 ? -0.146 -36.406 -17.062 1 93.5 146 ASP B N 1
ATOM 3027 C CA . ASP B 1 146 ? 0.029 -35.094 -17.672 1 93.5 146 ASP B CA 1
ATOM 3028 C C . ASP B 1 146 ? 0.624 -35.219 -19.078 1 93.5 146 ASP B C 1
ATOM 3030 O O . ASP B 1 146 ? 0.211 -34.5 -20 1 93.5 146 ASP B O 1
ATOM 3034 N N . LEU B 1 147 ? 1.578 -36.062 -19.188 1 94.31 147 LEU B N 1
ATOM 3035 C CA . LEU B 1 147 ? 2.197 -36.312 -20.5 1 94.31 147 LEU B CA 1
ATOM 3036 C C . LEU B 1 147 ? 1.177 -36.844 -21.5 1 94.31 147 LEU B C 1
ATOM 3038 O O . LEU B 1 147 ? 1.117 -36.375 -22.641 1 94.31 147 LEU B O 1
ATOM 3042 N N . GLU B 1 148 ? 0.384 -37.719 -21.047 1 92.5 148 GLU B N 1
ATOM 3043 C CA . GLU B 1 148 ? -0.635 -38.312 -21.922 1 92.5 148 GLU B CA 1
ATOM 3044 C C . GLU B 1 148 ? -1.627 -37.25 -22.391 1 92.5 148 GLU B C 1
ATOM 3046 O O . GLU B 1 148 ? -1.993 -37.219 -23.578 1 92.5 148 GLU B O 1
ATOM 3051 N N . ARG B 1 149 ? -2.021 -36.531 -21.5 1 92.06 149 ARG B N 1
ATOM 3052 C CA . ARG B 1 149 ? -2.949 -35.438 -21.828 1 92.06 149 ARG B CA 1
ATOM 3053 C C . ARG B 1 149 ? -2.334 -34.5 -22.859 1 92.06 149 ARG B C 1
ATOM 3055 O O . ARG B 1 149 ? -3.004 -34.062 -23.797 1 92.06 149 ARG B O 1
ATOM 3062 N N . THR B 1 150 ? -1.104 -34.125 -22.703 1 95.06 150 THR B N 1
ATOM 3063 C CA . THR B 1 150 ? -0.437 -33.219 -23.609 1 95.06 150 THR B CA 1
ATOM 3064 C C . THR B 1 150 ? -0.253 -33.844 -24.984 1 95.06 150 THR B C 1
ATOM 3066 O O . THR B 1 150 ? -0.486 -33.188 -26.016 1 95.06 150 THR B O 1
ATOM 3069 N N . MET B 1 151 ? 0.083 -35.125 -25.031 1 92.81 151 MET B N 1
ATOM 3070 C CA . MET B 1 151 ? 0.283 -35.844 -26.297 1 92.81 151 MET B CA 1
ATOM 3071 C C . MET B 1 151 ? -1.025 -35.938 -27.062 1 92.81 151 MET B C 1
ATOM 3073 O O . MET B 1 151 ? -1.021 -36 -28.297 1 92.81 151 MET B O 1
ATOM 3077 N N . ALA B 1 152 ? -2.102 -35.969 -26.312 1 91.12 152 ALA B N 1
ATOM 3078 C CA . ALA B 1 152 ? -3.414 -36.094 -26.938 1 91.12 152 ALA B CA 1
ATOM 3079 C C . ALA B 1 152 ? -3.686 -34.875 -27.844 1 91.12 152 ALA B C 1
ATOM 3081 O O . ALA B 1 152 ? -4.488 -34.969 -28.781 1 91.12 152 ALA B O 1
ATOM 3082 N N . LEU B 1 153 ? -3.004 -33.812 -27.656 1 91.5 153 LEU B N 1
ATOM 3083 C CA . LEU B 1 153 ? -3.154 -32.656 -28.5 1 91.5 153 LEU B CA 1
ATOM 3084 C C . LEU B 1 153 ? -2.824 -32.969 -29.953 1 91.5 153 LEU B C 1
ATOM 3086 O O . LEU B 1 153 ? -3.395 -32.406 -30.875 1 91.5 153 LEU B O 1
ATOM 3090 N N . LEU B 1 154 ? -1.918 -33.906 -30.156 1 89.5 154 LEU B N 1
ATOM 3091 C CA . LEU B 1 154 ? -1.455 -34.25 -31.5 1 89.5 154 LEU B CA 1
ATOM 3092 C C . LEU B 1 154 ? -2.529 -35.031 -32.25 1 89.5 154 LEU B C 1
ATOM 3094 O O . LEU B 1 154 ? -2.479 -35.156 -33.469 1 89.5 154 LEU B O 1
ATOM 3098 N N . ALA B 1 155 ? -3.504 -35.5 -31.484 1 85.06 155 ALA B N 1
ATOM 3099 C CA . ALA B 1 155 ? -4.543 -36.344 -32.094 1 85.06 155 ALA B CA 1
ATOM 3100 C C . ALA B 1 155 ? -5.641 -35.5 -32.719 1 85.06 155 ALA B C 1
ATOM 3102 O O . ALA B 1 155 ? -6.461 -35.969 -33.469 1 85.06 155 ALA B O 1
ATOM 3103 N N . PHE B 1 156 ? -5.57 -34.219 -32.438 1 81.75 156 PHE B N 1
ATOM 3104 C CA . PHE B 1 156 ? -6.645 -33.375 -32.906 1 81.75 156 PHE B CA 1
ATOM 3105 C C . PHE B 1 156 ? -6.117 -32.344 -33.906 1 81.75 156 PHE B C 1
ATOM 3107 O O . PHE B 1 156 ? -5.133 -31.641 -33.625 1 81.75 156 PHE B O 1
ATOM 3114 N N . GLU B 1 157 ? -6.66 -32.25 -35.031 1 75.31 157 GLU B N 1
ATOM 3115 C CA . GLU B 1 157 ? -6.305 -31.219 -36 1 75.31 157 GLU B CA 1
ATOM 3116 C C . GLU B 1 157 ? -6.855 -29.859 -35.594 1 75.31 157 GLU B C 1
ATOM 3118 O O . GLU B 1 157 ? -6.164 -28.844 -35.719 1 75.31 157 GLU B O 1
ATOM 3123 N N . ASP B 1 158 ? -8.164 -29.984 -35.125 1 81.31 158 ASP B N 1
ATOM 3124 C CA . ASP B 1 158 ? -8.82 -28.766 -34.656 1 81.31 158 ASP B CA 1
ATOM 3125 C C . ASP B 1 158 ? -8.828 -28.703 -33.125 1 81.31 158 ASP B C 1
ATOM 3127 O O . ASP B 1 158 ? -9.609 -29.406 -32.469 1 81.31 158 ASP B O 1
ATOM 3131 N N . THR B 1 159 ? -7.992 -27.859 -32.656 1 77.25 159 THR B N 1
ATOM 3132 C CA . THR B 1 159 ? -7.789 -27.781 -31.203 1 77.25 159 THR B CA 1
ATOM 3133 C C . THR B 1 159 ? -9.031 -27.203 -30.516 1 77.25 159 THR B C 1
ATOM 3135 O O . THR B 1 159 ? -9.227 -27.422 -29.312 1 77.25 159 THR B O 1
ATOM 3138 N N . SER B 1 160 ? -9.883 -26.484 -31.219 1 80.25 160 SER B N 1
ATOM 3139 C CA . SER B 1 160 ? -11.086 -25.906 -30.625 1 80.25 160 SER B CA 1
ATOM 3140 C C . SER B 1 160 ? -12.062 -26.984 -30.172 1 80.25 160 SER B C 1
ATOM 3142 O O . SER B 1 160 ? -12.891 -26.75 -29.297 1 80.25 160 SER B O 1
ATOM 3144 N N . VAL B 1 161 ? -11.984 -28.156 -30.75 1 82.19 161 VAL B N 1
ATOM 3145 C CA . VAL B 1 161 ? -12.906 -29.219 -30.391 1 82.19 161 VAL B CA 1
ATOM 3146 C C . VAL B 1 161 ? -12.188 -30.25 -29.516 1 82.19 161 VAL B C 1
ATOM 3148 O O . VAL B 1 161 ? -12.789 -31.234 -29.094 1 82.19 161 VAL B O 1
ATOM 3151 N N . SER B 1 162 ? -11.031 -30.016 -29.203 1 86.81 162 SER B N 1
ATOM 3152 C CA . SER B 1 162 ? -10.242 -30.922 -28.375 1 86.81 162 SER B CA 1
ATOM 3153 C C . SER B 1 162 ? -10.539 -30.703 -26.891 1 86.81 162 SER B C 1
ATOM 3155 O O . SER B 1 162 ? -10.609 -29.562 -26.422 1 86.81 162 SER B O 1
ATOM 3157 N N . PRO B 1 163 ? -10.781 -31.797 -26.094 1 90.25 163 PRO B N 1
ATOM 3158 C CA . PRO B 1 163 ? -10.992 -31.688 -24.641 1 90.25 163 PRO B CA 1
ATOM 3159 C C . PRO B 1 163 ? -9.758 -31.156 -23.906 1 90.25 163 PRO B C 1
ATOM 3161 O O . PRO B 1 163 ? -9.859 -30.734 -22.75 1 90.25 163 PRO B O 1
ATOM 3164 N N . VAL B 1 164 ? -8.633 -31.219 -24.547 1 92 164 VAL B N 1
ATOM 3165 C CA . VAL B 1 164 ? -7.398 -30.766 -23.906 1 92 164 VAL B CA 1
ATOM 3166 C C . VAL B 1 164 ? -6.887 -29.5 -24.594 1 92 164 VAL B C 1
ATOM 3168 O O . VAL B 1 164 ? -5.715 -29.141 -24.469 1 92 164 VAL B O 1
ATOM 3171 N N . GLY B 1 165 ? -7.707 -28.859 -25.359 1 92.06 165 GLY B N 1
ATOM 3172 C CA . GLY B 1 165 ? -7.359 -27.656 -26.078 1 92.06 165 GLY B CA 1
ATOM 3173 C C . GLY B 1 165 ? -6.918 -26.516 -25.156 1 92.06 165 GLY B C 1
ATOM 3174 O O . GLY B 1 165 ? -6.195 -25.609 -25.594 1 92.06 165 GLY B O 1
ATOM 3175 N N . TYR B 1 166 ? -7.379 -26.578 -23.859 1 92 166 TYR B N 1
ATOM 3176 C CA . TYR B 1 166 ? -7.035 -25.547 -22.891 1 92 166 TYR B CA 1
ATOM 3177 C C . TYR B 1 166 ? -5.527 -25.469 -22.672 1 92 166 TYR B C 1
ATOM 3179 O O . TYR B 1 166 ? -5 -24.438 -22.281 1 92 166 TYR B O 1
ATOM 3187 N N . LEU B 1 167 ? -4.793 -26.531 -23.031 1 94.94 167 LEU B N 1
ATOM 3188 C CA . LEU B 1 167 ? -3.342 -26.562 -22.875 1 94.94 167 LEU B CA 1
ATOM 3189 C C . LEU B 1 167 ? -2.668 -25.578 -23.828 1 94.94 167 LEU B C 1
ATOM 3191 O O . LEU B 1 167 ? -1.526 -25.172 -23.594 1 94.94 167 LEU B O 1
ATOM 3195 N N . LEU B 1 168 ? -3.369 -25.188 -24.891 1 93.94 168 LEU B N 1
ATOM 3196 C CA . LEU B 1 168 ? -2.805 -24.297 -25.891 1 93.94 168 LEU B CA 1
ATOM 3197 C C . LEU B 1 168 ? -3.156 -22.844 -25.578 1 93.94 168 LEU B C 1
ATOM 3199 O O . LEU B 1 168 ? -2.666 -21.922 -26.234 1 93.94 168 LEU B O 1
ATOM 3203 N N . ASP B 1 169 ? -3.965 -22.703 -24.562 1 92.06 169 ASP B N 1
ATOM 3204 C CA . ASP B 1 169 ? -4.391 -21.359 -24.172 1 92.06 169 ASP B CA 1
ATOM 3205 C C . ASP B 1 169 ? -3.266 -20.609 -23.469 1 92.06 169 ASP B C 1
ATOM 3207 O O . ASP B 1 169 ? -2.404 -21.234 -22.828 1 92.06 169 ASP B O 1
ATOM 3211 N N . HIS B 1 170 ? -3.346 -19.297 -23.516 1 92.31 170 HIS B N 1
ATOM 3212 C CA . HIS B 1 170 ? -2.395 -18.438 -22.828 1 92.31 170 HIS B CA 1
ATOM 3213 C C . HIS B 1 170 ? -2.439 -18.672 -21.312 1 92.31 170 HIS B C 1
ATOM 3215 O O . HIS B 1 170 ? -1.418 -18.547 -20.641 1 92.31 170 HIS B O 1
ATOM 3221 N N . ALA B 1 171 ? -3.539 -19.078 -20.891 1 94.06 171 ALA B N 1
ATOM 3222 C CA . ALA B 1 171 ? -3.717 -19.344 -19.469 1 94.06 171 ALA B CA 1
ATOM 3223 C C . ALA B 1 171 ? -2.773 -20.453 -19 1 94.06 171 ALA B C 1
ATOM 3225 O O . ALA B 1 171 ? -2.322 -20.438 -17.844 1 94.06 171 ALA B O 1
ATOM 3226 N N . GLN B 1 172 ? -2.521 -21.375 -19.828 1 95.81 172 GLN B N 1
ATOM 3227 C CA . GLN B 1 172 ? -1.599 -22.453 -19.5 1 95.81 172 GLN B CA 1
ATOM 3228 C C . GLN B 1 172 ? -0.192 -21.906 -19.25 1 95.81 172 GLN B C 1
ATOM 3230 O O . GLN B 1 172 ? 0.46 -22.297 -18.266 1 95.81 172 GLN B O 1
ATOM 3235 N N . ARG B 1 173 ? 0.308 -20.984 -20.078 1 95.75 173 ARG B N 1
ATOM 3236 C CA . ARG B 1 173 ? 1.594 -20.328 -19.875 1 95.75 173 ARG B CA 1
ATOM 3237 C C . ARG B 1 173 ? 1.615 -19.547 -18.562 1 95.75 173 ARG B C 1
ATOM 3239 O O . ARG B 1 173 ? 2.604 -19.594 -17.828 1 95.75 173 ARG B O 1
ATOM 3246 N N . GLN B 1 174 ? 0.528 -18.875 -18.281 1 95.5 174 GLN B N 1
ATOM 3247 C CA . GLN B 1 174 ? 0.429 -18.062 -17.078 1 95.5 174 GLN B CA 1
ATOM 3248 C C . GLN B 1 174 ? 0.516 -18.922 -15.828 1 95.5 174 GLN B C 1
ATOM 3250 O O . GLN B 1 174 ? 1.167 -18.547 -14.852 1 95.5 174 GLN B O 1
ATOM 3255 N N . LYS B 1 175 ? -0.146 -20.016 -15.891 1 96.69 175 LYS B N 1
ATOM 3256 C CA . LYS B 1 175 ? -0.122 -20.938 -14.766 1 96.69 175 LYS B CA 1
ATOM 3257 C C . LYS B 1 175 ? 1.297 -21.422 -14.484 1 96.69 175 LYS B C 1
ATOM 3259 O O . LYS B 1 175 ? 1.741 -21.422 -13.336 1 96.69 175 LYS B O 1
ATOM 3264 N N . THR B 1 176 ? 1.959 -21.828 -15.477 1 97.69 176 THR B N 1
ATOM 3265 C CA . THR B 1 176 ? 3.33 -22.312 -15.344 1 97.69 176 THR B CA 1
ATOM 3266 C C . THR B 1 176 ? 4.25 -21.203 -14.852 1 97.69 176 THR B C 1
ATOM 3268 O O . THR B 1 176 ? 5.094 -21.438 -13.984 1 97.69 176 THR B O 1
ATOM 3271 N N . ALA B 1 177 ? 4.078 -19.953 -15.422 1 97.25 177 ALA B N 1
ATOM 3272 C CA . ALA B 1 177 ? 4.863 -18.797 -15 1 97.25 177 ALA B CA 1
ATOM 3273 C C . ALA B 1 177 ? 4.641 -18.5 -13.516 1 97.25 177 ALA B C 1
ATOM 3275 O O . ALA B 1 177 ? 5.594 -18.219 -12.781 1 97.25 177 ALA B O 1
ATOM 3276 N N . SER B 1 178 ? 3.453 -18.578 -13.086 1 95.5 178 SER B N 1
ATOM 3277 C CA . SER B 1 178 ? 3.109 -18.312 -11.695 1 95.5 178 SER B CA 1
ATOM 3278 C C . SER B 1 178 ? 3.74 -19.344 -10.766 1 95.5 178 SER B C 1
ATOM 3280 O O . SER B 1 178 ? 4.223 -19 -9.68 1 95.5 178 SER B O 1
ATOM 3282 N N . GLU B 1 179 ? 3.635 -20.594 -11.188 1 97.06 179 GLU B N 1
ATOM 3283 C CA . GLU B 1 179 ? 4.242 -21.656 -10.398 1 97.06 179 GLU B CA 1
ATOM 3284 C C . GLU B 1 179 ? 5.742 -21.438 -10.227 1 97.06 179 GLU B C 1
ATOM 3286 O O . GLU B 1 179 ? 6.27 -21.562 -9.117 1 97.06 179 GLU B O 1
ATOM 3291 N N . LEU B 1 180 ? 6.406 -21.109 -11.305 1 97.5 180 LEU B N 1
ATOM 3292 C CA . LEU B 1 180 ? 7.844 -20.859 -11.25 1 97.5 180 LEU B CA 1
ATOM 3293 C C . LEU B 1 180 ? 8.148 -19.625 -10.414 1 97.5 180 LEU B C 1
ATOM 3295 O O . LEU B 1 180 ? 9.078 -19.625 -9.602 1 97.5 180 LEU B O 1
ATOM 3299 N N . ASN B 1 181 ? 7.395 -18.594 -10.625 1 94.38 181 ASN B N 1
ATOM 3300 C CA . ASN B 1 181 ? 7.547 -17.375 -9.828 1 94.38 181 ASN B CA 1
ATOM 3301 C C . ASN B 1 181 ? 7.445 -17.656 -8.336 1 94.38 181 ASN B C 1
ATOM 3303 O O . ASN B 1 181 ? 8.258 -17.172 -7.547 1 94.38 181 ASN B O 1
ATOM 3307 N N . ALA B 1 182 ? 6.465 -18.406 -7.984 1 95 182 ALA B N 1
ATOM 3308 C CA . ALA B 1 182 ? 6.262 -18.766 -6.582 1 95 182 ALA B CA 1
ATOM 3309 C C . ALA B 1 182 ? 7.465 -19.531 -6.031 1 95 182 ALA B C 1
ATOM 3311 O O . ALA B 1 182 ? 7.891 -19.297 -4.898 1 95 182 ALA B O 1
ATOM 3312 N N . ALA B 1 183 ? 7.977 -2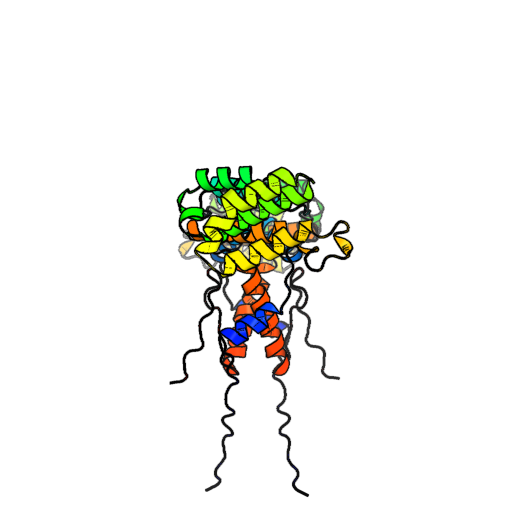0.422 -6.777 1 96 183 ALA B N 1
ATOM 3313 C CA . ALA B 1 183 ? 9.141 -21.203 -6.363 1 96 183 ALA B CA 1
ATOM 3314 C C . ALA B 1 183 ? 10.359 -20.312 -6.168 1 96 183 ALA B C 1
ATOM 3316 O O . ALA B 1 183 ? 11.133 -20.5 -5.227 1 96 183 ALA B O 1
ATOM 3317 N N . ILE B 1 184 ? 10.562 -19.359 -7.082 1 95.56 184 ILE B N 1
ATOM 3318 C CA . ILE B 1 184 ? 11.68 -18.422 -6.977 1 95.56 184 ILE B CA 1
ATOM 3319 C C . ILE B 1 184 ? 11.555 -17.609 -5.691 1 95.56 184 ILE B C 1
ATOM 3321 O O . ILE B 1 184 ? 12.523 -17.469 -4.938 1 95.56 184 ILE B O 1
ATOM 3325 N N . LEU B 1 185 ? 10.406 -17.094 -5.441 1 93 185 LEU B N 1
ATOM 3326 C CA . LEU B 1 185 ? 10.164 -16.297 -4.242 1 93 185 LEU B CA 1
ATOM 3327 C C . LEU B 1 185 ? 10.422 -17.125 -2.986 1 93 185 LEU B C 1
ATOM 3329 O O . LEU B 1 185 ? 11.047 -16.656 -2.041 1 93 185 LEU B O 1
ATOM 3333 N N . THR B 1 186 ? 9.922 -18.359 -2.994 1 92.19 186 THR B N 1
ATOM 3334 C CA . THR B 1 186 ? 10.117 -19.266 -1.859 1 92.19 186 THR B CA 1
ATOM 3335 C C . THR B 1 186 ? 11.609 -19.5 -1.612 1 92.19 186 THR B C 1
ATOM 3337 O O . THR B 1 186 ? 12.062 -19.469 -0.468 1 92.19 186 THR B O 1
ATOM 3340 N N . ALA B 1 187 ? 12.266 -19.734 -2.643 1 91.06 187 ALA B N 1
ATOM 3341 C CA . ALA B 1 187 ? 13.703 -19.953 -2.537 1 91.06 187 ALA B CA 1
ATOM 3342 C C . ALA B 1 187 ? 14.406 -18.734 -1.949 1 91.06 187 ALA B C 1
ATOM 3344 O O . ALA B 1 187 ? 15.461 -18.859 -1.325 1 91.06 187 ALA B O 1
ATOM 3345 N N . GLN B 1 188 ? 13.922 -17.594 -2.119 1 87.88 188 GLN B N 1
ATOM 3346 C CA . GLN B 1 188 ? 14.477 -16.344 -1.615 1 87.88 188 GLN B CA 1
ATOM 3347 C C . GLN B 1 188 ? 13.883 -15.984 -0.255 1 87.88 188 GLN B C 1
ATOM 3349 O O . GLN B 1 188 ? 14.055 -14.859 0.225 1 87.88 188 GLN B O 1
ATOM 3354 N N . CYS B 1 189 ? 13.109 -16.891 0.379 1 83.56 189 CYS B N 1
ATOM 3355 C CA . CYS B 1 189 ? 12.5 -16.75 1.697 1 83.56 189 CYS B CA 1
ATOM 3356 C C . CYS B 1 189 ? 11.477 -15.617 1.702 1 83.56 189 CYS B C 1
ATOM 3358 O O . CYS B 1 189 ? 11.391 -14.852 2.664 1 83.56 189 CYS B O 1
ATOM 3360 N N . GLN B 1 190 ? 10.953 -15.469 0.541 1 82.12 190 GLN B N 1
ATOM 3361 C CA . GLN B 1 190 ? 9.852 -14.523 0.395 1 82.12 190 GLN B CA 1
ATOM 3362 C C . GLN B 1 190 ? 8.523 -15.25 0.183 1 82.12 190 GLN B C 1
ATOM 3364 O O . GLN B 1 190 ? 8.477 -16.297 -0.473 1 82.12 190 GLN B O 1
ATOM 3369 N N . GLU B 1 191 ? 7.52 -14.633 0.767 1 82.44 191 GLU B N 1
ATOM 3370 C CA . GLU B 1 191 ? 6.188 -15.156 0.483 1 82.44 191 GLU B CA 1
ATOM 3371 C C . GLU B 1 191 ? 5.773 -14.859 -0.954 1 82.44 191 GLU B C 1
ATOM 3373 O O . GLU B 1 191 ? 6.184 -13.852 -1.528 1 82.44 191 GLU B O 1
ATOM 3378 N N . LYS B 1 192 ? 4.902 -15.695 -1.487 1 86.94 192 LYS B N 1
ATOM 3379 C CA . LYS B 1 192 ? 4.539 -15.602 -2.898 1 86.94 192 LYS B CA 1
ATOM 3380 C C . LYS B 1 192 ? 3.533 -14.477 -3.131 1 86.94 192 LYS B C 1
ATOM 3382 O O . LYS B 1 192 ? 3.531 -13.844 -4.191 1 86.94 192 LYS B O 1
ATOM 3387 N N . ASP B 1 193 ? 2.688 -14.305 -2.125 1 89.44 193 ASP B N 1
ATOM 3388 C CA . ASP B 1 193 ? 1.665 -13.281 -2.287 1 89.44 193 ASP B CA 1
ATOM 3389 C C . ASP B 1 193 ? 1.972 -12.062 -1.42 1 89.44 193 ASP B C 1
ATOM 3391 O O . ASP B 1 193 ? 2.424 -12.195 -0.282 1 89.44 193 ASP B O 1
ATOM 3395 N N . PRO B 1 194 ? 1.704 -10.852 -2.045 1 93.12 194 PRO B N 1
ATOM 3396 C CA . PRO B 1 194 ? 1.809 -9.68 -1.167 1 93.12 194 PRO B CA 1
ATOM 3397 C C . PRO B 1 194 ? 0.832 -9.734 0.005 1 93.12 194 PRO B C 1
ATOM 3399 O O . PRO B 1 194 ? -0.212 -10.391 -0.086 1 93.12 194 PRO B O 1
ATOM 3402 N N . LYS B 1 195 ? 1.15 -9.039 1.089 1 95.25 195 LYS B N 1
ATOM 3403 C CA . LYS B 1 195 ? 0.364 -9.07 2.318 1 95.25 195 LYS B CA 1
ATOM 3404 C C . LYS B 1 195 ? -0.875 -8.188 2.203 1 95.25 195 LYS B C 1
ATOM 3406 O O . LYS B 1 195 ? -1.92 -8.492 2.779 1 95.25 195 LYS B O 1
ATOM 3411 N N . LEU B 1 196 ? -0.824 -7.172 1.444 1 96.44 196 LEU B N 1
ATOM 3412 C CA . LEU B 1 196 ? -1.842 -6.125 1.408 1 96.44 196 LEU B CA 1
ATOM 3413 C C . LEU B 1 196 ? -3.184 -6.688 0.948 1 96.44 196 LEU B C 1
ATOM 3415 O O . LEU B 1 196 ? -4.219 -6.414 1.559 1 96.44 196 LEU B O 1
ATOM 3419 N N . PRO B 1 197 ? -3.227 -7.566 -0.08 1 95.19 197 PRO B N 1
ATOM 3420 C CA . PRO B 1 197 ? -4.52 -8.117 -0.503 1 95.19 197 PRO B CA 1
ATOM 3421 C C . PRO B 1 197 ? -5.227 -8.883 0.611 1 95.19 197 PRO B C 1
ATOM 3423 O O . PRO B 1 197 ? -6.438 -8.727 0.8 1 95.19 197 PRO B O 1
ATOM 3426 N N . SER B 1 198 ? -4.523 -9.672 1.305 1 93.69 198 SER B N 1
ATOM 3427 C CA . SER B 1 198 ? -5.117 -10.461 2.383 1 93.69 198 SER B CA 1
ATOM 3428 C C . SER B 1 198 ? -5.684 -9.555 3.473 1 93.69 198 SER B C 1
ATOM 3430 O O . SER B 1 198 ? -6.75 -9.836 4.027 1 93.69 198 SER B O 1
ATOM 3432 N N . LEU B 1 199 ? -4.969 -8.484 3.812 1 96.75 199 LEU B N 1
ATOM 3433 C CA . LEU B 1 199 ? -5.441 -7.527 4.812 1 96.75 199 LEU B CA 1
ATOM 3434 C C . LEU B 1 199 ? -6.754 -6.887 4.375 1 96.75 199 LEU B C 1
ATOM 3436 O O . LEU B 1 199 ? -7.695 -6.793 5.164 1 96.75 199 LEU B O 1
ATOM 3440 N N . LEU B 1 200 ? -6.828 -6.473 3.158 1 97.06 200 LEU B N 1
ATOM 3441 C CA . LEU B 1 200 ? -8.016 -5.793 2.662 1 97.06 200 LEU B CA 1
ATOM 3442 C C . LEU B 1 200 ? -9.188 -6.766 2.525 1 97.06 200 LEU B C 1
ATOM 3444 O O . LEU B 1 200 ? -10.336 -6.398 2.77 1 97.06 200 LEU B O 1
ATOM 3448 N N . LYS B 1 201 ? -8.914 -8.016 2.1 1 95.69 201 LYS B N 1
ATOM 3449 C CA . LYS B 1 201 ? -9.953 -9.047 2.088 1 95.69 201 LYS B CA 1
ATOM 3450 C C . LYS B 1 201 ? -10.516 -9.273 3.488 1 95.69 201 LYS B C 1
ATOM 3452 O O . LYS B 1 201 ? -11.727 -9.398 3.66 1 95.69 201 LYS B O 1
ATOM 3457 N N . MET B 1 202 ? -9.633 -9.375 4.461 1 94.62 202 MET B N 1
ATOM 3458 C CA . MET B 1 202 ? -10.055 -9.539 5.848 1 94.62 202 MET B CA 1
ATOM 3459 C C . MET B 1 202 ? -10.945 -8.375 6.285 1 94.62 202 MET B C 1
ATOM 3461 O O . MET B 1 202 ? -11.93 -8.586 6.992 1 94.62 202 MET B O 1
ATOM 3465 N N . LEU B 1 203 ? -10.57 -7.168 5.922 1 96.25 203 LEU B N 1
ATOM 3466 C CA . LEU B 1 203 ? -11.375 -5.996 6.246 1 96.25 203 LEU B CA 1
ATOM 3467 C C . LEU B 1 203 ? -12.797 -6.152 5.711 1 96.25 203 LEU B C 1
ATOM 3469 O O . LEU B 1 203 ? -13.766 -5.977 6.453 1 96.25 203 LEU B O 1
ATOM 3473 N N . VAL B 1 204 ? -12.922 -6.461 4.434 1 95.31 204 VAL B N 1
ATOM 3474 C CA . VAL B 1 204 ? -14.219 -6.598 3.791 1 95.31 204 VAL B CA 1
ATOM 3475 C C . VAL B 1 204 ? -15.016 -7.707 4.48 1 95.31 204 VAL B C 1
ATOM 3477 O O . VAL B 1 204 ? -16.188 -7.52 4.805 1 95.31 204 VAL B O 1
ATOM 3480 N N . TRP B 1 205 ? -14.398 -8.781 4.688 1 93.38 205 TRP B N 1
ATOM 3481 C CA . TRP B 1 205 ? -15.055 -9.914 5.336 1 93.38 205 TRP B CA 1
ATOM 3482 C C . TRP B 1 205 ? -15.547 -9.531 6.73 1 93.38 205 TRP B C 1
ATOM 3484 O O . TRP B 1 205 ? -16.688 -9.82 7.094 1 93.38 205 TRP B O 1
ATOM 3494 N N . ALA B 1 206 ? -14.625 -8.961 7.543 1 92.75 206 ALA B N 1
ATOM 3495 C CA . ALA B 1 206 ? -14.961 -8.562 8.906 1 92.75 206 ALA B CA 1
ATOM 3496 C C . ALA B 1 206 ? -16.141 -7.598 8.922 1 92.75 206 ALA B C 1
ATOM 3498 O O . ALA B 1 206 ? -17.047 -7.723 9.758 1 92.75 206 ALA B O 1
ATOM 3499 N N . GLN B 1 207 ? -16.125 -6.621 8.039 1 93.31 207 GLN B N 1
ATOM 3500 C CA . GLN B 1 207 ? -17.234 -5.684 7.953 1 93.31 207 GLN B CA 1
ATOM 3501 C C . GLN B 1 207 ? -18.547 -6.402 7.641 1 93.31 207 GLN B C 1
ATOM 3503 O O . GLN B 1 207 ? -19.594 -6.066 8.195 1 93.31 207 GLN B O 1
ATOM 3508 N N . ASN B 1 208 ? -18.5 -7.324 6.695 1 91.62 208 ASN B N 1
ATOM 3509 C CA . ASN B 1 208 ? -19.703 -8.086 6.332 1 91.62 208 ASN B CA 1
ATOM 3510 C C . ASN B 1 208 ? -20.25 -8.852 7.527 1 91.62 208 ASN B C 1
ATOM 3512 O O . ASN B 1 208 ? -21.469 -8.906 7.723 1 91.62 208 ASN B O 1
ATOM 3516 N N . GLN B 1 209 ? -19.359 -9.453 8.305 1 89.44 209 GLN B N 1
ATOM 3517 C CA . GLN B 1 209 ? -19.781 -10.164 9.5 1 89.44 209 GLN B CA 1
ATOM 3518 C C . GLN B 1 209 ? -20.391 -9.211 10.531 1 89.44 209 GLN B C 1
ATOM 3520 O O . GLN B 1 209 ? -21.406 -9.523 11.148 1 89.44 209 GLN B O 1
ATOM 3525 N N . LEU B 1 210 ? -19.766 -8.078 10.719 1 90.75 210 LEU B N 1
ATOM 3526 C CA . LEU B 1 210 ? -20.203 -7.105 11.719 1 90.75 210 LEU B CA 1
ATOM 3527 C C . LEU B 1 210 ? -21.578 -6.535 11.359 1 90.75 210 LEU B C 1
ATOM 3529 O O . LEU B 1 210 ? -22.359 -6.199 12.242 1 90.75 210 LEU B O 1
ATOM 3533 N N . GLU B 1 211 ? -21.719 -6.387 10.078 1 89.38 211 GLU B N 1
ATOM 3534 C CA . GLU B 1 211 ? -22.969 -5.793 9.602 1 89.38 211 GLU B CA 1
ATOM 3535 C C . GLU B 1 211 ? -24.188 -6.602 10.07 1 89.38 211 GLU B C 1
ATOM 3537 O O . GLU B 1 211 ? -25.281 -6.07 10.172 1 89.38 211 GLU B O 1
ATOM 3542 N N . GLU B 1 212 ? -24.031 -7.863 10.328 1 86.06 212 GLU B N 1
ATOM 3543 C CA . GLU B 1 212 ? -25.094 -8.727 10.812 1 86.06 212 GLU B CA 1
ATOM 3544 C C . GLU B 1 212 ? -25.453 -8.414 12.258 1 86.06 212 GLU B C 1
ATOM 3546 O O . GLU B 1 212 ? -26.562 -8.727 12.719 1 86.06 212 GLU B O 1
ATOM 3551 N N . LYS B 1 213 ? -24.641 -7.727 12.938 1 84.56 213 LYS B N 1
ATOM 3552 C CA . LYS B 1 213 ? -24.812 -7.594 14.383 1 84.56 213 LYS B CA 1
ATOM 3553 C C . LYS B 1 213 ? -24.938 -6.129 14.797 1 84.56 213 LYS B C 1
ATOM 3555 O O . LYS B 1 213 ? -25.469 -5.824 15.867 1 84.56 213 LYS B O 1
ATOM 3560 N N . MET B 1 214 ? -24.391 -5.277 13.984 1 87.44 214 MET B N 1
ATOM 3561 C CA . MET B 1 214 ? -24.406 -3.867 14.375 1 87.44 214 MET B CA 1
ATOM 3562 C C . MET B 1 214 ? -24.469 -2.967 13.141 1 87.44 214 MET B C 1
ATOM 3564 O O . MET B 1 214 ? -24.156 -3.4 12.031 1 87.44 214 MET B O 1
ATOM 3568 N N . LEU B 1 215 ? -24.953 -1.747 13.414 1 90.44 215 LEU B N 1
ATOM 3569 C CA . LEU B 1 215 ? -24.906 -0.687 12.414 1 90.44 215 LEU B CA 1
ATOM 3570 C C . LEU B 1 215 ? -23.734 0.241 12.656 1 90.44 215 LEU B C 1
ATOM 3572 O O . LEU B 1 215 ? -23.531 0.734 13.773 1 90.44 215 LEU B O 1
ATOM 3576 N N . PHE B 1 216 ? -22.906 0.415 11.672 1 91.94 216 PHE B N 1
ATOM 3577 C CA . PHE B 1 216 ? -21.688 1.228 11.773 1 91.94 216 PHE B CA 1
ATOM 3578 C C . PHE B 1 216 ? -21.297 1.788 10.414 1 91.94 216 PHE B C 1
ATOM 3580 O O . PHE B 1 216 ? -21.75 1.291 9.375 1 91.94 216 PHE B O 1
ATOM 3587 N N . PRO B 1 217 ? -20.578 2.881 10.391 1 92.38 217 PRO B N 1
ATOM 3588 C CA . PRO B 1 217 ? -20.078 3.363 9.102 1 92.38 217 PRO B CA 1
ATOM 3589 C C . PRO B 1 217 ? -19.141 2.359 8.414 1 92.38 217 PRO B C 1
ATOM 3591 O O . PRO B 1 217 ? -18.156 1.917 9.008 1 92.38 217 PRO B O 1
ATOM 3594 N N . LYS B 1 218 ? -19.453 1.992 7.219 1 92.62 218 LYS B N 1
ATOM 3595 C CA . LYS B 1 218 ? -18.703 0.971 6.504 1 92.62 218 LYS B CA 1
ATOM 3596 C C . LYS B 1 218 ? -17.938 1.577 5.328 1 92.62 218 LYS B C 1
ATOM 3598 O O . LYS B 1 218 ? -18.266 2.67 4.863 1 92.62 218 LYS B O 1
ATOM 3603 N N . ILE B 1 219 ? -16.891 0.911 4.984 1 93.38 219 ILE B N 1
ATOM 3604 C CA . ILE B 1 219 ? -16.156 1.238 3.771 1 93.38 219 ILE B CA 1
ATOM 3605 C C . ILE B 1 219 ? -16.5 0.234 2.674 1 93.38 219 ILE B C 1
ATOM 3607 O O . ILE B 1 219 ? -16.203 -0.956 2.797 1 93.38 219 ILE B O 1
ATOM 3611 N N . ARG B 1 220 ? -17.078 0.658 1.601 1 91.06 220 ARG B N 1
ATOM 3612 C CA . ARG B 1 220 ? -17.469 -0.235 0.514 1 91.06 220 ARG B CA 1
ATOM 3613 C C . ARG B 1 220 ? -16.484 -0.143 -0.648 1 91.06 220 ARG B C 1
ATOM 3615 O O . ARG B 1 220 ? -16.234 -1.133 -1.339 1 91.06 220 ARG B O 1
ATOM 3622 N N . ASN B 1 221 ? -16.016 1.053 -0.834 1 93.94 221 ASN B N 1
ATOM 3623 C CA . ASN B 1 221 ? -15 1.286 -1.858 1 93.94 221 ASN B CA 1
ATOM 3624 C C . ASN B 1 221 ? -13.602 1.406 -1.251 1 93.94 221 ASN B C 1
ATOM 3626 O O . ASN B 1 221 ? -13.289 2.408 -0.607 1 93.94 221 ASN B O 1
ATOM 3630 N N . LEU B 1 222 ? -12.75 0.469 -1.488 1 94.06 222 LEU B N 1
ATOM 3631 C CA . LEU B 1 222 ? -11.43 0.408 -0.865 1 94.06 222 LEU B CA 1
ATOM 3632 C C . LEU B 1 222 ? -10.523 1.512 -1.401 1 94.06 222 LEU B C 1
ATOM 3634 O O . LEU B 1 222 ? -9.609 1.965 -0.706 1 94.06 222 LEU B O 1
ATOM 3638 N N . VAL B 1 223 ? -10.742 1.94 -2.666 1 93.5 223 VAL B N 1
ATOM 3639 C CA . VAL B 1 223 ? -9.883 2.93 -3.305 1 93.5 223 VAL B CA 1
ATOM 3640 C C . VAL B 1 223 ? -10.148 4.312 -2.713 1 93.5 223 VAL B C 1
ATOM 3642 O O . VAL B 1 223 ? -9.219 5.062 -2.418 1 93.5 223 VAL B O 1
ATOM 3645 N N . THR B 1 224 ? -11.43 4.617 -2.475 1 92.38 224 THR B N 1
ATOM 3646 C CA . THR B 1 224 ? -11.773 5.93 -1.939 1 92.38 224 THR B CA 1
ATOM 3647 C C . THR B 1 224 ? -11.758 5.914 -0.414 1 92.38 224 THR B C 1
ATOM 3649 O O . THR B 1 224 ? -11.648 6.965 0.223 1 92.38 224 THR B O 1
ATOM 3652 N N . ALA B 1 225 ? -11.969 4.723 0.182 1 92.81 225 ALA B N 1
ATOM 3653 C CA . ALA B 1 225 ? -12.016 4.504 1.626 1 92.81 225 ALA B CA 1
ATOM 3654 C C . ALA B 1 225 ? -13.031 5.43 2.285 1 92.81 225 ALA B C 1
ATOM 3656 O O . ALA B 1 225 ? -12.836 5.875 3.418 1 92.81 225 ALA B O 1
ATOM 3657 N N . GLU B 1 226 ? -14.039 5.754 1.571 1 90.69 226 GLU B N 1
ATOM 3658 C CA . GLU B 1 226 ? -15.078 6.621 2.119 1 90.69 226 GLU B CA 1
ATOM 3659 C C . GLU B 1 226 ? -15.977 5.863 3.092 1 90.69 226 GLU B C 1
ATOM 3661 O O . GLU B 1 226 ? -16.359 4.719 2.828 1 90.69 226 GLU B O 1
ATOM 3666 N N . LEU B 1 227 ? -16.219 6.512 4.203 1 89.19 227 LEU B N 1
ATOM 3667 C CA . LEU B 1 227 ? -17.141 5.914 5.172 1 89.19 227 LEU B CA 1
ATOM 3668 C C . LEU B 1 227 ? -18.594 6.188 4.789 1 89.19 227 LEU B C 1
ATOM 3670 O O . LEU B 1 227 ? -18.953 7.328 4.512 1 89.19 227 LEU B O 1
ATOM 3674 N N . GLU B 1 228 ? -19.328 5.176 4.676 1 88.56 228 GLU B N 1
ATOM 3675 C CA . GLU B 1 228 ? -20.75 5.289 4.426 1 88.56 228 GLU B CA 1
ATOM 3676 C C . GLU B 1 228 ? -21.562 5.113 5.711 1 88.56 228 GLU B C 1
ATOM 3678 O O . GLU B 1 228 ? -21.422 4.098 6.398 1 88.56 228 GLU B O 1
ATOM 3683 N N . ALA B 1 229 ? -22.297 6.156 5.957 1 84.06 229 ALA B N 1
ATOM 3684 C CA . ALA B 1 229 ? -23.141 6.102 7.145 1 84.06 229 ALA B CA 1
ATOM 3685 C C . ALA B 1 229 ? -24.141 4.941 7.062 1 84.06 229 ALA B C 1
ATOM 3687 O O . ALA B 1 229 ? -24.594 4.578 5.977 1 84.06 229 ALA B O 1
ATOM 3688 N N . PRO B 1 230 ? -24.375 4.336 8.227 1 80.31 230 PRO B N 1
ATOM 3689 C CA . PRO B 1 230 ? -25.359 3.25 8.227 1 80.31 230 PRO B CA 1
ATOM 3690 C C . PRO B 1 230 ? -26.75 3.721 7.828 1 80.31 230 PRO B C 1
ATOM 3692 O O . PRO B 1 230 ? -27.141 4.855 8.133 1 80.31 230 PRO B O 1
ATOM 3695 N N . ALA B 1 231 ? -27.328 3.082 6.723 1 63.09 231 ALA B N 1
ATOM 3696 C CA . ALA B 1 231 ? -28.703 3.422 6.344 1 63.09 231 ALA B CA 1
ATOM 3697 C C . ALA B 1 231 ? -29.672 3.193 7.5 1 63.09 231 ALA B C 1
ATOM 3699 O O . ALA B 1 231 ? -29.562 2.197 8.219 1 63.09 231 ALA B O 1
ATOM 3700 N N . PRO B 1 232 ? -30.5 4.266 7.781 1 55.03 232 PRO B N 1
ATOM 3701 C CA . PRO B 1 232 ? -31.531 4.055 8.805 1 55.03 232 PRO B CA 1
ATOM 3702 C C . PRO B 1 232 ? -32.406 2.842 8.508 1 55.03 232 PRO B C 1
ATOM 3704 O O . PRO B 1 232 ? -32.594 2.471 7.348 1 55.03 232 PRO B O 1
ATOM 3707 N N . SER B 1 233 ? -32.406 1.79 9.312 1 47.09 233 SER B N 1
ATOM 3708 C CA . SER B 1 233 ? -33.469 0.8 9.133 1 47.09 233 SER B CA 1
ATOM 3709 C C . SER B 1 233 ? -34.781 1.466 8.797 1 47.09 233 SER B C 1
ATOM 3711 O O . SER B 1 233 ? -35.219 2.404 9.477 1 47.09 233 SER B O 1
ATOM 3713 N N . GLY B 1 234 ? -35.156 1.572 7.527 1 37.28 234 GLY B N 1
ATOM 3714 C CA . GLY B 1 234 ? -36.594 1.81 7.375 1 37.28 234 GLY B CA 1
ATOM 3715 C C . GLY B 1 234 ? -37.438 0.912 8.25 1 37.28 234 GLY B C 1
ATOM 3716 O O . GLY B 1 234 ? -37 -0.158 8.672 1 37.28 234 GLY B O 1
#

Sequence (468 aa):
MSSTNQNNGAKKIIGLEEWERKLAEVKVSKQDLNKLIMNYLVIEGYKDAAEKFSRESGLQPGIDLASIEDRMNIRNAIQSGDIEDAIERVNDLDPEILDTNPKLYFHLQQQRLIEFIRDGRVGEAIEFAQEELAPRGEENPEFLEDLERTMALLAFEDTSVSPVGYLLDHAQRQKTASELNAAILTAQCQEKDPKLPSLLKMLVWAQNQLEEKMLFPKIRNLVTAELEAPAPSGMSSTNQNNGAKKIIGLEEWERKLAEVKVSKQDLNKLIMNYLVIEGYKDAAEKFSRESGLQPGIDLASIEDRMNIRNAIQSGDIEDAIERVNDLDPEILDTNPKLYFHLQQQRLIEFIRDGRVGEAIEFAQEELAPRGEENPEFLEDLERTMALLAFEDTSVSPVGYLLDHAQRQKTASELNAAILTAQCQEKDPKLPSLLKMLVWAQNQLEEKMLFPKIRNLVTAELEAPAPSG

Foldseek 3Di:
DPPPPPCPPDFAEDFDVNQVVVVVPDDDDPVNVLLLVLLQCQLVLVLVVNVVSCVVVVHDSLFDSVVSVLLVVLLVCLLVLNLVVSLVSVCVVPVVLCVVPVVLVLLSLLSNLLSCVVVVVLVVSVVSCVPPQVVSCVVPVVSVVSSVLSNCCVVDPDLVPPPSSCCNDSVVSNVSSLVSSQSSCVVSVHHNDRPVVVVVVVLVVVVVVSVVRHFDFHQPDPVVSDTDHGPDPD/DPPPPPCPPDFAEDFDVNQVVVVVPDDDDPVNVLLLVLLQCQLVLVLVVNVVSCVVVVHDSLFDSVVSVLLVVLLVCLLVLNLVVSLVSVCVVPVVLCVVPVVLVLLSLLSNLLSCVVVVVLVVSVVSCVPPQVVSCVVPVVSVVSSVLSNCCVVDPDLVPPPSSCCNDSVVSNVSSLVSSQSSCVVSVHHNDRPVVVVVVVLVVVVVVSVVRHFDFHQDDPVVSDTDHGDDPD

Nearest PDB structures (foldseek):
  7nsc-assembly1_H  TM=7.210E-01  e=5.817E-09  Homo sapiens
  8pjn-assembly1_i  TM=6.592E-01  e=1.920E-03  Homo sapiens
  7c5d-assembly2_B  TM=4.298E-01  e=1.398E-02  Homo sapiens
  8h3f-assembly1_H  TM=3.244E-01  e=5.964E+00  Homo sapiens
  7nsc-assembly1_H  TM=7.197E-01  e=7.238E-09  Homo sapiens

Solvent-accessible surface area (backbone atoms only — not comparable to full-atom values): 26146 Å² total; per-residue (Å²): 133,80,79,75,75,74,78,76,72,77,58,53,75,45,52,64,69,61,45,52,54,57,42,66,68,46,83,77,56,69,68,50,50,48,50,42,51,44,46,36,28,52,58,76,48,37,45,68,17,38,52,38,38,23,65,74,71,70,47,76,78,85,61,65,64,70,55,36,52,51,52,52,52,32,37,50,25,28,63,69,62,37,40,67,60,22,52,52,49,45,41,72,73,42,60,60,59,52,71,76,27,59,65,59,44,49,53,49,53,50,50,44,40,48,46,28,49,74,68,65,36,52,70,60,24,53,52,44,42,59,68,67,46,46,65,56,16,74,78,32,67,72,46,39,53,54,50,50,52,59,56,50,51,76,75,39,92,56,48,89,77,37,94,58,32,63,65,75,35,70,63,42,34,49,51,52,27,49,54,51,50,36,51,54,29,46,74,69,77,35,71,65,65,49,47,62,62,59,54,55,28,49,29,54,51,38,49,59,59,42,55,79,54,29,42,44,55,41,67,83,46,80,65,73,50,49,72,40,72,55,75,75,80,124,134,81,80,74,75,73,80,74,73,79,58,54,76,46,52,64,70,61,45,52,53,57,41,66,69,46,84,77,56,67,67,51,51,49,50,43,52,43,45,38,28,52,58,74,50,37,43,66,17,36,53,38,37,25,65,73,70,69,47,78,79,84,60,65,63,69,54,36,51,51,51,52,52,31,36,49,26,29,63,70,62,36,40,66,60,22,53,52,50,45,42,73,73,43,61,60,60,50,72,76,29,61,66,59,44,48,51,49,51,49,50,44,41,46,44,28,49,74,70,66,36,53,70,60,25,54,53,46,40,58,70,65,47,45,67,57,15,75,78,33,68,72,46,40,54,54,48,49,54,58,55,50,53,76,75,40,92,57,49,89,77,38,94,58,33,66,65,77,35,69,64,42,33,49,51,54,27,50,54,50,51,36,50,54,29,46,74,68,76,35,71,63,63,50,46,63,63,58,53,54,28,46,31,53,50,38,48,59,59,42,56,77,54,31,42,44,55,40,67,84,45,80,64,72,49,48,72,40,72,55,74,75,80,124

pLDDT: mean 89.65, std 13.48, range [25.2, 98.44]

Organism: Spizellomyces punctatus (strain DAOM BR117) (NCBI:txid645134)

InterPro domains:
  IPR006594 LIS1 homology motif [PF08513] (31-57)
  IPR006594 LIS1 homology motif [PS50896] (29-61)
  IPR006594 LIS1 homology motif [SM00667] (29-61)
  IPR006595 CTLH, C-terminal LisH motif [PS50897] (67-124)
  IPR006595 CTLH, C-terminal LisH motif [SM00668] (67-124)
  IPR013144 CRA domain [SM00757] (120-216)
  IPR024964 CTLH/CRA C-terminal to LisH motif domain [PF10607] (68-210)
  IPR050618 Ubiquitination and Signaling Pathway Regulator [PTHR12864] (10-214)

Secondary structure (DSSP, 8-state):
-----------EE--HHHHHHHHHTS---HHHHHHHHHHHHHHHT-HHHHHHHHHHH----SS-HHHHHHHHHHHHHHHTT-HHHHHHHHHHH-THHHHT-HHHHHHHHHHHHHHHHHTT-HHHHHHHIIIIIHHHHHH-HHHHHHHHHHHGGGG-S-GGG-TTGGGGSHHHHHHHHHHHHHHHHHHTT--SS-HHHHHHHHHHHHHHHHHTTEE--EE--TTTTPEEPPP---/-----------EE--HHHHHHHHHTS---HHHHHHHHHHHHHHHT-HHHHHHHHHHH----SS-HHHHHHHHHHHHHHHTT-HHHHHHHHHHH-THHHHT-HHHHHHHHHHHHHHHHHTT-HHHHHHHIIIIIHHHHHH-HHHHHHHHHHHGGGG-S-GGG-TTGGGGSHHHHHHHHHHHHHHHHHHTT--SS-HHHHHHHHHHHHHHHHHTTEE--EE--TTTTPEEPPP---

Radius of gyration: 30.62 Å; Cα contacts (8 Å, |Δi|>4): 542; chains: 2; bounding box: 73×89×79 Å